Protein AF-A0A7S4GA94-F1 (afdb_monomer)

Organism: NCBI:txid73025

Secondary structure (DSSP, 8-state):
-HHHHHHHHHHHHHHHHHHHH--PPPHHHHHHHH-S-TT--SHHHHHHHHHHHHHHHHHH-S--EEEEE-SSHHHHHHHHHHTTTSEEEEE-HHHIIIIISSS---SSS-S-TTHHHHHHHHHHHHHHHHHHHHHHHHHHHHHHHTTS-HHHHHHHHHHHHHHHTTSPPSSSS--EEE-TTGGGSHHHHHHHHHHHHHTT--EEEEE-B-SS---TTSSS-EEPPHHHHHHHHHHHHHHHHHHHTHHHHHH--SEEEEEE-TTT--EEE--GGGGSTTSTTGGGB-TTT-B-TTSSEEEBP-SB-TTTSSBHHHHHHHHHHHHHHHTTS-SEEEE--SS--HHHHHHHHHHHHHHHHHTT-S--PEEEEE--TTS-HHHHHHHHHHHHHHHHHHHIIIIIHHHHHHTSS-HHHHHHHHHHHHHHHS-TTTTTT---HHHHHHHHHHHHHHHS-HHHHHHHHHHHHHHHHHSPSSHHHHHHHHHHHHHHHH---HHHHHHHHHHHHHHHHHHHHHHHHT--EEEESSHHHHHHHHHHHHHHHHHHHHTHHHHIIIIIHHHHTS-TT--TTSHHHHTTHHHHHHHHHHHHSS---TTTT-GGGG-

InterPro domains:
  IPR006254 Isocitrate lyase [PIRSF001362] (25-601)
  IPR006254 Isocitrate lyase [PTHR21631] (46-388)
  IPR015813 Pyruvate/Phosphoenolpyruvate kinase-like domain superfamily [SSF51621] (7-583)
  IPR018523 Isocitrate lyase/phosphorylmutase, conserved site [PS00161] (213-218)
  IPR040442 Pyruvate kinase-like domain superfamily [G3DSA:3.20.20.60] (13-400)
  IPR040442 Pyruvate kinase-like domain superfamily [G3DSA:3.20.20.60] (476-603)

Nearest PDB structures (foldseek):
  6lrp-assembly1_A  TM=8.736E-01  e=3.860E-21  Chloroflexus aurantiacus J-10-fl
  3p0x-assembly1_A  TM=8.720E-01  e=9.120E-21  Brucella abortus 2308
  3fa3-assembly1_D  TM=8.340E-01  e=4.958E-07  Aspergillus niger
  3m0j-assembly1_A  TM=6.420E-01  e=7.086E-08  Cryphonectria parasitica
  1zlp-assembly1_B  TM=6.356E-01  e=3.300E-07  Dianthus caryophyllus

pLDDT: mean 88.66, std 12.46, range [32.91, 98.81]

Mean predicted aligned error: 7.97 Å

Radius of gyration: 28.98 Å; Cα contacts (8 Å, |Δi|>4): 962; chains: 1; bounding box: 69×87×72 Å

Foldseek 3Di:
DVVCVVCCVLVVVQVVVCVPQVDHDDPLLSCLLSQVCPPQDFLLSLLQLQLLLLVVVVVVLPAFAEEEEDQALVVQVVQQLVCLQSYGYELFQQCCCQPVDPHRHGSFPPDALLSSLVSLLRNVVLLSLVSLLSNLVSVVQLVVLVVDDSVSSNVSSVVSSVVSVSARRSSSHAYEYESEQCQQDLVSLLVSLLSNSRSNHQEYEHEQWDPRGHPLQDAQTEGEALVSSCSSLVSNLVSVCVSNPPVCVVRVSHFYEYEYSLLRHFKYFDDPLLVPPPRLCVVQFPVVVPADPVNGITTGQQDQDPVPRHGSSLVSLLSSLLVCQLVVSGQEYEYRDNELDQVSVLCNQVSSQVVCVVVVHPHHHFYEYEPEPVYPLLVVQLVVLLVVLVVLLCCCLPPPVVCVVVVVDDPVVSLVVSLVCQVVVPDVLLCSNPADPVLSVLSSVLSVVSNDDLVPVVVVLVVQCVVLVPDDDDPVSVVSVVVSVCCVVVPDDSSSVSSSSSSVSSVVCSSVSSSVSRNSYYYHNCPCVVVVVVLVVQLVVQCVVPNVVSCCVSPLVVQVPDDPSSDCNVVCSSSNVSVVQVVCCVVPVDRDCSVVPDPVVVD

Solvent-accessible surface area (backbone atoms only — not comparable to full-atom values): 31566 Å² total; per-residue (Å²): 107,74,59,59,50,50,50,49,52,52,50,46,53,54,45,55,49,30,74,76,71,74,53,84,78,56,73,59,50,54,27,34,63,63,28,75,58,78,82,56,79,48,19,54,44,37,12,48,51,13,12,52,48,49,48,53,42,63,71,68,63,82,56,55,45,34,31,38,20,35,82,46,28,66,54,32,45,52,41,25,55,82,32,64,25,53,24,17,42,18,27,32,52,52,45,34,17,45,70,64,46,102,59,71,38,70,48,53,74,78,63,56,57,48,47,35,12,54,48,34,40,50,31,50,56,40,31,58,44,50,37,41,35,54,14,47,51,48,46,50,53,53,56,61,39,68,78,47,58,73,68,58,27,53,52,48,53,51,51,50,40,59,54,56,70,68,56,60,51,76,66,65,31,48,29,39,31,39,48,55,47,25,78,84,36,44,68,45,19,24,50,18,44,42,35,21,31,56,27,33,36,17,32,38,35,37,35,37,44,25,94,71,46,58,46,79,81,50,82,86,31,34,26,36,45,68,72,56,43,51,49,34,38,50,29,33,51,50,30,50,37,70,70,56,36,76,54,28,82,74,64,49,20,62,42,33,27,44,31,33,51,42,52,71,29,49,28,30,46,62,52,80,66,48,74,40,84,82,33,88,63,29,85,44,45,32,71,90,74,38,59,40,97,85,67,56,28,32,34,40,49,73,56,67,32,87,92,75,72,41,40,32,14,49,55,49,33,23,52,55,49,27,51,40,33,70,74,66,53,26,48,30,37,25,70,54,60,94,58,91,54,62,67,60,54,46,52,38,57,50,49,19,41,51,51,24,50,75,70,69,43,94,58,71,69,31,28,40,44,75,58,48,75,88,48,60,67,65,69,71,39,34,66,63,23,38,54,50,27,46,52,53,31,49,48,35,40,74,68,40,48,61,37,45,73,72,62,81,34,54,70,73,55,48,52,53,49,50,54,52,46,30,59,70,74,29,51,73,81,54,37,52,59,68,72,51,70,73,53,47,56,51,40,51,52,30,23,50,58,65,57,47,62,76,70,61,56,56,54,50,52,54,51,50,51,54,56,54,67,71,52,68,94,44,73,64,44,54,52,52,50,52,50,53,48,48,34,69,77,70,51,83,53,40,48,59,55,36,10,51,52,47,30,54,47,30,61,70,37,46,67,59,47,40,37,75,76,37,27,46,30,40,31,32,54,52,51,48,65,54,52,52,53,49,50,56,50,54,41,53,52,31,30,73,76,53,40,70,57,22,41,41,68,70,43,55,54,50,54,74,68,47,63,92,82,60,54,64,81,41,53,59,55,60,73,30,51,58,48,53,36,53,50,49,25,72,74,66,77,45,88,59,56,75,67,77,72,36,81,55,81,78,108

Sequence (603 aa):
QRIKRKQEVATHHASALNENQGIKFDADLVRSLLGSRPELRTGADLVRHRGRFLNRLLESGDTCYKYMGCASGLAAASVIHGGEGLVGPYCGGWQLNAMGLEESRPDTLWVKPEDPGNLAFVLNNFLGLQDKIQMVDTIHALQNLRSLPRNEFQEGVRALQNEVNKLSDFHDISMLADLEQGYGDVKYTRYGVTKAIDNGVSVLHIEDQGPKKRCGHLGDKELDTFDHAIQILTSANYAAQEMLGPDQAKEKLARFCFRTDALSALRIVYSKTLEDPNHIDHPFVDWARGPCPDGRYLWLKKDTNPATGNPYGLDQSIARATEMVRLGLADFVWMETPDAEIRIAKAFLEGVNEKLAACGSQRRALGLYNFSPSFIWDKNYYPDAKMFATQIANFMKDSVVPRLSTGDLTEQQAEGELHRFLAAEGDQVRGDHLFTETNLERMFAHSLDYAGPEASWIDGIHKARGVVGQLQQSNLRFRLNREIQRTEDGGFDPLHHMANIIVGQRIKHFSTALDQIGFKAQLITLPQFHTEAERGYSVARAYREQGIEGYVQHVQRVEEHLPEDYTFLGHQKAVGTGVEAQLYDNLFARQSTILAESTEKHF

Structure (mmCIF, N/CA/C/O backbone):
data_AF-A0A7S4GA94-F1
#
_entry.id   AF-A0A7S4GA94-F1
#
loop_
_atom_site.group_PDB
_atom_site.id
_atom_site.type_symbol
_atom_site.label_atom_id
_atom_site.label_alt_id
_atom_site.label_comp_id
_atom_site.label_asym_id
_atom_site.label_entity_id
_atom_site.label_seq_id
_atom_site.pdbx_PDB_ins_code
_atom_site.Cartn_x
_atom_site.Cartn_y
_atom_site.Cartn_z
_atom_site.occupancy
_atom_site.B_iso_or_equiv
_atom_site.auth_seq_id
_atom_site.auth_comp_id
_atom_site.auth_asym_id
_atom_site.auth_atom_id
_atom_site.pdbx_PDB_model_num
ATOM 1 N N . GLN A 1 1 ? -10.544 -39.867 11.286 1.00 37.19 1 GLN A N 1
ATOM 2 C CA . GLN A 1 1 ? -11.272 -40.426 12.452 1.00 37.19 1 GLN A CA 1
ATOM 3 C C . GLN A 1 1 ? -11.325 -39.473 13.650 1.00 37.19 1 GLN A C 1
ATOM 5 O O . GLN A 1 1 ? -12.427 -39.131 14.036 1.00 37.19 1 GLN A O 1
ATOM 10 N N . ARG A 1 2 ? -10.207 -38.968 14.206 1.00 32.91 2 ARG A N 1
ATOM 11 C CA . ARG A 1 2 ? -10.219 -38.000 15.338 1.00 32.91 2 ARG A CA 1
ATOM 12 C C . ARG A 1 2 ? -10.990 -36.689 15.065 1.00 32.91 2 ARG A C 1
ATOM 14 O O . ARG A 1 2 ? -11.610 -36.154 15.969 1.00 32.91 2 ARG A O 1
ATOM 21 N N . ILE A 1 3 ? -10.974 -36.213 13.817 1.00 40.31 3 ILE A N 1
ATOM 22 C CA . ILE A 1 3 ? -11.676 -34.996 13.349 1.00 40.31 3 ILE A CA 1
ATOM 23 C C . ILE A 1 3 ? -13.161 -35.258 13.172 1.00 40.31 3 ILE A C 1
ATOM 25 O O . ILE A 1 3 ? -13.960 -34.502 13.696 1.00 40.31 3 ILE A O 1
ATOM 29 N N . LYS A 1 4 ? -13.503 -36.378 12.520 1.00 37.91 4 LYS A N 1
ATOM 30 C CA . LYS A 1 4 ? -14.877 -36.877 12.458 1.00 37.91 4 LYS A CA 1
ATOM 31 C C . LYS A 1 4 ? -15.465 -36.951 13.859 1.00 37.91 4 LYS A C 1
ATOM 33 O O . LYS A 1 4 ? -16.525 -36.412 14.068 1.00 37.91 4 LYS A O 1
ATOM 38 N N . ARG A 1 5 ? -14.693 -37.439 14.836 1.00 37.25 5 ARG A N 1
ATOM 39 C CA . ARG A 1 5 ? -15.081 -37.467 16.250 1.00 37.25 5 ARG A CA 1
ATOM 40 C C . ARG A 1 5 ? -15.229 -36.082 16.895 1.00 37.25 5 ARG A C 1
ATOM 42 O O . ARG A 1 5 ? -16.134 -35.910 17.689 1.00 37.25 5 ARG A O 1
ATOM 49 N N . LYS A 1 6 ? -14.367 -35.099 16.594 1.00 42.97 6 LYS A N 1
ATOM 50 C CA . LYS A 1 6 ? -14.496 -33.721 17.122 1.00 42.97 6 LYS A CA 1
ATOM 51 C C . LYS A 1 6 ? -15.674 -32.966 16.497 1.00 42.97 6 LYS A C 1
ATOM 53 O O . LYS A 1 6 ? -16.420 -32.328 17.227 1.00 42.97 6 LYS A O 1
ATOM 58 N N . GLN A 1 7 ? -15.852 -33.082 15.180 1.00 39.78 7 GLN A N 1
ATOM 59 C CA . GLN A 1 7 ? -17.021 -32.573 14.466 1.00 39.78 7 GLN A CA 1
ATOM 60 C C . GLN A 1 7 ? -18.278 -33.277 14.970 1.00 39.78 7 GLN A C 1
ATOM 62 O O . GLN A 1 7 ? -19.177 -32.601 15.418 1.00 39.78 7 GLN A O 1
ATOM 67 N N . GLU A 1 8 ? -18.306 -34.608 15.046 1.00 39.16 8 GLU A N 1
ATOM 68 C CA . GLU A 1 8 ? -19.426 -35.373 15.607 1.00 39.16 8 GLU A CA 1
ATOM 69 C C . GLU A 1 8 ? -19.731 -34.952 17.046 1.00 39.16 8 GLU A C 1
ATOM 71 O O . GLU A 1 8 ? -20.888 -34.724 17.336 1.00 39.16 8 GLU A O 1
ATOM 76 N N . VAL A 1 9 ? -18.749 -34.762 17.935 1.00 43.53 9 VAL A N 1
ATOM 77 C CA . VAL A 1 9 ? -19.002 -34.310 19.321 1.00 43.53 9 VAL A CA 1
ATOM 78 C C . VAL A 1 9 ? -19.556 -32.884 19.370 1.00 43.53 9 VAL A C 1
ATOM 80 O O . VAL A 1 9 ? -20.497 -32.625 20.117 1.00 43.53 9 VAL A O 1
ATOM 83 N N . ALA A 1 10 ? -19.027 -31.959 18.570 1.00 41.03 10 ALA A N 1
ATOM 84 C CA . ALA A 1 10 ? -19.512 -30.583 18.542 1.00 41.03 10 ALA A CA 1
ATOM 85 C C . ALA A 1 10 ? -20.876 -30.457 17.844 1.00 41.03 10 ALA A C 1
ATOM 87 O O . ALA A 1 10 ? -21.766 -29.784 18.352 1.00 41.03 10 ALA A O 1
ATOM 88 N N . THR A 1 11 ? -21.093 -31.177 16.741 1.00 41.19 11 THR A N 1
ATOM 89 C CA . THR A 1 11 ? -22.388 -31.317 16.065 1.00 41.19 11 THR A CA 1
ATOM 90 C C . THR A 1 11 ? -23.392 -32.051 16.949 1.00 41.19 11 THR A C 1
ATOM 92 O O . THR A 1 11 ? -24.571 -31.732 16.893 1.00 41.19 11 THR A O 1
ATOM 95 N N . HIS A 1 12 ? -22.961 -32.978 17.806 1.00 44.59 12 HIS A N 1
ATOM 96 C CA . HIS A 1 12 ? -23.820 -33.658 18.775 1.00 44.59 12 HIS A CA 1
ATOM 97 C C . HIS A 1 12 ? -24.165 -32.744 19.956 1.00 44.59 12 HIS A C 1
ATOM 99 O O . HIS A 1 12 ? -25.307 -32.772 20.402 1.00 44.59 12 HIS A O 1
ATOM 105 N N . HIS A 1 13 ? -23.253 -31.875 20.408 1.00 47.75 13 HIS A N 1
ATOM 106 C CA . HIS A 1 13 ? -23.572 -30.811 21.364 1.00 47.75 13 HIS A CA 1
ATOM 107 C C . HIS A 1 13 ? -24.506 -29.751 20.759 1.00 47.75 13 HIS A C 1
ATOM 109 O O . HIS A 1 13 ? -25.475 -29.372 21.411 1.00 47.75 13 HIS A O 1
ATOM 115 N N . ALA A 1 14 ? -24.272 -29.323 19.515 1.00 44.50 14 ALA A N 1
ATOM 116 C CA . ALA A 1 14 ? -25.133 -28.398 18.775 1.00 44.50 14 ALA A CA 1
ATOM 117 C C . ALA A 1 14 ? -26.507 -29.009 18.438 1.00 44.50 14 ALA A C 1
ATOM 119 O O . ALA A 1 14 ? -27.525 -28.339 18.564 1.00 44.50 14 ALA A O 1
ATOM 120 N N . SER A 1 15 ? -26.569 -30.295 18.079 1.00 42.41 15 SER A N 1
ATOM 121 C CA . SER A 1 15 ? -27.829 -31.005 17.802 1.00 42.41 15 SER A CA 1
ATOM 122 C C . SER A 1 15 ? -28.602 -31.321 19.079 1.00 42.41 15 SER A C 1
ATOM 124 O O . SER A 1 15 ? -29.814 -31.156 19.092 1.00 42.41 15 SER A O 1
ATOM 126 N N . ALA A 1 16 ? -27.927 -31.663 20.182 1.00 44.88 16 ALA A N 1
ATOM 127 C CA . ALA A 1 16 ? -28.576 -31.807 21.488 1.00 44.88 16 ALA A CA 1
ATOM 128 C C . ALA A 1 16 ? -29.156 -30.473 22.009 1.00 44.88 16 ALA A C 1
ATOM 130 O O . ALA A 1 16 ? -30.152 -30.478 22.733 1.00 44.88 16 ALA A O 1
ATOM 131 N N . LEU A 1 17 ? -28.571 -29.329 21.622 1.00 46.16 17 LEU A N 1
ATOM 132 C CA . LEU A 1 17 ? -29.138 -27.988 21.849 1.00 46.16 17 LEU A CA 1
ATOM 133 C C . LEU A 1 17 ? -30.374 -27.731 20.966 1.00 46.16 17 LEU A C 1
ATOM 135 O O . LEU A 1 17 ? -31.355 -27.147 21.430 1.00 46.16 17 LEU A O 1
ATOM 139 N N . ASN A 1 18 ? -30.345 -28.214 19.722 1.00 46.09 18 ASN A N 1
ATOM 140 C CA . ASN A 1 18 ? -31.424 -28.072 18.744 1.00 46.09 18 ASN A CA 1
ATOM 141 C C . ASN A 1 18 ? -32.664 -28.915 19.123 1.00 46.09 18 ASN A C 1
ATOM 143 O O . ASN A 1 18 ? -33.792 -28.430 19.045 1.00 46.09 18 ASN A O 1
ATOM 147 N N . GLU A 1 19 ? -32.462 -30.147 19.608 1.00 42.41 19 GLU A N 1
ATOM 148 C CA . GLU A 1 19 ? -33.540 -31.103 19.917 1.00 42.41 19 GLU A CA 1
ATOM 149 C C . GLU A 1 19 ? -34.280 -30.819 21.237 1.00 42.41 19 GLU A C 1
ATOM 151 O O . GLU A 1 19 ? -35.470 -31.109 21.329 1.00 42.41 19 GLU A O 1
ATOM 156 N N . ASN A 1 20 ? -33.641 -30.196 22.238 1.00 44.72 20 ASN A N 1
ATOM 157 C CA . ASN A 1 20 ? -34.292 -29.927 23.532 1.00 44.72 20 ASN A CA 1
ATOM 158 C C . ASN A 1 20 ? -34.970 -28.549 23.642 1.00 44.72 20 ASN A C 1
ATOM 160 O O . ASN A 1 20 ? -35.819 -28.371 24.516 1.00 44.72 20 ASN A O 1
ATOM 164 N N . GLN A 1 21 ? -34.631 -27.566 22.793 1.00 51.41 21 GLN A N 1
ATOM 165 C CA . GLN A 1 21 ? -35.197 -26.208 22.903 1.00 51.41 21 GLN A CA 1
ATOM 166 C C . GLN A 1 21 ? -35.699 -25.568 21.596 1.00 51.41 21 GLN A C 1
ATOM 168 O O . GLN A 1 21 ? -36.359 -24.524 21.672 1.00 51.41 21 GLN A O 1
ATOM 173 N N . GLY A 1 22 ? -35.496 -26.199 20.431 1.00 51.28 22 GLY A N 1
ATOM 174 C CA . GLY A 1 22 ? -36.037 -25.741 19.142 1.00 51.28 22 GLY A CA 1
ATOM 175 C C . GLY A 1 22 ? -35.354 -24.497 18.558 1.00 51.28 22 GLY A C 1
ATOM 176 O O . GLY A 1 22 ? -35.985 -23.761 17.803 1.00 51.28 22 GLY A O 1
ATOM 177 N N . ILE A 1 23 ? -34.097 -24.229 18.927 1.00 55.88 23 ILE A N 1
ATOM 178 C CA . ILE A 1 23 ? -33.322 -23.077 18.442 1.00 55.88 23 ILE A CA 1
ATOM 179 C C . ILE A 1 23 ? -32.282 -23.558 17.434 1.00 55.88 23 ILE A C 1
ATOM 181 O O . ILE A 1 23 ? -31.368 -24.301 17.788 1.00 55.88 23 ILE A O 1
ATOM 185 N N . LYS A 1 24 ? -32.388 -23.072 16.198 1.00 63.62 24 LYS A N 1
ATOM 186 C CA . LYS A 1 24 ? -31.385 -23.286 15.156 1.00 63.62 24 LYS A CA 1
ATOM 187 C C . LYS A 1 24 ? -30.284 -22.232 15.29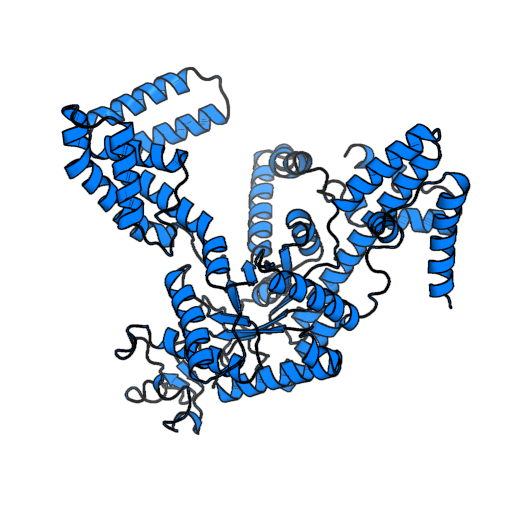8 1.00 63.62 24 LYS A C 1
ATOM 189 O O . LYS A 1 24 ? -30.583 -21.047 15.197 1.00 63.62 24 LYS A O 1
ATOM 194 N N . PHE A 1 25 ? -29.045 -22.661 15.525 1.00 70.00 25 PHE A N 1
ATOM 195 C CA . PHE A 1 25 ? -27.880 -21.777 15.428 1.00 70.00 25 PHE A CA 1
ATOM 196 C C . PHE A 1 25 ? -27.577 -21.475 13.961 1.00 70.00 25 PHE A C 1
ATOM 198 O O . PHE A 1 25 ? -27.694 -22.368 13.110 1.00 70.00 25 PHE A O 1
ATOM 205 N N . ASP A 1 26 ? -27.215 -20.229 13.665 1.00 71.81 26 ASP A N 1
ATOM 206 C CA . ASP A 1 26 ? -26.691 -19.862 12.354 1.00 71.81 26 ASP A CA 1
ATOM 207 C C . ASP A 1 26 ? -25.281 -20.443 12.117 1.00 71.81 26 ASP A C 1
ATOM 209 O O . ASP A 1 26 ? -24.669 -21.075 12.985 1.00 71.81 26 ASP A O 1
ATOM 213 N N . ALA A 1 27 ? -24.795 -20.310 10.882 1.00 70.50 27 ALA A N 1
ATOM 214 C CA . ALA A 1 27 ? -23.498 -20.856 10.492 1.00 70.50 27 ALA A CA 1
ATOM 215 C C . ALA A 1 27 ? -22.332 -20.155 11.204 1.00 70.50 27 ALA A C 1
ATOM 217 O O . ALA A 1 27 ? -21.307 -20.788 11.452 1.00 70.50 27 ALA A O 1
ATOM 218 N N . ASP A 1 28 ? -22.505 -18.886 11.561 1.00 68.75 28 ASP A N 1
ATOM 219 C CA . ASP A 1 28 ? -21.472 -18.031 12.129 1.00 68.75 28 ASP A CA 1
ATOM 220 C C . ASP A 1 28 ? -21.251 -18.311 13.614 1.00 68.75 28 ASP A C 1
ATOM 222 O O . ASP A 1 28 ? -20.112 -18.505 14.035 1.00 68.75 28 ASP A O 1
ATOM 226 N N . LEU A 1 29 ? -22.320 -18.501 14.391 1.00 68.62 29 LEU A N 1
ATOM 227 C CA . LEU A 1 29 ? -22.217 -18.988 15.763 1.00 68.62 29 LEU A CA 1
ATOM 228 C C . LEU A 1 29 ? -21.591 -20.387 15.807 1.00 68.62 29 LEU A C 1
ATOM 230 O O . LEU A 1 29 ? -20.731 -20.659 16.644 1.00 68.62 29 LEU A O 1
ATOM 234 N N . VAL A 1 30 ? -21.991 -21.288 14.903 1.00 69.44 30 VAL A N 1
ATOM 235 C CA . VAL A 1 30 ? -21.385 -22.629 14.823 1.00 69.44 30 VAL A CA 1
ATOM 236 C C . VAL A 1 30 ? -19.898 -22.537 14.480 1.00 69.44 30 VAL A C 1
ATOM 238 O O . VAL A 1 30 ? -19.098 -23.252 15.081 1.00 69.44 30 VAL A O 1
ATOM 241 N N . ARG A 1 31 ? -19.526 -21.655 13.549 1.00 70.44 31 ARG A N 1
ATOM 242 C CA . ARG A 1 31 ? -18.138 -21.374 13.178 1.00 70.44 31 ARG A CA 1
ATOM 243 C C . ARG A 1 31 ? -17.338 -20.879 14.384 1.00 70.44 31 ARG A C 1
ATOM 245 O O . ARG A 1 31 ? -16.343 -21.502 14.737 1.00 70.44 31 ARG A O 1
ATOM 252 N N . SER A 1 32 ? -17.808 -19.852 15.083 1.00 65.69 32 SER A N 1
ATOM 253 C CA . SER A 1 32 ? -17.098 -19.299 16.241 1.00 65.69 32 SER A CA 1
ATOM 254 C C . SER A 1 32 ? -16.951 -20.303 17.382 1.00 65.69 32 SER A C 1
ATOM 256 O O . SER A 1 32 ? -15.909 -20.344 18.021 1.00 65.69 32 SER A O 1
ATOM 258 N N . LEU A 1 33 ? -17.915 -21.206 17.592 1.00 61.50 33 LEU A N 1
ATOM 259 C CA . LEU A 1 33 ? -17.803 -22.282 18.591 1.00 61.50 33 LEU A CA 1
ATOM 260 C C . LEU A 1 33 ? -16.751 -23.357 18.255 1.00 61.50 33 LEU A C 1
ATOM 262 O O . LEU A 1 33 ? -16.361 -24.129 19.134 1.00 61.50 33 LEU A O 1
ATOM 266 N N . LEU A 1 34 ? -16.317 -23.454 16.997 1.00 61.97 34 LEU A N 1
ATOM 267 C CA . LEU A 1 34 ? -15.363 -24.458 16.512 1.00 61.97 34 LEU A CA 1
ATOM 268 C C . LEU A 1 34 ? -13.949 -23.892 16.278 1.00 61.97 34 LEU A C 1
ATOM 270 O O . LEU A 1 34 ? -13.038 -24.672 15.974 1.00 61.97 34 LEU A O 1
ATOM 274 N N . GLY A 1 35 ? -13.781 -22.572 16.424 1.00 62.62 35 GLY A N 1
ATOM 275 C CA . GLY A 1 35 ? -12.718 -21.790 15.788 1.00 62.62 35 GLY A CA 1
ATOM 276 C C . GLY A 1 35 ? -13.118 -21.468 14.349 1.00 62.62 35 GLY A C 1
ATOM 277 O O . GLY A 1 35 ? -13.761 -22.294 13.699 1.00 62.62 35 GLY A O 1
ATOM 278 N N . SER A 1 36 ? -12.779 -20.284 13.833 1.00 62.97 36 SER A N 1
ATOM 279 C CA . SER A 1 36 ? -13.385 -19.801 12.583 1.00 62.97 36 SER A CA 1
ATOM 280 C C . SER A 1 36 ? -13.146 -20.723 11.384 1.00 62.97 36 SER A C 1
ATOM 282 O O . SER A 1 36 ? -14.007 -20.813 10.510 1.00 62.97 36 SER A O 1
ATOM 284 N N . ARG A 1 37 ? -12.007 -21.433 11.328 1.00 72.94 37 ARG A N 1
ATOM 285 C CA . ARG A 1 37 ? -11.623 -22.267 10.170 1.00 72.94 37 ARG A CA 1
ATOM 286 C C . ARG A 1 37 ? -10.724 -23.483 10.518 1.00 72.94 37 ARG A C 1
ATOM 288 O O . ARG A 1 37 ? -9.577 -23.557 10.066 1.00 72.94 37 ARG A O 1
ATOM 295 N N . PRO A 1 38 ? -11.179 -24.487 11.297 1.00 69.69 38 PRO A N 1
ATOM 296 C CA . PRO A 1 38 ? -10.358 -25.634 11.735 1.00 69.69 38 PRO A CA 1
ATOM 297 C C . PRO A 1 38 ? -9.891 -26.571 10.599 1.00 69.69 38 PRO A C 1
ATOM 299 O O . PRO A 1 38 ? -9.082 -27.491 10.806 1.00 69.69 38 PRO A O 1
ATOM 302 N N . GLU A 1 39 ? -10.442 -26.403 9.401 1.00 76.31 39 GLU A N 1
ATOM 303 C CA . GLU A 1 39 ? -10.040 -27.074 8.170 1.00 76.31 39 GLU A CA 1
ATOM 304 C C . GLU A 1 39 ? -8.732 -26.536 7.574 1.00 76.31 39 GLU A C 1
ATOM 306 O O . GLU A 1 39 ? -8.057 -27.294 6.877 1.00 76.31 39 GLU A O 1
ATOM 311 N N . LEU A 1 40 ? -8.337 -25.293 7.877 1.00 84.44 40 LEU A N 1
ATOM 312 C CA . LEU A 1 40 ? -7.123 -24.667 7.346 1.00 84.44 40 LEU A CA 1
ATOM 313 C C . LEU A 1 40 ? -5.910 -25.109 8.171 1.00 84.44 40 LEU A C 1
ATOM 315 O O . LEU A 1 40 ? -5.688 -24.641 9.285 1.00 84.44 40 LEU A O 1
ATOM 319 N N . ARG A 1 41 ? -5.140 -26.076 7.658 1.00 78.19 41 ARG A N 1
ATOM 320 C CA . ARG A 1 41 ? -4.085 -26.758 8.440 1.00 78.19 41 ARG A CA 1
ATOM 321 C C . ARG A 1 41 ? -2.680 -26.526 7.942 1.00 78.19 41 ARG A C 1
ATOM 323 O O . ARG A 1 41 ? -1.728 -26.766 8.678 1.00 78.19 41 ARG A O 1
ATOM 330 N N . THR A 1 42 ? -2.561 -26.130 6.689 1.00 89.62 42 THR A N 1
ATOM 331 C CA . THR A 1 42 ? -1.293 -25.855 6.029 1.00 89.62 42 THR A CA 1
ATOM 332 C C . THR A 1 42 ? -1.313 -24.434 5.486 1.00 89.62 42 THR A C 1
ATOM 334 O O . THR A 1 42 ? -2.388 -23.878 5.244 1.00 89.62 42 THR A O 1
ATOM 337 N N . GLY A 1 43 ? -0.141 -23.845 5.240 1.00 91.62 43 GLY A N 1
ATOM 338 C CA . GLY A 1 43 ? -0.080 -22.564 4.537 1.00 91.62 43 GLY A CA 1
ATOM 339 C C . GLY A 1 43 ? -0.750 -22.619 3.172 1.00 91.62 43 GLY A C 1
ATOM 340 O O . GLY A 1 43 ? -1.471 -21.697 2.820 1.00 91.62 43 GLY A O 1
ATOM 341 N N . ALA A 1 44 ? -0.631 -23.735 2.450 1.00 93.31 44 ALA A N 1
ATOM 342 C CA . ALA A 1 44 ? -1.319 -23.921 1.176 1.00 93.31 44 ALA A CA 1
ATOM 343 C C . ALA A 1 44 ? -2.855 -23.863 1.311 1.00 93.31 44 ALA A C 1
ATOM 345 O O . ALA A 1 44 ? -3.525 -23.325 0.429 1.00 93.31 44 ALA A O 1
ATOM 346 N N . ASP A 1 45 ? -3.428 -24.375 2.406 1.00 94.19 45 ASP A N 1
ATOM 347 C CA . ASP A 1 45 ? -4.866 -24.237 2.680 1.00 94.19 45 ASP A CA 1
ATOM 348 C C . ASP A 1 45 ? -5.232 -22.781 2.979 1.00 94.19 45 ASP A C 1
ATOM 350 O O . ASP A 1 45 ? -6.219 -22.280 2.438 1.00 94.19 45 ASP A O 1
ATOM 354 N N . LEU A 1 46 ? -4.407 -22.081 3.770 1.00 95.56 46 LEU A N 1
ATOM 355 C CA . LEU A 1 46 ? -4.572 -20.646 4.019 1.00 95.56 46 LEU A CA 1
ATOM 356 C C . LEU A 1 46 ? -4.520 -19.854 2.710 1.00 95.56 46 LEU A C 1
ATOM 358 O O . LEU A 1 46 ? -5.413 -19.057 2.455 1.00 95.56 46 LEU A O 1
ATOM 362 N N . VAL A 1 47 ? -3.537 -20.095 1.841 1.00 97.56 47 VAL A N 1
ATOM 363 C CA . VAL A 1 47 ? -3.427 -19.403 0.548 1.00 97.56 47 VAL A CA 1
ATOM 364 C C . VAL A 1 47 ? -4.630 -19.695 -0.342 1.00 97.56 47 VAL A C 1
ATOM 366 O O . VAL A 1 47 ? -5.175 -18.769 -0.935 1.00 97.56 47 VAL A O 1
ATOM 369 N N . ARG A 1 48 ? -5.110 -20.946 -0.401 1.00 96.38 48 ARG A N 1
ATOM 370 C CA . ARG A 1 48 ? -6.339 -21.280 -1.143 1.00 96.38 48 ARG A CA 1
ATOM 371 C C . ARG A 1 48 ? -7.537 -20.479 -0.649 1.00 96.38 48 ARG A C 1
ATOM 373 O O . ARG A 1 48 ? -8.305 -19.945 -1.446 1.00 96.38 48 ARG A O 1
ATOM 380 N N . HIS A 1 49 ? -7.697 -20.413 0.666 1.00 95.69 49 HIS A N 1
ATOM 381 C CA . HIS A 1 49 ? -8.791 -19.702 1.310 1.00 95.69 49 HIS A CA 1
ATOM 382 C C . HIS A 1 49 ? -8.719 -18.190 1.067 1.00 95.69 49 HIS A C 1
ATOM 384 O O . HIS A 1 49 ? -9.659 -17.603 0.527 1.00 95.69 49 HIS A O 1
ATOM 390 N N . ARG A 1 50 ? -7.567 -17.587 1.367 1.00 95.88 50 ARG A N 1
ATOM 391 C CA . ARG A 1 50 ? -7.288 -16.152 1.213 1.00 95.88 50 ARG A CA 1
ATOM 392 C C . ARG A 1 50 ? -7.344 -15.698 -0.244 1.00 95.88 50 ARG A C 1
ATOM 394 O O . ARG A 1 50 ? -7.897 -14.644 -0.538 1.00 95.88 50 ARG A O 1
ATOM 401 N N . GLY A 1 51 ? -6.842 -16.514 -1.169 1.00 96.62 51 GLY A N 1
ATOM 402 C CA . GLY A 1 51 ? -6.936 -16.268 -2.608 1.00 96.62 51 GLY A CA 1
ATOM 403 C C . GLY A 1 51 ? -8.384 -16.205 -3.086 1.00 96.62 51 GLY A C 1
ATOM 404 O O . GLY A 1 51 ? -8.785 -15.243 -3.734 1.00 96.62 51 GLY A O 1
ATOM 405 N N . ARG A 1 52 ? -9.215 -17.178 -2.687 1.00 96.25 52 ARG A N 1
ATOM 406 C CA . ARG A 1 52 ? -10.65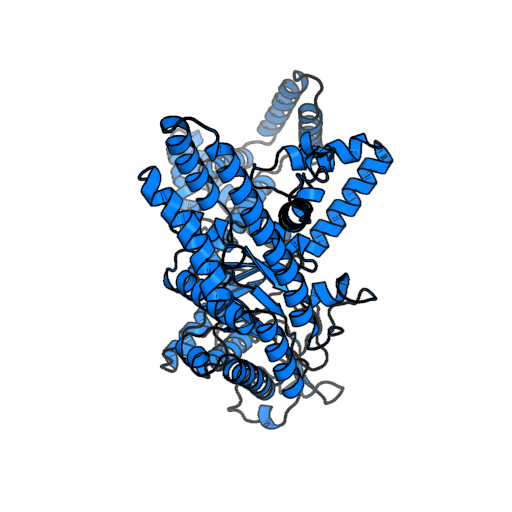5 -17.174 -2.999 1.00 96.25 52 ARG A CA 1
ATOM 407 C C . ARG A 1 52 ? -11.394 -16.013 -2.344 1.00 96.25 52 ARG A C 1
ATOM 409 O O . ARG A 1 52 ? -12.318 -15.476 -2.946 1.00 96.25 52 ARG A O 1
ATOM 416 N N . PHE A 1 53 ? -11.022 -15.647 -1.121 1.00 94.88 53 PHE A N 1
ATOM 417 C CA . PHE A 1 53 ? -11.545 -14.460 -0.450 1.00 94.88 53 PHE A CA 1
ATOM 418 C C . PHE A 1 53 ? -11.238 -13.190 -1.253 1.00 94.88 53 PHE A C 1
ATOM 420 O O . PHE A 1 53 ? -12.163 -12.466 -1.617 1.00 94.88 53 PHE A O 1
ATOM 427 N N . LEU A 1 54 ? -9.971 -12.981 -1.622 1.00 95.50 54 LEU A N 1
ATOM 428 C CA . LEU A 1 54 ? -9.560 -11.831 -2.421 1.00 95.50 54 LEU A CA 1
ATOM 429 C C . LEU A 1 54 ? -10.244 -11.821 -3.795 1.00 95.50 54 LEU A C 1
ATOM 431 O O . LEU A 1 54 ? -10.679 -10.769 -4.243 1.00 95.50 54 LEU A O 1
ATOM 435 N N . ASN A 1 55 ? -10.406 -12.976 -4.445 1.00 95.06 55 ASN A N 1
ATOM 436 C CA . ASN A 1 55 ? -11.126 -13.064 -5.717 1.00 95.06 55 ASN A CA 1
ATOM 437 C C . ASN A 1 55 ? -12.564 -12.562 -5.604 1.00 95.06 55 ASN A C 1
ATOM 439 O O . ASN A 1 55 ? -12.967 -11.747 -6.423 1.00 95.06 55 ASN A O 1
ATOM 443 N N . ARG A 1 56 ? -13.307 -12.986 -4.571 1.00 93.69 56 ARG A N 1
ATOM 444 C CA . ARG A 1 56 ? -14.686 -12.518 -4.357 1.00 93.69 56 ARG A CA 1
ATOM 445 C C . ARG A 1 56 ? -14.751 -11.002 -4.183 1.00 93.69 56 ARG A C 1
ATOM 447 O O . ARG A 1 56 ? -15.642 -10.379 -4.746 1.00 93.69 56 ARG A O 1
ATOM 454 N N . LEU A 1 57 ? -13.803 -10.417 -3.448 1.00 91.94 57 LEU A N 1
ATOM 455 C CA . LEU A 1 57 ? -13.726 -8.962 -3.274 1.00 91.94 57 LEU A CA 1
ATOM 456 C C . LEU A 1 57 ? -13.397 -8.234 -4.583 1.00 91.94 57 LEU A C 1
ATOM 458 O O . LEU A 1 57 ? -14.019 -7.229 -4.914 1.00 91.94 57 LEU A O 1
ATOM 462 N N . LEU A 1 58 ? -12.435 -8.747 -5.353 1.00 92.25 58 LEU A N 1
ATOM 463 C CA . LEU A 1 58 ? -12.059 -8.154 -6.637 1.00 92.25 58 LEU A CA 1
ATOM 464 C C . LEU A 1 58 ? -13.179 -8.275 -7.683 1.00 92.25 58 LEU A C 1
ATOM 466 O O . LEU A 1 58 ? -13.339 -7.373 -8.502 1.00 92.25 58 LEU A O 1
ATOM 470 N N . GLU A 1 59 ? -13.936 -9.375 -7.666 1.00 91.06 59 GLU A N 1
ATOM 471 C CA . GLU A 1 59 ? -15.062 -9.636 -8.571 1.00 91.06 59 GLU A CA 1
ATOM 472 C C . GLU A 1 59 ? -16.304 -8.816 -8.227 1.00 91.06 59 GLU A C 1
ATOM 474 O O . GLU A 1 59 ? -17.016 -8.404 -9.143 1.00 91.06 59 GLU A O 1
ATOM 479 N N . SER A 1 60 ? -16.568 -8.563 -6.940 1.00 88.38 60 SER A N 1
ATOM 480 C CA . SER A 1 60 ? -17.702 -7.723 -6.544 1.00 88.38 60 SER A CA 1
ATOM 481 C C . SER A 1 60 ? -17.506 -6.278 -7.001 1.00 88.38 60 SER A C 1
ATOM 483 O O . SER A 1 60 ? -18.462 -5.605 -7.375 1.00 88.38 60 SER A O 1
ATOM 485 N N . GLY A 1 61 ? -16.250 -5.820 -7.039 1.00 78.25 61 GLY A N 1
ATOM 486 C CA . GLY A 1 61 ? -15.890 -4.472 -7.468 1.00 78.25 61 GLY A CA 1
ATOM 487 C C . GLY A 1 61 ? -16.273 -3.384 -6.463 1.00 78.25 61 GLY A C 1
ATOM 488 O O . GLY A 1 61 ? -16.031 -2.212 -6.749 1.00 78.25 61 GLY A O 1
ATOM 489 N N . ASP A 1 62 ? -16.815 -3.766 -5.302 1.00 72.00 62 ASP A N 1
ATOM 490 C CA . ASP A 1 62 ? -17.379 -2.850 -4.306 1.00 72.00 62 ASP A CA 1
ATOM 491 C C . ASP A 1 62 ? -16.307 -2.041 -3.569 1.00 72.00 62 ASP A C 1
ATOM 493 O O . ASP A 1 62 ? -16.567 -0.923 -3.129 1.00 72.00 62 ASP A O 1
ATOM 497 N N . THR A 1 63 ? -15.105 -2.604 -3.402 1.00 80.75 63 THR A N 1
ATOM 498 C CA . THR A 1 63 ? -14.022 -1.959 -2.653 1.00 80.75 63 THR A CA 1
ATOM 499 C C . THR A 1 63 ? -12.646 -2.492 -3.050 1.00 80.75 63 THR A C 1
ATOM 501 O O . THR A 1 63 ? -12.481 -3.664 -3.395 1.00 80.75 63 THR A O 1
ATOM 504 N N . CYS A 1 64 ? -11.627 -1.639 -2.957 1.00 91.25 64 CYS A N 1
ATOM 505 C CA . CYS A 1 64 ? -10.231 -2.073 -2.960 1.00 91.25 64 CYS A CA 1
ATOM 506 C C . CYS A 1 64 ? -9.868 -2.791 -1.648 1.00 91.25 64 CYS A C 1
ATOM 508 O O . CYS A 1 64 ? -10.420 -2.488 -0.585 1.00 91.25 64 CYS A O 1
ATOM 510 N N . TYR A 1 65 ? -8.907 -3.718 -1.708 1.00 95.94 65 TYR A N 1
ATOM 511 C CA . TYR A 1 65 ? -8.339 -4.329 -0.507 1.00 95.94 65 TYR A CA 1
ATOM 512 C C . TYR A 1 65 ? -7.118 -3.541 -0.032 1.00 95.94 65 TYR A C 1
ATOM 514 O O . TYR A 1 65 ? -6.269 -3.136 -0.834 1.00 95.94 65 TYR A O 1
ATOM 522 N N . LYS A 1 66 ? -7.025 -3.308 1.277 1.00 97.19 66 LYS A N 1
ATOM 523 C CA . LYS A 1 66 ? -5.976 -2.471 1.866 1.00 97.19 66 LYS A CA 1
ATOM 524 C C . LYS A 1 66 ? -4.969 -3.323 2.621 1.00 97.19 66 LYS A C 1
ATOM 526 O O . LYS A 1 66 ? -5.309 -4.370 3.160 1.00 97.19 66 LYS A O 1
ATOM 531 N N . TYR A 1 67 ? -3.733 -2.850 2.687 1.00 98.19 67 TYR A N 1
ATOM 532 C CA . TYR A 1 67 ? -2.647 -3.498 3.403 1.00 98.19 67 TYR A CA 1
ATOM 533 C C . TYR A 1 67 ? -1.905 -2.504 4.292 1.00 98.19 67 TYR A C 1
ATOM 535 O O . TYR A 1 67 ? -1.693 -1.347 3.916 1.00 98.19 67 TYR A O 1
ATOM 543 N N . MET A 1 68 ? -1.461 -2.970 5.455 1.00 97.94 68 MET A N 1
ATOM 544 C CA . MET A 1 68 ? -0.619 -2.204 6.373 1.00 97.94 68 MET A CA 1
ATOM 545 C C . MET A 1 68 ? 0.586 -3.024 6.814 1.00 97.94 68 MET A C 1
ATOM 547 O O . MET A 1 68 ? 0.452 -4.181 7.209 1.00 97.94 68 MET A O 1
ATOM 551 N N . GLY A 1 69 ? 1.769 -2.417 6.744 1.00 97.88 69 GLY A N 1
ATOM 552 C CA . GLY A 1 69 ? 3.016 -3.044 7.161 1.00 97.88 69 GLY A CA 1
ATOM 553 C C . GLY A 1 69 ? 3.029 -3.452 8.635 1.00 97.88 69 GLY A C 1
ATOM 554 O O . GLY A 1 69 ? 2.725 -2.658 9.527 1.00 97.88 69 GLY A O 1
ATOM 555 N N . CYS A 1 70 ? 3.383 -4.710 8.888 1.00 97.31 70 CYS A N 1
ATOM 556 C CA . CYS A 1 70 ? 3.478 -5.308 10.215 1.00 97.31 70 CYS A CA 1
ATOM 557 C C . CYS A 1 70 ? 4.836 -5.997 10.366 1.00 97.31 70 CYS A C 1
ATOM 559 O O . CYS A 1 70 ? 5.265 -6.726 9.484 1.00 97.31 70 CYS A O 1
ATOM 561 N N . ALA A 1 71 ? 5.485 -5.800 11.506 1.00 94.94 71 ALA A N 1
ATOM 562 C CA . ALA A 1 71 ? 6.715 -6.455 11.943 1.00 94.94 71 ALA A CA 1
ATOM 563 C C . ALA A 1 71 ? 6.491 -7.341 13.185 1.00 94.94 71 ALA A C 1
ATOM 565 O O . ALA A 1 71 ? 7.412 -8.011 13.641 1.00 94.94 71 ALA A O 1
ATOM 566 N N . SER A 1 72 ? 5.276 -7.362 13.747 1.00 94.94 72 SER A N 1
ATOM 567 C CA . SER A 1 72 ? 4.913 -8.208 14.886 1.00 94.94 72 SER A CA 1
ATOM 568 C C . SER A 1 72 ? 3.492 -8.760 14.756 1.00 94.94 72 SER A C 1
ATOM 570 O O . SER A 1 72 ? 2.631 -8.175 14.095 1.00 94.94 72 SER A O 1
ATOM 572 N N . GLY A 1 73 ? 3.231 -9.893 15.415 1.00 94.56 73 GLY A N 1
ATOM 573 C CA . GLY A 1 73 ? 1.901 -10.504 15.432 1.00 94.56 73 GLY A CA 1
ATOM 574 C C . GLY A 1 73 ? 0.844 -9.653 16.141 1.00 94.56 73 GLY A C 1
ATOM 575 O O . GLY A 1 73 ? -0.308 -9.650 15.715 1.00 94.56 73 GLY A O 1
ATOM 576 N N . LEU A 1 74 ? 1.243 -8.875 17.156 1.00 92.94 74 LEU A N 1
ATOM 577 C CA . LEU A 1 74 ? 0.370 -7.900 17.817 1.00 92.94 74 LEU A CA 1
ATOM 578 C C . LEU A 1 74 ? -0.117 -6.839 16.822 1.00 92.94 74 LEU A C 1
ATOM 580 O O . LEU A 1 74 ? -1.317 -6.618 16.712 1.00 92.94 74 LEU A O 1
ATOM 584 N N . ALA A 1 75 ? 0.796 -6.257 16.037 1.00 94.81 75 ALA A N 1
ATOM 585 C CA . ALA A 1 75 ? 0.434 -5.271 15.023 1.00 94.81 75 ALA A CA 1
ATOM 586 C C . ALA A 1 75 ? -0.524 -5.853 13.971 1.00 94.81 75 ALA A C 1
ATOM 588 O O . ALA A 1 75 ? -1.509 -5.209 13.625 1.00 94.81 75 ALA A O 1
ATOM 589 N N . ALA A 1 76 ? -0.288 -7.088 13.512 1.00 95.56 76 ALA A N 1
ATOM 590 C CA . ALA A 1 76 ? -1.181 -7.748 12.558 1.00 95.56 76 ALA A CA 1
ATOM 591 C C . ALA A 1 76 ? -2.588 -7.988 13.126 1.00 95.56 76 ALA A C 1
ATOM 593 O O . ALA A 1 76 ? -3.573 -7.761 12.425 1.00 95.56 76 ALA A O 1
ATOM 594 N N . ALA A 1 77 ? -2.694 -8.408 14.390 1.00 92.56 77 ALA A N 1
ATOM 595 C CA . ALA A 1 77 ? -3.982 -8.578 15.054 1.00 92.56 77 ALA A CA 1
ATOM 596 C C . ALA A 1 77 ? -4.730 -7.240 15.184 1.00 92.56 77 ALA A C 1
ATOM 598 O O . ALA A 1 77 ? -5.908 -7.167 14.840 1.00 92.56 77 ALA A O 1
ATOM 599 N N . SER A 1 78 ? -4.044 -6.169 15.599 1.00 92.12 78 SER A N 1
ATOM 600 C CA . SER A 1 78 ? -4.636 -4.828 15.685 1.00 92.12 78 SER A CA 1
ATOM 601 C C . SER A 1 78 ? -5.087 -4.295 14.322 1.00 92.12 78 SER A C 1
ATOM 603 O O . SER A 1 78 ? -6.156 -3.696 14.234 1.00 92.12 78 SER A O 1
ATOM 605 N N . VAL A 1 79 ? -4.313 -4.541 13.256 1.00 94.25 79 VAL A N 1
ATOM 606 C CA . VAL A 1 79 ? -4.675 -4.160 11.879 1.00 94.25 79 VAL A CA 1
ATOM 607 C C . VAL A 1 79 ? -5.958 -4.855 11.424 1.00 94.25 79 VAL A C 1
ATOM 609 O O . VAL A 1 79 ? -6.813 -4.204 10.834 1.00 94.25 79 VAL A O 1
ATOM 612 N N . ILE A 1 80 ? -6.127 -6.146 11.717 1.00 92.38 80 ILE A N 1
ATOM 613 C CA . ILE A 1 80 ? -7.327 -6.890 11.301 1.00 92.38 80 ILE A CA 1
ATOM 614 C C . ILE A 1 80 ? -8.551 -6.497 12.126 1.00 92.38 80 ILE A C 1
ATOM 616 O O . ILE A 1 80 ? -9.638 -6.384 11.562 1.00 92.38 80 ILE A O 1
ATOM 620 N N . HIS A 1 81 ? -8.383 -6.263 13.430 1.00 89.12 81 HIS A N 1
ATOM 621 C CA . HIS A 1 81 ? -9.454 -5.748 14.282 1.00 89.12 81 HIS A CA 1
ATOM 622 C C . HIS A 1 81 ? -9.919 -4.370 13.807 1.00 89.12 81 HIS A C 1
ATOM 624 O O . HIS A 1 81 ? -11.050 -4.235 13.361 1.00 89.12 81 HIS A O 1
ATOM 630 N N . GLY A 1 82 ? -9.029 -3.371 13.802 1.00 90.62 82 GLY A N 1
ATOM 631 C CA . GLY A 1 82 ? -9.391 -2.004 13.412 1.00 90.62 82 GLY A CA 1
ATOM 632 C C . GLY A 1 82 ? -9.716 -1.836 11.924 1.00 90.62 82 GLY A C 1
ATOM 633 O O . GLY A 1 82 ? -10.286 -0.825 11.528 1.00 90.62 82 GLY A O 1
ATOM 634 N N . GLY A 1 83 ? -9.323 -2.801 11.092 1.00 91.25 83 GLY A N 1
ATOM 635 C CA . GLY A 1 83 ? -9.636 -2.853 9.670 1.00 91.25 83 GLY A CA 1
ATOM 636 C C . GLY A 1 83 ? -10.845 -3.714 9.315 1.00 91.25 83 GLY A C 1
ATOM 637 O O . GLY A 1 83 ? -11.106 -3.865 8.123 1.00 91.25 83 GLY A O 1
ATOM 638 N N . GLU A 1 84 ? -11.525 -4.316 10.298 1.00 87.88 84 GLU A N 1
ATOM 639 C CA . GLU A 1 84 ? -12.706 -5.178 10.114 1.00 87.88 84 GLU A CA 1
ATOM 640 C C . GLU A 1 84 ? -12.493 -6.282 9.048 1.00 87.88 84 GLU A C 1
ATOM 642 O O . GLU A 1 84 ? -13.357 -6.577 8.226 1.00 87.88 84 GLU A O 1
ATOM 647 N N . GLY A 1 85 ? -11.281 -6.853 8.983 1.00 86.62 85 GLY A N 1
ATOM 648 C CA . GLY A 1 85 ? -10.888 -7.850 7.968 1.00 86.62 85 GLY A CA 1
ATOM 649 C C . GLY A 1 85 ? -10.649 -7.309 6.543 1.00 86.62 85 GLY A C 1
ATOM 650 O O . GLY A 1 85 ? -10.086 -8.011 5.695 1.00 86.62 85 GLY A O 1
ATOM 651 N N . LEU A 1 86 ? -10.986 -6.044 6.273 1.00 90.50 86 LEU A N 1
ATOM 652 C CA . LEU A 1 86 ? -10.777 -5.355 4.988 1.00 90.50 86 LEU A CA 1
ATOM 653 C C . LEU A 1 86 ? -9.401 -4.677 4.869 1.00 90.50 86 LEU A C 1
ATOM 655 O O . LEU A 1 86 ? -9.046 -4.158 3.804 1.00 90.50 86 LEU A O 1
ATOM 659 N N . VAL A 1 87 ? -8.613 -4.710 5.946 1.00 95.44 87 VAL A N 1
ATOM 660 C CA . VAL A 1 87 ? -7.200 -4.326 5.957 1.00 95.44 87 VAL A CA 1
ATOM 661 C C . VAL A 1 87 ? -6.359 -5.530 6.365 1.00 95.44 87 VAL A C 1
ATOM 663 O O . VAL A 1 87 ? -6.465 -6.040 7.479 1.00 95.44 87 VAL A O 1
ATOM 666 N N . GLY A 1 88 ? -5.519 -5.993 5.445 1.00 96.50 88 GLY A N 1
ATOM 667 C CA . GLY A 1 88 ? -4.636 -7.130 5.652 1.00 96.50 88 GLY A CA 1
ATOM 668 C C . GLY A 1 88 ? -3.228 -6.739 6.111 1.00 96.50 88 GLY A C 1
ATOM 669 O O . GLY A 1 88 ? -2.757 -5.627 5.850 1.00 96.50 88 GLY A O 1
ATOM 670 N N . PRO A 1 89 ? -2.500 -7.662 6.753 1.00 97.75 89 PRO A N 1
ATOM 671 C CA . PRO A 1 89 ? -1.103 -7.449 7.097 1.00 97.75 89 PRO A CA 1
ATOM 672 C C . PRO A 1 89 ? -0.195 -7.483 5.857 1.00 97.75 89 PRO A C 1
ATOM 674 O O . PRO A 1 89 ? -0.398 -8.267 4.922 1.00 97.75 89 PRO A O 1
ATOM 677 N N . TYR A 1 90 ? 0.851 -6.660 5.893 1.00 98.44 90 TYR A N 1
ATOM 678 C CA . TYR A 1 90 ? 1.941 -6.641 4.923 1.00 98.44 90 TYR A CA 1
ATOM 679 C C . TYR A 1 90 ? 3.280 -6.986 5.584 1.00 98.44 90 TYR A C 1
ATOM 681 O O . TYR A 1 90 ? 3.736 -6.291 6.492 1.00 98.44 90 TYR A O 1
ATOM 689 N N . CYS A 1 91 ? 3.935 -8.036 5.092 1.00 97.88 91 CYS A N 1
ATOM 690 C CA . CYS A 1 91 ? 5.299 -8.407 5.462 1.00 97.88 91 CYS A CA 1
ATOM 691 C C . CYS A 1 91 ? 6.294 -7.610 4.603 1.00 97.88 91 CYS A C 1
ATOM 693 O O . CYS A 1 91 ? 6.732 -8.091 3.558 1.00 97.88 91 CYS A O 1
ATOM 695 N N . GLY A 1 92 ? 6.599 -6.376 5.012 1.00 93.56 92 GLY A N 1
ATOM 696 C CA . GLY A 1 92 ? 7.434 -5.453 4.236 1.00 93.56 92 GLY A CA 1
ATOM 697 C C . GLY A 1 92 ? 8.937 -5.625 4.435 1.00 93.56 92 GLY A C 1
ATOM 698 O O . GLY A 1 92 ? 9.401 -5.686 5.576 1.00 93.56 92 GLY A O 1
ATOM 699 N N . GLY A 1 93 ? 9.702 -5.603 3.338 1.00 89.94 93 GLY A N 1
ATOM 700 C CA . GLY A 1 93 ? 11.158 -5.761 3.339 1.00 89.94 93 GLY A CA 1
ATOM 701 C C . GLY A 1 93 ? 11.836 -4.677 4.167 1.00 89.94 93 GLY A C 1
ATOM 702 O O . GLY A 1 93 ? 12.615 -4.974 5.069 1.00 89.94 93 GLY A O 1
ATOM 703 N N . TRP A 1 94 ? 11.452 -3.411 3.980 1.00 95.00 94 TRP A N 1
ATOM 704 C CA . TRP A 1 94 ? 11.976 -2.294 4.777 1.00 95.00 94 TRP A CA 1
ATOM 705 C C . TRP A 1 94 ? 11.781 -2.499 6.287 1.00 95.00 94 TRP A C 1
ATOM 707 O O . TRP A 1 94 ? 12.731 -2.360 7.055 1.00 95.00 94 TRP A O 1
ATOM 717 N N . GLN A 1 95 ? 10.566 -2.857 6.729 1.00 94.44 95 GLN A N 1
ATOM 718 C CA . GLN A 1 95 ? 10.285 -3.059 8.156 1.00 94.44 95 GLN A CA 1
ATOM 719 C C . GLN A 1 95 ? 11.047 -4.249 8.721 1.00 94.44 95 GLN A C 1
ATOM 721 O O . GLN A 1 95 ? 11.536 -4.174 9.844 1.00 94.44 95 GLN A O 1
ATOM 726 N N . LEU A 1 96 ? 11.199 -5.317 7.942 1.00 93.69 96 LEU A N 1
ATOM 727 C CA . LEU A 1 96 ? 12.038 -6.442 8.322 1.00 93.69 96 LEU A CA 1
ATOM 728 C C . LEU A 1 96 ? 13.504 -6.034 8.478 1.00 93.69 96 LEU A C 1
ATOM 730 O O . LEU A 1 96 ? 14.082 -6.323 9.519 1.00 93.69 96 LEU A O 1
ATOM 734 N N . ASN A 1 97 ? 14.078 -5.300 7.519 1.00 93.56 97 ASN A N 1
ATOM 735 C CA . ASN A 1 97 ? 15.444 -4.774 7.630 1.00 93.56 97 ASN A CA 1
ATOM 736 C C . ASN A 1 97 ? 15.612 -3.916 8.902 1.00 93.56 97 ASN A C 1
ATOM 738 O O . ASN A 1 97 ? 16.602 -4.057 9.618 1.00 93.56 97 ASN A O 1
ATOM 742 N N . ALA A 1 98 ? 14.645 -3.045 9.201 1.00 94.44 98 ALA A N 1
ATOM 743 C CA . ALA A 1 98 ? 14.750 -2.086 10.297 1.00 94.44 98 ALA A CA 1
ATOM 744 C C . ALA A 1 98 ? 14.439 -2.673 11.685 1.00 94.44 98 ALA A C 1
ATOM 746 O O . ALA A 1 98 ? 15.049 -2.237 12.663 1.00 94.44 98 ALA A O 1
ATOM 747 N N . MET A 1 99 ? 13.486 -3.607 11.774 1.00 94.00 99 MET A N 1
ATOM 748 C CA . MET A 1 99 ? 12.869 -4.066 13.030 1.00 94.00 99 MET A CA 1
ATOM 749 C C . MET A 1 99 ? 12.928 -5.586 13.236 1.00 94.00 99 MET A C 1
ATOM 751 O O . MET A 1 99 ? 12.768 -6.047 14.361 1.00 94.00 99 MET A O 1
ATOM 755 N N . GLY A 1 100 ? 13.088 -6.369 12.166 1.00 87.75 100 GLY A N 1
ATOM 756 C CA . GLY A 1 100 ? 12.993 -7.834 12.199 1.00 87.75 100 GLY A CA 1
ATOM 757 C C . GLY A 1 100 ? 14.334 -8.568 12.283 1.00 87.75 100 GLY A C 1
ATOM 758 O O . GLY A 1 100 ? 14.346 -9.776 12.509 1.00 87.75 100 GLY A O 1
ATOM 759 N N . LEU A 1 101 ? 15.451 -7.864 12.091 1.00 88.19 101 LEU A N 1
ATOM 760 C CA . LEU A 1 101 ? 16.809 -8.409 12.169 1.00 88.19 101 LEU A CA 1
ATOM 761 C C . LEU A 1 101 ? 17.442 -8.159 13.549 1.00 88.19 101 LEU A C 1
ATOM 763 O O . LEU A 1 101 ? 16.981 -7.314 14.312 1.00 88.19 101 LEU A O 1
ATOM 767 N N . GLU A 1 102 ? 18.538 -8.864 13.854 1.00 89.31 102 GLU A N 1
ATOM 768 C CA . GLU A 1 102 ? 19.303 -8.679 15.105 1.00 89.31 102 GLU A CA 1
ATOM 769 C C . GLU A 1 102 ? 19.850 -7.251 15.266 1.00 89.31 102 GLU A C 1
ATOM 771 O O . GLU A 1 102 ? 19.928 -6.725 16.374 1.00 89.31 102 GLU A O 1
ATOM 776 N N . GLU A 1 103 ? 20.213 -6.617 14.152 1.00 90.00 103 GLU A N 1
ATOM 777 C CA . GLU A 1 103 ? 20.618 -5.217 14.090 1.00 90.00 103 GLU A CA 1
ATOM 778 C C . GLU A 1 103 ? 19.737 -4.489 13.081 1.00 90.00 103 GLU A C 1
ATOM 780 O O . GLU A 1 103 ? 19.472 -5.014 12.000 1.00 90.00 103 GLU A O 1
ATOM 785 N N . SER A 1 104 ? 19.344 -3.255 13.401 1.00 92.81 104 SER A N 1
ATOM 786 C CA . SER A 1 104 ? 18.598 -2.414 12.468 1.00 92.81 104 SER A CA 1
ATOM 787 C C . SER A 1 104 ? 19.438 -2.120 11.226 1.00 92.81 104 SER A C 1
ATOM 789 O O . SER A 1 104 ? 20.580 -1.653 11.317 1.00 92.81 104 SER A O 1
ATOM 791 N N . ARG A 1 105 ? 18.875 -2.397 10.051 1.00 94.50 105 ARG A N 1
ATOM 792 C CA . ARG A 1 105 ? 19.515 -2.185 8.753 1.00 94.50 105 ARG A CA 1
ATOM 793 C C . ARG A 1 105 ? 18.699 -1.229 7.886 1.00 94.50 105 ARG A C 1
ATOM 795 O O . ARG A 1 105 ? 17.470 -1.215 7.967 1.00 94.50 105 ARG A O 1
ATOM 802 N N . PRO A 1 106 ? 19.364 -0.446 7.019 1.00 91.81 106 PRO A N 1
ATOM 803 C CA . PRO A 1 106 ? 18.667 0.277 5.969 1.00 91.81 106 PRO A CA 1
ATOM 804 C C . PRO A 1 106 ? 18.080 -0.703 4.948 1.00 91.81 106 PRO A C 1
ATOM 806 O O . PRO A 1 106 ? 18.534 -1.839 4.809 1.00 91.81 106 PRO A O 1
ATOM 809 N N . ASP A 1 107 ? 17.110 -0.224 4.177 1.00 89.56 107 ASP A N 1
ATOM 810 C CA . ASP A 1 107 ? 16.485 -0.990 3.103 1.00 89.56 107 ASP A CA 1
ATOM 811 C C . ASP A 1 107 ? 17.385 -1.082 1.857 1.00 89.56 107 ASP A C 1
ATOM 813 O O . ASP A 1 107 ? 17.250 -0.340 0.876 1.00 89.56 107 ASP A O 1
ATOM 817 N N . THR A 1 108 ? 18.369 -1.974 1.963 1.00 88.38 108 THR A N 1
ATOM 818 C CA . THR A 1 108 ? 19.372 -2.295 0.940 1.00 88.38 108 THR A CA 1
ATOM 819 C C . THR A 1 108 ? 19.626 -3.808 0.870 1.00 88.38 108 THR A C 1
ATOM 821 O O . THR A 1 108 ? 20.779 -4.227 0.775 1.00 88.38 108 THR A O 1
ATOM 824 N N . LEU A 1 109 ? 18.561 -4.621 0.960 1.00 89.38 109 LEU A N 1
ATOM 825 C CA . LEU A 1 109 ? 18.586 -6.087 0.800 1.00 89.38 109 LEU A CA 1
ATOM 826 C C . LEU A 1 109 ? 19.421 -6.846 1.856 1.00 89.38 109 LEU A C 1
ATOM 828 O O . LEU A 1 109 ? 20.262 -7.673 1.510 1.00 89.38 109 LEU A O 1
ATOM 832 N N . TRP A 1 110 ? 19.204 -6.581 3.151 1.00 92.38 110 TRP A N 1
ATOM 833 C CA . TRP A 1 110 ? 19.796 -7.400 4.227 1.00 92.38 110 TRP A CA 1
ATOM 834 C C . TRP A 1 110 ? 18.933 -8.601 4.610 1.00 92.38 110 TRP A C 1
ATOM 836 O O . TRP A 1 110 ? 19.446 -9.580 5.155 1.00 92.38 110 TRP A O 1
ATOM 846 N N . VAL A 1 111 ? 17.635 -8.520 4.325 1.00 93.38 111 VAL A N 1
ATOM 847 C CA . VAL A 1 111 ? 16.689 -9.621 4.499 1.00 93.38 111 VAL A CA 1
ATOM 848 C C . VAL A 1 111 ? 17.021 -10.787 3.572 1.00 93.38 111 VAL A C 1
ATOM 850 O O . VAL A 1 111 ? 17.422 -10.612 2.419 1.00 93.38 111 VAL A O 1
ATOM 853 N N . LYS A 1 112 ? 16.841 -11.997 4.088 1.00 95.25 112 LYS A N 1
ATOM 854 C CA . LYS A 1 112 ? 17.019 -13.256 3.367 1.00 95.25 112 LYS A CA 1
ATOM 855 C C . LYS A 1 112 ? 15.729 -13.656 2.643 1.00 95.25 112 LYS A C 1
ATOM 857 O O . LYS A 1 112 ? 14.651 -13.201 3.032 1.00 95.25 112 LYS A O 1
ATOM 862 N N . PRO A 1 113 ? 15.810 -14.553 1.643 1.00 96.88 113 PRO A N 1
ATOM 863 C CA . PRO A 1 113 ? 14.642 -15.045 0.910 1.00 96.88 113 PRO A CA 1
ATOM 864 C C . PRO A 1 113 ? 13.486 -15.573 1.761 1.00 96.88 113 PRO A C 1
ATOM 866 O O . PRO A 1 113 ? 12.323 -15.418 1.400 1.00 96.88 113 PRO A O 1
ATOM 869 N N . GLU A 1 114 ? 13.789 -16.212 2.885 1.00 96.38 114 GLU A N 1
ATOM 870 C CA . GLU A 1 114 ? 12.801 -16.790 3.790 1.00 96.38 114 GLU A CA 1
ATOM 871 C C . GLU A 1 114 ? 12.189 -15.791 4.779 1.00 96.38 114 GLU A C 1
ATOM 873 O O . GLU A 1 114 ? 11.127 -16.085 5.324 1.00 96.38 114 GLU A O 1
ATOM 878 N N . ASP A 1 115 ? 12.814 -14.636 5.026 1.00 97.06 115 ASP A N 1
ATOM 879 C CA . ASP A 1 115 ? 12.430 -13.734 6.123 1.00 97.06 115 ASP A CA 1
ATOM 880 C C . ASP A 1 115 ? 10.991 -13.196 6.002 1.00 97.06 115 ASP A C 1
ATOM 882 O O . ASP A 1 115 ? 10.262 -13.252 6.998 1.00 97.06 115 ASP A O 1
ATOM 886 N N . PRO A 1 116 ? 10.504 -12.775 4.815 1.00 96.88 116 PRO A N 1
ATOM 887 C CA . PRO A 1 116 ? 9.103 -12.380 4.641 1.00 96.88 116 PRO A CA 1
ATOM 888 C C . PRO A 1 116 ? 8.124 -13.517 4.958 1.00 96.88 116 PRO A C 1
ATOM 890 O O . PRO A 1 116 ? 7.091 -13.306 5.601 1.00 96.88 116 PRO A O 1
ATOM 893 N N . GLY A 1 117 ? 8.470 -14.747 4.562 1.00 97.19 117 GLY A N 1
ATOM 894 C CA . GLY A 1 117 ? 7.697 -15.943 4.886 1.00 97.19 117 GLY A CA 1
ATOM 895 C C . GLY A 1 117 ? 7.753 -16.290 6.376 1.00 97.19 117 GLY A C 1
ATOM 896 O O . GLY A 1 117 ? 6.734 -16.656 6.957 1.00 97.19 117 GLY A O 1
ATOM 897 N N . ASN A 1 118 ? 8.913 -16.165 7.019 1.00 97.19 118 ASN A N 1
ATOM 898 C CA . ASN A 1 118 ? 9.081 -16.410 8.453 1.00 97.19 118 ASN A CA 1
ATOM 899 C C . ASN A 1 118 ? 8.269 -15.413 9.286 1.00 97.19 118 ASN A C 1
ATOM 901 O O . ASN A 1 118 ? 7.628 -15.798 10.264 1.00 97.19 118 ASN A O 1
ATOM 905 N N . LEU A 1 119 ? 8.228 -14.146 8.873 1.00 97.50 119 LEU A N 1
ATOM 906 C CA . LEU A 1 119 ? 7.355 -13.159 9.490 1.00 97.50 119 LEU A CA 1
ATOM 907 C C . LEU A 1 119 ? 5.886 -13.537 9.311 1.00 97.50 119 LEU A C 1
ATOM 909 O O . LEU A 1 119 ? 5.161 -13.565 10.300 1.00 97.50 119 LEU A O 1
ATOM 913 N N . ALA A 1 120 ? 5.455 -13.918 8.104 1.00 97.81 120 ALA A N 1
ATOM 914 C CA . ALA A 1 120 ? 4.082 -14.370 7.864 1.00 97.81 120 ALA A CA 1
ATOM 915 C C . ALA A 1 120 ? 3.672 -15.536 8.787 1.00 97.81 120 ALA A C 1
ATOM 917 O O . ALA A 1 120 ? 2.548 -15.562 9.293 1.00 97.81 120 ALA A O 1
ATOM 918 N N . PHE A 1 121 ? 4.593 -16.462 9.078 1.00 96.75 121 PHE A N 1
ATOM 919 C CA . PHE A 1 121 ? 4.381 -17.522 10.067 1.00 96.75 121 PHE A CA 1
ATOM 920 C C . PHE A 1 121 ? 4.125 -16.960 11.471 1.00 96.75 121 PHE A C 1
ATOM 922 O O . PHE A 1 121 ? 3.155 -17.351 12.124 1.00 96.75 121 PHE A O 1
ATOM 929 N N . VAL A 1 122 ? 4.957 -16.016 11.926 1.00 95.81 122 VAL A N 1
ATOM 930 C CA . VAL A 1 122 ? 4.767 -15.332 13.215 1.00 95.81 122 VAL A CA 1
ATOM 931 C C . VAL A 1 122 ? 3.416 -14.622 13.254 1.00 95.81 122 VAL A C 1
ATOM 933 O O . VAL A 1 122 ? 2.677 -14.800 14.221 1.00 95.81 122 VAL A O 1
ATOM 936 N N . LEU A 1 123 ? 3.057 -13.880 12.201 1.00 96.56 123 LEU A N 1
ATOM 937 C CA . LEU A 1 123 ? 1.771 -13.189 12.123 1.00 96.56 123 LEU A CA 1
ATOM 938 C C . LEU A 1 123 ? 0.616 -14.190 12.254 1.00 96.56 123 LEU A C 1
ATOM 940 O O . LEU A 1 123 ? -0.209 -14.055 13.152 1.00 96.56 123 LEU A O 1
ATOM 944 N N . ASN A 1 124 ? 0.597 -15.251 11.442 1.00 95.38 124 ASN A N 1
ATOM 945 C CA . ASN A 1 124 ? -0.479 -16.247 11.467 1.00 95.38 124 ASN A CA 1
ATOM 946 C C . ASN A 1 124 ? -0.616 -16.975 12.811 1.00 95.38 124 ASN A C 1
ATOM 948 O O . ASN A 1 124 ? -1.733 -17.317 13.192 1.00 95.38 124 ASN A O 1
ATOM 952 N N . ASN A 1 125 ? 0.476 -17.198 13.549 1.00 92.31 125 ASN A N 1
ATOM 953 C CA . ASN A 1 125 ? 0.391 -17.790 14.887 1.00 92.31 125 ASN A CA 1
ATOM 954 C C . ASN A 1 125 ? -0.384 -16.894 15.860 1.00 92.31 125 ASN A C 1
ATOM 956 O O . ASN A 1 125 ? -1.190 -17.398 16.642 1.00 92.31 125 ASN A O 1
ATOM 960 N N . PHE A 1 126 ? -0.172 -15.577 15.788 1.00 93.00 126 PHE A N 1
ATOM 961 C CA . PHE A 1 126 ? -0.928 -14.610 16.583 1.00 93.00 126 PHE A CA 1
ATOM 962 C C . PHE A 1 126 ? -2.383 -14.514 16.122 1.00 93.00 126 PHE A C 1
ATOM 964 O O . PHE A 1 126 ? -3.282 -14.533 16.956 1.00 93.00 126 PHE A O 1
ATOM 971 N N . LEU A 1 127 ? -2.634 -14.494 14.813 1.00 92.94 127 LEU A N 1
ATOM 972 C CA . LEU A 1 127 ? -3.996 -14.465 14.268 1.00 92.94 127 LEU A CA 1
ATOM 973 C C . LEU A 1 127 ? -4.805 -15.705 14.670 1.00 92.94 127 LEU A C 1
ATOM 975 O O . LEU A 1 127 ? -5.933 -15.595 15.142 1.00 92.94 127 LEU A O 1
ATOM 979 N N . GLY A 1 128 ? -4.196 -16.888 14.587 1.00 90.88 128 GLY A N 1
ATOM 980 C CA . GLY A 1 128 ? -4.812 -18.130 15.050 1.00 90.88 128 GLY A CA 1
ATOM 981 C C . GLY A 1 128 ? -4.977 -18.209 16.572 1.00 90.88 128 GLY A C 1
ATOM 982 O O . GLY A 1 128 ? -5.748 -19.035 17.058 1.00 90.88 128 GLY A O 1
ATOM 983 N N . LEU A 1 129 ? -4.255 -17.395 17.349 1.00 90.12 129 LEU A N 1
ATOM 984 C CA . LEU A 1 129 ? -4.505 -17.238 18.782 1.00 90.12 129 LEU A CA 1
ATOM 985 C C . LEU A 1 129 ? -5.722 -16.343 19.032 1.00 90.12 129 LEU A C 1
ATOM 987 O O . LEU A 1 129 ? -6.568 -16.724 19.835 1.00 90.12 129 LEU A O 1
ATOM 991 N N . GLN A 1 130 ? -5.841 -15.217 18.322 1.00 90.44 130 GLN A N 1
ATOM 992 C CA . GLN A 1 130 ? -7.008 -14.336 18.434 1.00 90.44 130 GLN A CA 1
ATOM 993 C C . GLN A 1 130 ? -8.310 -15.059 18.067 1.00 90.44 130 GLN A C 1
ATOM 995 O O . GLN A 1 130 ? -9.296 -14.958 18.792 1.00 90.44 130 GLN A O 1
ATOM 1000 N N . ASP A 1 131 ? -8.284 -15.893 17.025 1.00 89.25 131 ASP A N 1
ATOM 1001 C CA . ASP A 1 131 ? -9.408 -16.769 16.675 1.00 89.25 131 ASP A CA 1
ATOM 1002 C C . ASP A 1 131 ? -9.817 -17.706 17.829 1.00 89.25 131 ASP A C 1
ATOM 1004 O O . ASP A 1 131 ? -10.994 -17.864 18.151 1.00 89.25 131 ASP A O 1
ATOM 1008 N N . LYS A 1 132 ? -8.838 -18.303 18.522 1.00 87.38 132 LYS A N 1
ATOM 1009 C CA . LYS A 1 132 ? -9.112 -19.170 19.681 1.00 87.38 132 LYS A CA 1
ATOM 1010 C C . LYS A 1 132 ? -9.666 -18.393 20.868 1.00 87.38 132 LYS A C 1
ATOM 1012 O O . LYS A 1 132 ? -10.465 -18.957 21.612 1.00 87.38 132 LYS A O 1
ATOM 1017 N N . ILE A 1 133 ? -9.236 -17.147 21.064 1.00 88.38 133 ILE A N 1
ATOM 1018 C CA . ILE A 1 133 ? -9.775 -16.269 22.109 1.00 88.38 133 ILE A CA 1
ATOM 1019 C C . ILE A 1 133 ? -11.257 -16.009 21.827 1.00 88.38 133 ILE A C 1
ATOM 1021 O O . ILE A 1 133 ? -12.081 -16.315 22.686 1.00 88.38 133 ILE A O 1
ATOM 1025 N N . GLN A 1 134 ? -11.610 -15.586 20.604 1.00 87.75 134 GLN A N 1
ATOM 1026 C CA . GLN A 1 134 ? -13.011 -15.402 20.196 1.00 87.75 134 GLN A CA 1
ATOM 1027 C C . GLN A 1 134 ? -13.839 -16.687 20.373 1.00 87.75 134 GLN A C 1
ATOM 1029 O O . GLN A 1 134 ? -14.972 -16.642 20.862 1.00 87.75 134 GLN A O 1
ATOM 1034 N N . MET A 1 135 ? -13.269 -17.850 20.037 1.00 86.12 135 MET A N 1
ATOM 1035 C CA . MET A 1 135 ? -13.923 -19.145 20.242 1.00 86.12 135 MET A CA 1
ATOM 1036 C C . MET A 1 135 ? -14.220 -19.415 21.721 1.00 86.12 135 MET A C 1
ATOM 1038 O O . MET A 1 135 ? -15.339 -19.795 22.066 1.00 86.12 135 MET A O 1
ATOM 1042 N N . VAL A 1 136 ? -13.233 -19.244 22.604 1.00 84.56 136 VAL A N 1
ATOM 1043 C CA . VAL A 1 136 ? -13.400 -19.503 24.043 1.00 84.56 136 VAL A CA 1
ATOM 1044 C C . VAL A 1 136 ? -14.393 -18.526 24.668 1.00 84.56 136 VAL A C 1
ATOM 1046 O O . VAL A 1 136 ? -15.278 -18.969 25.399 1.00 84.56 136 VAL A O 1
ATOM 1049 N N . ASP A 1 137 ? -14.328 -17.245 24.307 1.00 86.19 137 ASP A N 1
ATOM 1050 C CA . ASP A 1 137 ? -15.291 -16.234 24.751 1.00 86.19 137 ASP A CA 1
ATOM 1051 C C . ASP A 1 137 ? -16.724 -16.605 24.346 1.00 86.19 137 ASP A C 1
ATOM 1053 O O . ASP A 1 137 ? -17.643 -16.574 25.168 1.00 86.19 137 ASP A O 1
ATOM 1057 N N . THR A 1 138 ? -16.913 -17.041 23.097 1.00 85.25 138 THR A N 1
ATOM 1058 C CA . THR A 1 138 ? -18.219 -17.480 22.584 1.00 85.25 138 THR A CA 1
ATOM 1059 C C . THR A 1 138 ? -18.734 -18.704 23.347 1.00 85.25 138 THR A C 1
ATOM 1061 O O . THR A 1 138 ? -19.919 -18.785 23.685 1.00 85.25 138 THR A O 1
ATOM 1064 N N . ILE A 1 139 ? -17.851 -19.661 23.660 1.00 82.19 139 ILE A N 1
ATOM 1065 C CA . ILE A 1 139 ? -18.191 -20.844 24.462 1.00 82.19 139 ILE A CA 1
ATOM 1066 C C . ILE A 1 139 ? -18.638 -20.430 25.867 1.00 82.19 139 ILE A C 1
ATOM 1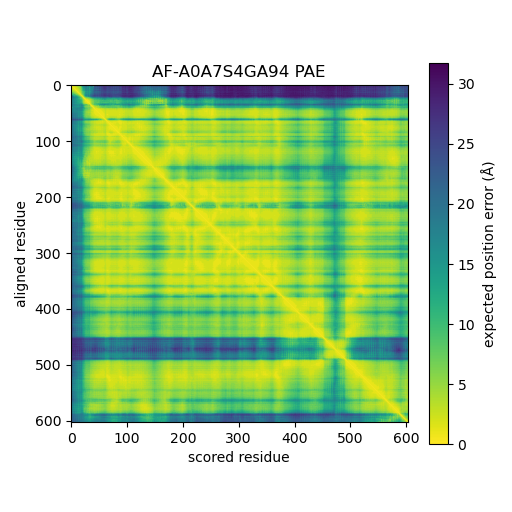068 O O . ILE A 1 139 ? -19.669 -20.919 26.333 1.00 82.19 139 ILE A O 1
ATOM 1072 N N . HIS A 1 140 ? -17.901 -19.538 26.535 1.00 83.94 140 HIS A N 1
ATOM 1073 C CA . HIS A 1 140 ? -18.235 -19.059 27.881 1.00 83.94 140 HIS A CA 1
ATOM 1074 C C . HIS A 1 140 ? -19.552 -18.287 27.897 1.00 83.94 140 HIS A C 1
ATOM 1076 O O . HIS A 1 140 ? -20.412 -18.568 28.734 1.00 83.94 140 HIS A O 1
ATOM 1082 N N . ALA A 1 141 ? -19.767 -17.388 26.934 1.00 85.94 141 ALA A N 1
ATOM 1083 C CA . ALA A 1 141 ? -21.026 -16.665 26.789 1.00 85.94 141 ALA A CA 1
ATOM 1084 C C . ALA A 1 141 ? -22.208 -17.634 26.624 1.00 85.94 141 ALA A C 1
ATOM 1086 O O . ALA A 1 141 ? -23.198 -17.547 27.353 1.00 85.94 141 ALA A O 1
ATOM 1087 N N . LEU A 1 142 ? -22.080 -18.631 25.741 1.00 83.81 142 LEU A N 1
ATOM 1088 C CA . LEU A 1 142 ? -23.117 -19.642 25.545 1.00 83.81 142 LEU A CA 1
ATOM 1089 C C . LEU A 1 142 ? -23.353 -20.490 26.805 1.00 83.81 142 LEU A C 1
ATOM 1091 O O . LEU A 1 142 ? -24.497 -20.826 27.110 1.00 83.81 142 LEU A O 1
ATOM 1095 N N . GLN A 1 143 ? -22.298 -20.856 27.538 1.00 82.56 143 GLN A N 1
ATOM 1096 C CA . GLN A 1 143 ? -22.412 -21.603 28.794 1.00 82.56 143 GLN A CA 1
ATOM 1097 C C . GLN A 1 143 ? -23.156 -20.808 29.870 1.00 82.56 143 GLN A C 1
ATOM 1099 O O . GLN A 1 143 ? -24.028 -21.374 30.527 1.00 82.56 143 GLN A O 1
ATOM 1104 N N . ASN A 1 144 ? -22.876 -19.511 30.004 1.00 85.00 144 ASN A N 1
ATOM 1105 C CA . ASN A 1 144 ? -23.567 -18.636 30.952 1.00 85.00 144 ASN A CA 1
ATOM 1106 C C . ASN A 1 144 ? -25.066 -18.558 30.641 1.00 85.00 144 ASN A C 1
ATOM 1108 O O . ASN A 1 144 ? -25.898 -18.741 31.533 1.00 85.00 144 ASN A O 1
ATOM 1112 N N . LEU A 1 145 ? -25.419 -18.403 29.361 1.00 86.50 145 LEU A N 1
ATOM 1113 C CA . LEU A 1 145 ? -26.812 -18.368 28.915 1.00 86.50 145 LEU A CA 1
ATOM 1114 C C . LEU A 1 145 ? -27.574 -19.659 29.249 1.00 86.50 145 LEU A C 1
ATOM 1116 O O . LEU A 1 145 ? -28.760 -19.597 29.560 1.00 86.50 145 LEU A O 1
ATOM 1120 N N . ARG A 1 146 ? -26.924 -20.834 29.242 1.00 79.06 146 ARG A N 1
ATOM 1121 C CA . ARG A 1 146 ? -27.589 -22.125 29.538 1.00 79.06 146 ARG A CA 1
ATOM 1122 C C . ARG A 1 146 ? -28.217 -22.199 30.927 1.00 79.06 146 ARG A C 1
ATOM 1124 O O . ARG A 1 146 ? -29.069 -23.057 31.144 1.00 79.06 146 ARG A O 1
ATOM 1131 N N . SER A 1 147 ? -27.771 -21.362 31.859 1.00 80.56 147 SER A N 1
ATOM 1132 C CA . SER A 1 147 ? -28.329 -21.308 33.211 1.00 80.56 147 SER A CA 1
ATOM 1133 C C . SER A 1 147 ? -29.660 -20.544 33.292 1.00 80.56 147 SER A C 1
ATOM 1135 O O . SER A 1 147 ? -30.336 -20.612 34.318 1.00 80.56 147 SER A O 1
ATOM 1137 N N . LEU A 1 148 ? -30.057 -19.851 32.216 1.00 86.62 148 LEU A N 1
ATOM 1138 C CA . LEU A 1 148 ? -31.219 -18.965 32.185 1.00 86.62 148 LEU A CA 1
ATOM 1139 C C . LEU A 1 148 ? -32.532 -19.689 31.823 1.00 86.62 148 LEU A C 1
ATOM 1141 O O . LEU A 1 148 ? -32.520 -20.737 31.164 1.00 86.62 148 LEU A O 1
ATOM 1145 N N . PRO A 1 149 ? -33.695 -19.117 32.197 1.00 88.94 149 PRO A N 1
ATOM 1146 C CA . PRO A 1 149 ? -35.000 -19.570 31.721 1.00 88.94 149 PRO A CA 1
ATOM 1147 C C . PRO A 1 149 ? -35.098 -19.562 30.189 1.00 88.94 149 PRO A C 1
ATOM 1149 O O . PRO A 1 149 ? -34.468 -18.757 29.511 1.00 88.94 149 PRO A O 1
ATOM 1152 N N . ARG A 1 150 ? -35.953 -20.424 29.621 1.00 82.12 150 ARG A N 1
ATOM 1153 C CA . ARG A 1 150 ? -36.027 -20.668 28.164 1.00 82.12 150 ARG A CA 1
ATOM 1154 C C . ARG A 1 150 ? -36.184 -19.404 27.305 1.00 82.12 150 ARG A C 1
ATOM 1156 O O . ARG A 1 150 ? -35.552 -19.321 26.258 1.00 82.12 150 ARG A O 1
ATOM 1163 N N . ASN A 1 151 ? -37.022 -18.454 27.719 1.00 84.19 151 ASN A N 1
ATOM 1164 C CA . ASN A 1 151 ? -37.255 -17.228 26.946 1.00 84.19 151 ASN A CA 1
ATOM 1165 C C . ASN A 1 151 ? -36.013 -16.321 26.952 1.00 84.19 151 ASN A C 1
ATOM 1167 O O . ASN A 1 151 ? -35.578 -15.876 25.896 1.00 84.19 151 ASN A O 1
ATOM 1171 N N . GLU A 1 152 ? -35.392 -16.137 28.119 1.00 88.44 152 GLU A N 1
ATOM 1172 C CA . GLU A 1 152 ? -34.156 -15.359 28.275 1.00 88.44 152 GLU A CA 1
ATOM 1173 C C . GLU A 1 152 ? -32.972 -16.027 27.567 1.00 88.44 152 GLU A C 1
ATOM 1175 O O . GLU A 1 152 ? -32.169 -15.356 26.929 1.00 88.44 152 GLU A O 1
ATOM 1180 N N . PHE A 1 153 ? -32.892 -17.361 27.593 1.00 85.38 153 PHE A N 1
ATOM 1181 C CA . PHE A 1 153 ? -31.912 -18.112 26.812 1.00 85.38 153 PHE A CA 1
ATOM 1182 C C . PHE A 1 153 ? -32.091 -17.880 25.306 1.00 85.38 153 PHE A C 1
ATOM 1184 O O . PHE A 1 153 ? -31.112 -17.657 24.600 1.00 85.38 153 PHE A O 1
ATOM 1191 N N . GLN A 1 154 ? -33.329 -17.906 24.800 1.00 82.31 154 GLN A N 1
ATOM 1192 C CA . GLN A 1 154 ? -33.618 -17.653 23.385 1.00 82.31 154 GLN A CA 1
ATOM 1193 C C . GLN A 1 154 ? -33.212 -16.244 22.952 1.00 82.31 154 GLN A C 1
ATOM 1195 O O . GLN A 1 154 ? -32.593 -16.082 21.900 1.00 82.31 154 GLN A O 1
ATOM 1200 N N . GLU A 1 155 ? -33.552 -15.237 23.751 1.00 88.06 155 GLU A N 1
ATOM 1201 C CA . GLU A 1 155 ? -33.168 -13.849 23.496 1.00 88.06 155 GLU A CA 1
ATOM 1202 C C . GLU A 1 155 ? -31.651 -13.663 23.596 1.00 88.06 155 GLU A C 1
ATOM 1204 O O . GLU A 1 155 ? -31.044 -13.107 22.681 1.00 88.06 155 GLU A O 1
ATOM 1209 N N . GLY A 1 156 ? -31.020 -14.223 24.628 1.00 88.31 156 GLY A N 1
ATOM 1210 C CA . GLY A 1 156 ? -29.574 -14.172 24.819 1.00 88.31 156 GLY A CA 1
ATOM 1211 C C . GLY A 1 156 ? -28.792 -14.869 23.706 1.00 88.31 156 GLY A C 1
ATOM 1212 O O . GLY A 1 156 ? -27.778 -14.353 23.254 1.00 88.31 156 GLY A O 1
ATOM 1213 N N . VAL A 1 157 ? -29.279 -16.001 23.188 1.00 85.56 157 VAL A N 1
ATOM 1214 C CA . VAL A 1 157 ? -28.661 -16.693 22.044 1.00 85.56 157 VAL A CA 1
ATOM 1215 C C . VAL A 1 157 ? -28.794 -15.879 20.754 1.00 85.56 157 VAL A C 1
ATOM 1217 O O . VAL A 1 157 ? -27.884 -15.903 19.926 1.00 85.56 157 VAL A O 1
ATOM 1220 N N . ARG A 1 158 ? -29.900 -15.148 20.556 1.00 86.94 158 ARG A N 1
ATOM 1221 C CA . ARG A 1 158 ? -30.033 -14.213 19.422 1.00 86.94 158 ARG A CA 1
ATOM 1222 C C . ARG A 1 158 ? -29.086 -13.025 19.564 1.00 86.94 158 ARG A C 1
ATOM 1224 O O . ARG A 1 158 ? -28.454 -12.651 18.584 1.00 86.94 158 ARG A O 1
ATOM 1231 N N . ALA A 1 159 ? -28.966 -12.466 20.767 1.00 89.44 159 ALA A N 1
ATOM 1232 C CA . ALA A 1 159 ? -28.016 -11.396 21.048 1.00 89.44 159 ALA A CA 1
ATOM 1233 C C . ALA A 1 159 ? -26.571 -11.861 20.803 1.00 89.44 159 ALA A C 1
ATOM 1235 O O . ALA A 1 159 ? -25.843 -11.205 20.071 1.00 89.44 159 ALA A O 1
ATOM 1236 N N . LEU A 1 160 ? -26.195 -13.042 21.306 1.00 87.06 160 LEU A N 1
ATOM 1237 C CA . LEU A 1 160 ? -24.872 -13.626 21.084 1.00 87.06 160 LEU A CA 1
ATOM 1238 C C . LEU A 1 160 ? -24.577 -13.860 19.596 1.00 87.06 160 LEU A C 1
ATOM 1240 O O . LEU A 1 160 ? -23.473 -13.568 19.159 1.00 87.06 160 LEU A O 1
ATOM 1244 N N . GLN A 1 161 ? -25.547 -14.347 18.812 1.00 86.88 161 GLN A N 1
ATOM 1245 C CA . GLN A 1 161 ? -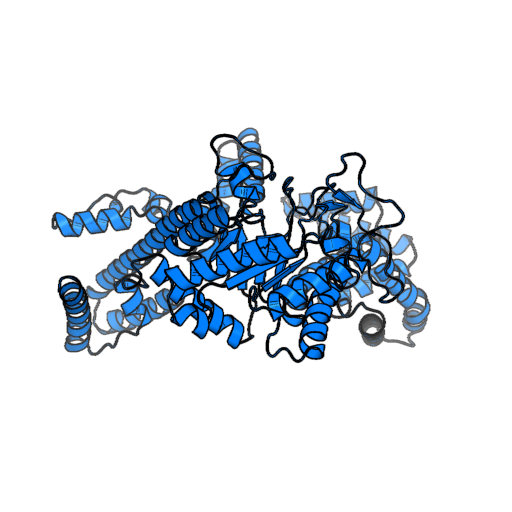25.394 -14.459 17.351 1.00 86.88 161 GLN A CA 1
ATOM 1246 C C . GLN A 1 161 ? -25.100 -13.099 16.713 1.00 86.88 161 GLN A C 1
ATOM 1248 O O . GLN A 1 161 ? -24.153 -12.977 15.945 1.00 86.88 161 GLN A O 1
ATOM 1253 N N . ASN A 1 162 ? -25.859 -12.061 17.071 1.00 87.12 162 ASN A N 1
ATOM 1254 C CA . ASN A 1 162 ? -25.623 -10.721 16.538 1.00 87.12 162 ASN A CA 1
ATOM 1255 C C . ASN A 1 162 ? -24.237 -10.176 16.904 1.00 87.12 162 ASN A C 1
ATOM 1257 O O . ASN A 1 162 ? -23.639 -9.500 16.075 1.00 87.12 162 ASN A O 1
ATOM 1261 N N . GLU A 1 163 ? -23.728 -10.458 18.106 1.00 86.56 163 GLU A N 1
ATOM 1262 C CA . GLU A 1 163 ? -22.374 -10.048 18.498 1.00 86.56 163 GLU A CA 1
ATOM 1263 C C . GLU A 1 163 ? -21.296 -10.835 17.754 1.00 86.56 163 GLU A C 1
ATOM 1265 O O . GLU A 1 163 ? -20.377 -10.243 17.197 1.00 86.56 163 GLU A O 1
ATOM 1270 N N . VAL A 1 164 ? -21.440 -12.158 17.656 1.00 84.56 164 VAL A N 1
ATOM 1271 C CA . VAL A 1 164 ? -20.499 -13.010 16.917 1.00 84.56 164 VAL A CA 1
ATOM 1272 C C . VAL A 1 164 ? -20.406 -12.606 15.444 1.00 84.56 164 VAL A C 1
ATOM 1274 O O . VAL A 1 164 ? -19.312 -12.581 14.889 1.00 84.56 164 VAL A O 1
ATOM 1277 N N . ASN A 1 165 ? -21.526 -12.236 14.821 1.00 83.75 165 ASN A N 1
ATOM 1278 C CA . ASN A 1 165 ? -21.571 -11.867 13.403 1.00 83.75 165 ASN A CA 1
ATOM 1279 C C . ASN A 1 165 ? -20.872 -10.532 13.098 1.00 83.75 165 ASN A C 1
ATOM 1281 O O . ASN A 1 165 ? -20.631 -10.233 11.930 1.00 83.75 165 ASN A O 1
ATOM 1285 N N . LYS A 1 166 ? -20.544 -9.737 14.125 1.00 83.38 166 LYS A N 1
ATOM 1286 C CA . LYS A 1 166 ? -19.746 -8.509 13.996 1.00 83.38 166 LYS A CA 1
ATOM 1287 C C . LYS A 1 166 ? -18.246 -8.755 14.160 1.00 83.38 166 LYS A C 1
ATOM 1289 O O . LYS A 1 166 ? -17.461 -7.869 13.846 1.00 83.38 166 LYS A O 1
ATOM 1294 N N . LEU A 1 167 ? -17.836 -9.915 14.678 1.00 82.44 167 LEU A N 1
ATOM 1295 C CA . LEU A 1 167 ? -16.425 -10.199 14.926 1.00 82.44 167 LEU A CA 1
ATOM 1296 C C . LEU A 1 167 ? -15.665 -10.389 13.609 1.00 82.44 167 LEU A C 1
ATOM 1298 O O . LEU A 1 167 ? -16.099 -11.124 12.721 1.00 82.44 167 LEU A O 1
ATOM 1302 N N . SER A 1 168 ? -14.484 -9.777 13.517 1.00 83.12 168 SER A N 1
ATOM 1303 C CA . SER A 1 168 ? -13.561 -9.991 12.401 1.00 83.12 168 SER A CA 1
ATOM 1304 C C . SER A 1 168 ? -13.103 -11.451 12.336 1.00 83.12 168 SER A C 1
ATOM 1306 O O . SER A 1 168 ? -12.597 -11.992 13.322 1.00 83.12 168 SER A O 1
ATOM 1308 N N . ASP A 1 169 ? -13.205 -12.067 11.155 1.00 86.75 169 ASP A N 1
ATOM 1309 C CA . ASP A 1 169 ? -12.621 -13.382 10.868 1.00 86.75 169 ASP A CA 1
ATOM 1310 C C . ASP A 1 169 ? -11.136 -13.210 10.492 1.00 86.75 169 ASP A C 1
ATOM 1312 O O . ASP A 1 169 ? -10.787 -12.596 9.483 1.00 86.75 169 ASP A O 1
ATOM 1316 N N . PHE A 1 170 ? -10.237 -13.768 11.307 1.00 89.62 170 PHE A N 1
ATOM 1317 C CA . PHE A 1 170 ? -8.783 -13.648 11.122 1.00 89.62 170 PHE A CA 1
ATOM 1318 C C . PHE A 1 170 ? -8.207 -14.473 9.959 1.00 89.62 170 PHE A C 1
ATOM 1320 O O . PHE A 1 170 ? -7.007 -14.396 9.665 1.00 89.62 170 PHE A O 1
ATOM 1327 N N . HIS A 1 171 ? -9.033 -15.282 9.301 1.00 90.25 171 HIS A N 1
ATOM 1328 C CA . HIS A 1 171 ? -8.664 -16.098 8.152 1.00 90.25 171 HIS A CA 1
ATOM 1329 C C . HIS A 1 171 ? -9.253 -15.552 6.845 1.00 90.25 171 HIS A C 1
ATOM 1331 O O . HIS A 1 171 ? -8.600 -15.698 5.808 1.00 90.25 171 HIS A O 1
ATOM 1337 N N . ASP A 1 172 ? -10.419 -14.894 6.883 1.00 91.44 172 ASP A N 1
ATOM 1338 C CA . ASP A 1 172 ? -11.031 -14.158 5.758 1.00 91.44 172 ASP A CA 1
ATOM 1339 C C . ASP A 1 172 ? -10.305 -12.824 5.498 1.00 91.44 172 ASP A C 1
ATOM 1341 O O . ASP A 1 172 ? -10.871 -11.740 5.579 1.00 91.44 172 ASP A O 1
ATOM 1345 N N . ILE A 1 173 ? -9.012 -12.916 5.187 1.00 94.31 173 ILE A N 1
ATOM 1346 C CA . ILE A 1 173 ? -8.131 -11.780 4.902 1.00 94.31 173 ILE A CA 1
ATOM 1347 C C . ILE A 1 173 ? -7.258 -12.075 3.680 1.00 94.31 173 ILE A C 1
ATOM 1349 O O . ILE A 1 173 ? -7.150 -13.214 3.231 1.00 94.31 173 ILE A O 1
ATOM 1353 N N . SER A 1 174 ? -6.546 -11.073 3.171 1.00 95.94 174 SER A N 1
ATOM 1354 C CA . SER A 1 174 ? -5.396 -11.286 2.287 1.00 95.94 174 SER A CA 1
ATOM 1355 C C . SER A 1 174 ? -4.121 -10.823 2.980 1.00 95.94 174 SER A C 1
ATOM 1357 O O . SER A 1 174 ? -4.115 -9.812 3.671 1.00 95.94 174 SER A O 1
ATOM 1359 N N . MET A 1 175 ? -3.012 -11.520 2.733 1.00 97.94 175 MET A N 1
ATOM 1360 C CA . MET A 1 175 ? -1.691 -11.136 3.238 1.00 97.94 175 MET A CA 1
ATOM 1361 C C . MET A 1 175 ? -0.755 -10.846 2.067 1.00 97.94 175 MET A C 1
ATOM 1363 O O . MET A 1 175 ? -0.696 -11.641 1.125 1.00 97.94 175 MET A O 1
ATOM 1367 N N . LEU A 1 176 ? -0.055 -9.712 2.134 1.00 98.69 176 LEU A N 1
ATOM 1368 C CA . LEU A 1 176 ? 0.926 -9.278 1.138 1.00 98.69 176 LEU A CA 1
ATOM 1369 C C . LEU A 1 176 ? 2.344 -9.480 1.685 1.00 98.69 176 LEU A C 1
ATOM 1371 O O . LEU A 1 176 ? 2.594 -9.171 2.848 1.00 98.69 176 LEU A O 1
ATOM 1375 N N . ALA A 1 177 ? 3.281 -9.941 0.861 1.00 98.44 177 ALA A N 1
ATOM 1376 C CA . ALA A 1 177 ? 4.698 -9.981 1.220 1.00 98.44 177 ALA A CA 1
ATOM 1377 C C . ALA A 1 177 ? 5.589 -9.330 0.163 1.00 98.44 177 ALA A C 1
ATOM 1379 O O . ALA A 1 177 ? 5.300 -9.364 -1.034 1.00 98.44 177 ALA A O 1
ATOM 1380 N N . ASP A 1 178 ? 6.678 -8.758 0.656 1.00 98.38 178 ASP A N 1
ATOM 1381 C CA . ASP A 1 178 ? 7.772 -8.181 -0.109 1.00 98.38 178 ASP A CA 1
ATOM 1382 C C . ASP A 1 178 ? 8.857 -9.224 -0.350 1.00 98.38 178 ASP A C 1
ATOM 1384 O O . ASP A 1 178 ? 9.410 -9.755 0.610 1.00 98.38 178 ASP A O 1
ATOM 1388 N N . LEU A 1 179 ? 9.150 -9.534 -1.611 1.00 97.81 179 LEU A N 1
ATOM 1389 C CA . LEU A 1 179 ? 10.276 -10.394 -1.981 1.00 97.81 179 LEU A CA 1
ATOM 1390 C C . LEU A 1 179 ? 11.422 -9.602 -2.624 1.00 97.81 179 LEU A C 1
ATOM 1392 O O . LEU A 1 179 ? 12.279 -10.189 -3.294 1.00 97.81 179 LEU A O 1
ATOM 1396 N N . GLU A 1 180 ? 11.457 -8.286 -2.405 1.00 96.19 180 GLU A N 1
ATOM 1397 C CA . GLU A 1 180 ? 12.462 -7.363 -2.923 1.00 96.19 180 GLU A CA 1
ATOM 1398 C C . GLU A 1 180 ? 12.587 -7.539 -4.451 1.00 96.19 180 GLU A C 1
ATOM 1400 O O . GLU A 1 180 ? 11.587 -7.706 -5.147 1.00 96.19 180 GLU A O 1
ATOM 1405 N N . GLN A 1 181 ? 13.801 -7.578 -5.006 1.00 95.44 181 GLN A N 1
ATOM 1406 C CA . GLN A 1 181 ? 14.030 -7.878 -6.430 1.00 95.44 181 GLN A CA 1
ATOM 1407 C C . GLN A 1 181 ? 14.065 -9.387 -6.761 1.00 95.44 181 GLN A C 1
ATOM 1409 O O . GLN A 1 181 ? 14.640 -9.824 -7.751 1.00 95.44 181 GLN A O 1
ATOM 1414 N N . GLY A 1 182 ? 13.497 -10.242 -5.902 1.00 96.56 182 GLY A N 1
ATOM 1415 C CA . GLY A 1 182 ? 13.590 -11.700 -6.042 1.00 96.56 182 GLY A CA 1
ATOM 1416 C C . GLY A 1 182 ? 14.975 -12.252 -5.691 1.00 96.56 182 GLY A C 1
ATOM 1417 O O . GLY A 1 182 ? 15.298 -13.388 -6.047 1.00 96.56 182 GLY A O 1
ATOM 1418 N N . TYR A 1 183 ? 15.777 -11.463 -4.967 1.00 95.31 183 TYR A N 1
ATOM 1419 C CA . TYR A 1 183 ? 17.133 -11.788 -4.505 1.00 95.31 183 TYR A CA 1
ATOM 1420 C C . TYR A 1 183 ? 18.130 -12.095 -5.636 1.00 95.31 183 TYR A C 1
ATOM 1422 O O . TYR A 1 183 ? 19.168 -12.712 -5.397 1.00 95.31 183 TYR A O 1
ATOM 1430 N N . GLY A 1 184 ? 17.838 -11.639 -6.860 1.00 91.44 184 GLY A N 1
ATOM 1431 C CA . GLY A 1 184 ? 18.745 -11.639 -8.010 1.00 91.44 184 GLY A CA 1
ATOM 1432 C C . GLY A 1 184 ? 19.040 -13.014 -8.599 1.00 91.44 184 GLY A C 1
ATOM 1433 O O . GLY A 1 184 ? 19.921 -13.132 -9.445 1.00 91.44 184 GLY A O 1
ATOM 1434 N N . ASP A 1 185 ? 18.353 -14.059 -8.136 1.00 95.75 185 ASP A N 1
ATOM 1435 C CA . ASP A 1 185 ? 18.534 -15.427 -8.611 1.00 95.75 185 ASP A CA 1
ATOM 1436 C C . ASP A 1 185 ? 17.212 -16.194 -8.508 1.00 95.75 185 ASP A C 1
ATOM 1438 O O . ASP A 1 185 ? 16.582 -16.272 -7.448 1.00 95.75 185 ASP A O 1
ATOM 1442 N N . VAL A 1 186 ? 16.833 -16.840 -9.611 1.00 97.75 186 VAL A N 1
ATOM 1443 C CA . VAL A 1 186 ? 15.603 -17.629 -9.744 1.00 97.75 186 VAL A CA 1
ATOM 1444 C C . VAL A 1 186 ? 15.429 -18.700 -8.661 1.00 97.75 186 VAL A C 1
ATOM 1446 O O . VAL A 1 186 ? 14.296 -18.986 -8.273 1.00 97.75 186 VAL A O 1
ATOM 1449 N N . LYS A 1 187 ? 16.512 -19.298 -8.142 1.00 97.75 187 LYS A N 1
ATOM 1450 C CA . LYS A 1 187 ? 16.458 -20.309 -7.070 1.00 97.75 187 LYS A CA 1
ATOM 1451 C C . LYS A 1 187 ? 16.054 -19.675 -5.745 1.00 97.75 187 LYS A C 1
ATOM 1453 O O . LYS A 1 187 ? 15.251 -20.259 -5.019 1.00 97.75 187 LYS A O 1
ATOM 1458 N N . TYR A 1 188 ? 16.593 -18.497 -5.437 1.00 97.94 188 TYR A N 1
ATOM 1459 C CA . TYR A 1 188 ? 16.246 -17.767 -4.221 1.00 97.94 188 TYR A CA 1
ATOM 1460 C C . TYR A 1 188 ? 14.830 -17.217 -4.305 1.00 97.94 188 TYR A C 1
ATOM 1462 O O . TYR A 1 188 ? 14.082 -17.364 -3.341 1.00 97.94 188 TYR A O 1
ATOM 1470 N N . THR A 1 189 ? 14.412 -16.721 -5.473 1.00 98.38 189 THR A N 1
ATOM 1471 C CA . THR A 1 189 ? 13.011 -16.355 -5.712 1.00 98.38 189 THR A CA 1
ATOM 1472 C C . THR A 1 189 ? 12.080 -17.542 -5.462 1.00 98.38 189 THR A C 1
ATOM 1474 O O . THR A 1 189 ? 11.133 -17.433 -4.687 1.00 98.38 189 THR A O 1
ATOM 1477 N N . ARG A 1 190 ? 12.369 -18.710 -6.059 1.00 98.38 190 ARG A N 1
ATOM 1478 C CA . ARG A 1 190 ? 11.559 -19.926 -5.878 1.00 98.38 190 ARG A CA 1
ATOM 1479 C C . ARG A 1 190 ? 11.470 -20.335 -4.411 1.00 98.38 190 ARG A C 1
ATOM 1481 O O . ARG A 1 190 ? 10.385 -20.675 -3.940 1.00 98.38 190 ARG A O 1
ATOM 1488 N N . TYR A 1 191 ? 12.589 -20.293 -3.689 1.00 98.50 191 TYR A N 1
ATOM 1489 C CA . TYR A 1 191 ? 12.628 -20.621 -2.266 1.00 98.50 191 TYR A CA 1
ATOM 1490 C C . TYR A 1 191 ? 11.824 -19.623 -1.417 1.00 98.50 191 TYR A C 1
ATOM 1492 O O . TYR A 1 191 ? 11.004 -20.055 -0.607 1.00 98.50 191 TYR A O 1
ATOM 1500 N N . GLY A 1 192 ? 11.983 -18.316 -1.647 1.00 98.44 192 GLY A N 1
ATOM 1501 C CA . GLY A 1 192 ? 11.233 -17.276 -0.937 1.00 98.44 192 GLY A CA 1
ATOM 1502 C C . GLY A 1 192 ? 9.724 -17.367 -1.172 1.00 98.44 192 GLY A C 1
ATOM 1503 O O . GLY A 1 192 ? 8.949 -17.355 -0.217 1.00 98.44 192 GLY A O 1
ATOM 1504 N N . VAL A 1 193 ? 9.293 -17.586 -2.420 1.00 98.69 193 VAL A N 1
ATOM 1505 C CA . VAL A 1 193 ? 7.873 -17.804 -2.753 1.00 98.69 193 VAL A CA 1
ATOM 1506 C C . VAL A 1 193 ? 7.330 -19.068 -2.093 1.00 98.69 193 VAL A C 1
ATOM 1508 O O . VAL A 1 193 ? 6.243 -19.040 -1.518 1.00 98.69 193 VAL A O 1
ATOM 1511 N N . THR A 1 194 ? 8.089 -20.167 -2.128 1.00 98.50 194 THR A N 1
ATOM 1512 C CA . THR A 1 194 ? 7.709 -21.420 -1.456 1.00 98.50 194 THR A CA 1
ATOM 1513 C C . THR A 1 194 ? 7.478 -21.177 0.033 1.00 98.50 194 THR A C 1
ATOM 1515 O O . THR A 1 194 ? 6.433 -21.552 0.558 1.00 98.50 194 THR A O 1
ATOM 1518 N N . LYS A 1 195 ? 8.405 -20.476 0.701 1.00 98.38 195 LYS A N 1
ATOM 1519 C CA . LYS A 1 195 ? 8.298 -20.143 2.127 1.00 98.38 195 LYS A CA 1
ATOM 1520 C C . LYS A 1 195 ? 7.132 -19.218 2.444 1.00 98.38 195 LYS A C 1
ATOM 1522 O O . LYS A 1 195 ? 6.445 -19.428 3.438 1.00 98.38 195 LYS A O 1
ATOM 1527 N N . ALA A 1 196 ? 6.887 -18.218 1.609 1.00 98.50 196 ALA A N 1
ATOM 1528 C CA . ALA A 1 196 ? 5.751 -17.323 1.765 1.00 98.50 196 ALA A CA 1
ATOM 1529 C C . ALA A 1 196 ? 4.411 -18.078 1.637 1.00 98.50 196 ALA A C 1
ATOM 1531 O O . ALA A 1 196 ? 3.531 -17.910 2.480 1.00 98.50 196 ALA A O 1
ATOM 1532 N N . ILE A 1 197 ? 4.272 -18.973 0.653 1.00 98.38 197 ILE A N 1
ATOM 1533 C CA . ILE A 1 197 ? 3.056 -19.785 0.465 1.00 98.38 197 ILE A CA 1
ATOM 1534 C C . ILE A 1 197 ? 2.884 -20.820 1.587 1.00 98.38 197 ILE A C 1
ATOM 1536 O O . ILE A 1 197 ? 1.782 -20.960 2.122 1.00 98.38 197 ILE A O 1
ATOM 1540 N N . ASP A 1 198 ? 3.962 -21.492 2.005 1.00 97.56 198 ASP A N 1
ATOM 1541 C CA . ASP A 1 198 ? 3.981 -22.395 3.172 1.00 97.56 198 ASP A CA 1
ATOM 1542 C C . ASP A 1 198 ? 3.491 -21.713 4.454 1.00 97.56 198 ASP A C 1
ATOM 1544 O O . ASP A 1 198 ? 2.976 -22.375 5.358 1.00 97.56 198 ASP A O 1
ATOM 1548 N N . ASN A 1 199 ? 3.610 -20.387 4.502 1.00 97.62 199 ASN A N 1
ATOM 1549 C CA . ASN A 1 199 ? 3.213 -19.547 5.616 1.00 97.62 199 ASN A CA 1
ATOM 1550 C C . ASN A 1 199 ? 2.033 -18.622 5.270 1.00 97.62 199 ASN A C 1
ATOM 1552 O O . ASN A 1 199 ? 1.850 -17.589 5.906 1.00 97.62 199 ASN A O 1
ATOM 1556 N N . GLY A 1 200 ? 1.187 -18.996 4.304 1.00 97.06 200 GLY A N 1
ATOM 1557 C CA . GLY A 1 200 ? -0.137 -18.395 4.121 1.00 97.06 200 GLY A CA 1
ATOM 1558 C C . GLY A 1 200 ? -0.179 -17.045 3.396 1.00 97.06 200 GLY A C 1
ATOM 1559 O O . GLY A 1 200 ? -1.201 -16.361 3.474 1.00 97.06 200 GLY A O 1
ATOM 1560 N N . VAL A 1 201 ? 0.884 -16.629 2.708 1.00 98.38 201 VAL A N 1
ATOM 1561 C CA . VAL A 1 201 ? 0.896 -15.383 1.922 1.00 98.38 201 VAL A CA 1
ATOM 1562 C C . VAL A 1 201 ? 0.169 -15.581 0.588 1.00 98.38 201 VAL A C 1
ATOM 1564 O O . VAL A 1 201 ? 0.530 -16.459 -0.194 1.00 98.38 201 VAL A O 1
ATOM 1567 N N . SER A 1 202 ? -0.841 -14.752 0.310 1.00 96.81 202 SER A N 1
ATOM 1568 C CA . SER A 1 202 ? -1.673 -14.841 -0.902 1.00 96.81 202 SER A CA 1
ATOM 1569 C C . SER A 1 202 ? -1.299 -13.833 -1.989 1.00 96.81 202 SER A C 1
ATOM 1571 O O . SER A 1 202 ? -1.628 -14.049 -3.154 1.00 96.81 202 SER A O 1
ATOM 1573 N N . VAL A 1 203 ? -0.607 -12.745 -1.647 1.00 98.56 203 VAL A N 1
ATOM 1574 C CA . VAL A 1 203 ? -0.108 -11.764 -2.618 1.00 98.56 203 VAL A CA 1
ATOM 1575 C C . VAL A 1 203 ? 1.374 -11.524 -2.372 1.00 98.56 203 VAL A C 1
ATOM 1577 O O . VAL A 1 203 ? 1.796 -11.340 -1.234 1.00 98.56 203 VAL A O 1
ATOM 1580 N N . LEU A 1 204 ? 2.176 -11.527 -3.430 1.00 98.69 204 LEU A N 1
ATOM 1581 C CA . LEU A 1 204 ? 3.612 -11.275 -3.352 1.00 98.69 204 LEU A CA 1
ATOM 1582 C C . LEU A 1 204 ? 3.983 -10.197 -4.356 1.00 98.69 204 LEU A C 1
ATOM 1584 O O . LEU A 1 204 ? 3.530 -10.257 -5.498 1.00 98.69 204 LEU A O 1
ATOM 1588 N N . HIS A 1 205 ? 4.807 -9.233 -3.962 1.00 98.56 205 HIS A N 1
ATOM 1589 C CA . HIS A 1 205 ? 5.385 -8.287 -4.910 1.00 98.56 205 HIS A CA 1
ATOM 1590 C C . HIS A 1 205 ? 6.884 -8.527 -5.071 1.00 98.56 205 HIS A C 1
ATOM 1592 O O . HIS A 1 205 ? 7.562 -8.948 -4.132 1.00 98.56 205 HIS A O 1
ATOM 1598 N N . ILE A 1 206 ? 7.353 -8.333 -6.300 1.00 98.56 206 ILE A N 1
ATOM 1599 C CA . ILE A 1 206 ? 8.757 -8.430 -6.690 1.00 98.56 206 ILE A CA 1
ATOM 1600 C C . ILE A 1 206 ? 9.051 -7.255 -7.624 1.00 98.56 206 ILE A C 1
ATOM 1602 O O . ILE A 1 206 ? 8.266 -6.981 -8.541 1.00 98.56 206 ILE A O 1
ATOM 1606 N N . GLU A 1 207 ? 10.172 -6.580 -7.392 1.00 97.50 207 GLU A N 1
ATOM 1607 C CA . GLU A 1 207 ? 10.604 -5.405 -8.149 1.00 97.50 207 GLU A CA 1
ATOM 1608 C C . GLU A 1 207 ? 11.684 -5.710 -9.196 1.00 97.50 207 GLU A C 1
ATOM 1610 O O . GLU A 1 207 ? 12.416 -6.691 -9.097 1.00 97.50 207 GLU A O 1
ATOM 1615 N N . ASP A 1 208 ? 11.804 -4.850 -10.205 1.00 97.25 208 ASP A N 1
ATOM 1616 C CA . ASP A 1 208 ? 12.760 -4.984 -11.313 1.00 97.25 208 ASP A CA 1
ATOM 1617 C C . ASP A 1 208 ? 14.088 -4.235 -11.100 1.00 97.25 208 ASP A C 1
ATOM 1619 O O . ASP A 1 208 ? 14.775 -3.871 -12.065 1.00 97.25 208 ASP A O 1
ATOM 1623 N N . GLN A 1 209 ? 14.458 -3.991 -9.840 1.00 95.31 209 GLN A N 1
ATOM 1624 C CA . GLN A 1 209 ? 15.735 -3.371 -9.496 1.00 95.31 209 GLN A CA 1
ATOM 1625 C C . GLN A 1 209 ? 16.917 -4.310 -9.745 1.00 95.31 209 GLN A C 1
ATOM 1627 O O . GLN A 1 209 ? 16.824 -5.526 -9.605 1.00 95.31 209 GLN A O 1
ATOM 1632 N N . GLY A 1 210 ? 18.059 -3.713 -10.084 1.00 90.25 210 GLY A N 1
ATOM 1633 C CA . GLY A 1 210 ? 19.316 -4.423 -10.274 1.00 90.25 210 GLY A CA 1
ATOM 1634 C C . GLY A 1 210 ? 19.987 -4.849 -8.959 1.00 90.25 210 GLY A C 1
ATOM 1635 O O . GLY A 1 210 ? 19.446 -4.660 -7.866 1.00 90.25 210 GLY A O 1
ATOM 1636 N N . PRO A 1 211 ? 21.224 -5.376 -9.035 1.00 85.69 211 PRO A N 1
ATOM 1637 C CA . PRO A 1 211 ? 21.928 -5.949 -7.886 1.00 85.69 211 PRO A CA 1
ATOM 1638 C C . PRO A 1 211 ? 22.103 -5.003 -6.691 1.00 85.69 211 PRO A C 1
ATOM 1640 O O . PRO A 1 211 ? 22.141 -5.463 -5.549 1.00 85.69 211 PRO A O 1
ATOM 1643 N N . LYS A 1 212 ? 22.215 -3.684 -6.913 1.00 85.19 212 LYS A N 1
ATOM 1644 C CA . LYS A 1 212 ? 22.251 -2.692 -5.826 1.00 85.19 212 LYS A CA 1
ATOM 1645 C C . LYS A 1 212 ? 20.843 -2.206 -5.491 1.00 85.19 212 LYS A C 1
ATOM 1647 O O . LYS A 1 212 ? 20.517 -1.037 -5.696 1.00 85.19 212 LYS A O 1
ATOM 1652 N N . LYS A 1 213 ? 20.042 -3.111 -4.936 1.00 85.50 213 LYS A N 1
ATOM 1653 C CA . LYS A 1 213 ? 18.697 -2.840 -4.425 1.00 85.50 213 LYS A CA 1
ATOM 1654 C C . LYS A 1 213 ? 18.699 -1.653 -3.457 1.00 85.50 213 LYS A C 1
ATOM 1656 O O . LYS A 1 213 ? 19.501 -1.608 -2.517 1.00 85.50 213 LYS A O 1
ATOM 1661 N N . ARG A 1 214 ? 17.777 -0.711 -3.654 1.00 84.25 214 ARG A N 1
ATOM 1662 C CA . ARG A 1 214 ? 17.483 0.380 -2.712 1.00 84.25 214 ARG A CA 1
ATOM 1663 C C . ARG A 1 214 ? 15.982 0.486 -2.438 1.00 84.25 214 ARG A C 1
ATOM 1665 O O . ARG A 1 214 ? 15.163 0.066 -3.248 1.00 84.25 214 ARG A O 1
ATOM 1672 N N . CYS A 1 215 ? 15.610 1.123 -1.330 1.00 84.81 215 CYS A N 1
ATOM 1673 C CA . CYS A 1 215 ? 14.240 1.612 -1.162 1.00 84.81 215 CYS A CA 1
ATOM 1674 C C . CYS A 1 215 ? 13.815 2.459 -2.373 1.00 84.81 215 CYS A C 1
ATOM 1676 O O . CYS A 1 215 ? 14.580 3.300 -2.854 1.00 84.81 215 CYS A O 1
ATOM 1678 N N . GLY A 1 216 ? 12.570 2.285 -2.815 1.00 66.75 216 GLY A N 1
ATOM 1679 C CA . GLY A 1 216 ? 11.983 2.996 -3.950 1.00 66.75 216 GLY A CA 1
ATOM 1680 C C . GLY A 1 216 ? 12.036 4.527 -3.878 1.00 66.75 216 GLY A C 1
ATOM 1681 O O . GLY A 1 216 ? 12.020 5.194 -4.913 1.00 66.75 216 GLY A O 1
ATOM 1682 N N . HIS A 1 217 ? 12.164 5.082 -2.672 1.00 78.88 217 HIS A N 1
ATOM 1683 C CA . HIS A 1 217 ? 12.233 6.524 -2.410 1.00 78.88 217 HIS A CA 1
ATOM 1684 C C . HIS A 1 217 ? 13.670 7.044 -2.240 1.00 78.88 217 HIS A C 1
ATOM 1686 O O . HIS A 1 217 ? 13.873 8.216 -1.926 1.00 78.88 217 HIS A O 1
ATOM 1692 N N . LEU A 1 218 ? 14.684 6.193 -2.428 1.00 74.19 218 LEU A N 1
ATOM 1693 C CA . LEU A 1 218 ? 16.086 6.606 -2.453 1.00 74.19 218 LEU A CA 1
ATOM 1694 C C . LEU A 1 218 ? 16.529 6.938 -3.884 1.00 74.19 218 LEU A C 1
ATOM 1696 O O . LEU A 1 218 ? 16.032 6.381 -4.861 1.00 74.19 218 LEU A O 1
ATOM 1700 N N . GLY A 1 219 ? 17.488 7.857 -4.010 1.00 79.25 219 GLY A N 1
ATOM 1701 C CA . GLY A 1 219 ? 18.133 8.171 -5.287 1.00 79.25 219 GLY A CA 1
ATOM 1702 C C . GLY A 1 219 ? 19.124 7.090 -5.741 1.00 79.25 219 GLY A C 1
ATOM 1703 O O . GLY A 1 219 ? 19.464 6.184 -4.982 1.00 79.25 219 GLY A O 1
ATOM 1704 N N . ASP A 1 220 ? 19.625 7.217 -6.977 1.00 82.19 220 ASP A N 1
ATOM 1705 C CA . ASP A 1 220 ? 20.604 6.288 -7.583 1.00 82.19 220 ASP A CA 1
ATOM 1706 C C . ASP A 1 220 ? 20.107 4.829 -7.646 1.00 82.19 220 ASP A C 1
ATOM 1708 O O . ASP A 1 220 ? 20.882 3.885 -7.468 1.00 82.19 220 ASP A O 1
ATOM 1712 N N . LYS A 1 221 ? 18.800 4.645 -7.892 1.00 90.06 221 LYS A N 1
ATOM 1713 C CA . LYS A 1 221 ? 18.228 3.341 -8.246 1.00 90.06 221 LYS A CA 1
ATOM 1714 C C . LYS A 1 221 ? 18.699 2.911 -9.627 1.00 90.06 221 LYS A C 1
ATOM 1716 O O . LYS A 1 221 ? 18.879 3.734 -10.534 1.00 90.06 221 LYS A O 1
ATOM 1721 N N . GLU A 1 222 ? 18.842 1.607 -9.779 1.00 92.50 222 GLU A N 1
ATOM 1722 C CA . GLU A 1 222 ? 19.223 0.950 -11.018 1.00 92.50 222 GLU A CA 1
ATOM 1723 C C . GLU A 1 222 ? 18.234 -0.163 -11.334 1.00 92.50 222 GLU A C 1
ATOM 1725 O O . GLU A 1 222 ? 17.811 -0.889 -10.438 1.00 92.50 222 GLU A O 1
ATOM 1730 N N . LEU A 1 223 ? 17.866 -0.279 -12.604 1.00 97.06 223 LEU A N 1
ATOM 1731 C CA . LEU A 1 223 ? 17.040 -1.374 -13.093 1.00 97.06 223 LEU A CA 1
ATOM 1732 C C . LEU A 1 223 ? 17.917 -2.561 -13.454 1.00 97.06 223 LEU A C 1
ATOM 1734 O O . LEU A 1 223 ? 19.017 -2.386 -13.986 1.00 97.06 223 LEU A O 1
ATOM 1738 N N . ASP A 1 224 ? 17.391 -3.760 -13.259 1.00 96.62 224 ASP A N 1
ATOM 1739 C CA . ASP A 1 224 ? 17.855 -4.905 -14.021 1.00 96.62 224 ASP A CA 1
ATOM 1740 C C . ASP A 1 224 ? 17.256 -4.874 -15.439 1.00 96.62 224 ASP A C 1
ATOM 1742 O O . ASP A 1 224 ? 16.372 -4.073 -15.780 1.00 96.62 224 ASP A O 1
ATOM 1746 N N . THR A 1 225 ? 17.765 -5.748 -16.293 1.00 95.88 225 THR A N 1
ATOM 1747 C CA . THR A 1 225 ? 17.193 -6.032 -17.604 1.00 95.88 225 THR A CA 1
ATOM 1748 C C . THR A 1 225 ? 15.791 -6.614 -17.463 1.00 95.88 225 THR A C 1
ATOM 1750 O O . THR A 1 225 ? 15.510 -7.407 -16.559 1.00 95.88 225 THR A O 1
ATOM 1753 N N . PHE A 1 226 ? 14.902 -6.261 -18.391 1.00 97.62 226 PHE A N 1
ATOM 1754 C CA . PHE A 1 226 ? 13.568 -6.850 -18.408 1.00 97.62 226 PHE A CA 1
ATOM 1755 C C . PHE A 1 226 ? 13.593 -8.377 -18.601 1.00 97.62 226 PHE A C 1
ATOM 1757 O O . PHE A 1 226 ? 12.801 -9.085 -17.982 1.00 97.62 226 PHE A O 1
ATOM 1764 N N . ASP A 1 227 ? 14.551 -8.893 -19.378 1.00 97.19 227 ASP A N 1
ATOM 1765 C CA . ASP A 1 227 ? 14.782 -10.333 -19.553 1.00 97.19 227 ASP A CA 1
ATOM 1766 C C . ASP A 1 227 ? 14.991 -11.052 -18.208 1.00 97.19 227 ASP A C 1
ATOM 1768 O O . ASP A 1 227 ? 14.421 -12.121 -17.970 1.00 97.19 227 ASP A O 1
ATOM 1772 N N . HIS A 1 228 ? 15.781 -10.466 -17.302 1.00 97.19 228 HIS A N 1
ATOM 1773 C CA . HIS A 1 228 ? 16.006 -11.044 -15.979 1.00 97.19 228 HIS A CA 1
ATOM 1774 C C . HIS A 1 228 ? 14.751 -10.955 -15.104 1.00 97.19 228 HIS A C 1
ATOM 1776 O O . HIS A 1 228 ? 14.373 -11.946 -14.477 1.00 97.19 228 HIS A O 1
ATOM 1782 N N . ALA A 1 229 ? 14.034 -9.829 -15.136 1.00 97.94 229 ALA A N 1
ATOM 1783 C CA . ALA A 1 229 ? 12.764 -9.694 -14.424 1.00 97.94 229 ALA A CA 1
ATOM 1784 C C . ALA A 1 229 ? 11.740 -10.767 -14.861 1.00 97.94 229 ALA A C 1
ATOM 1786 O O . ALA A 1 229 ? 11.051 -11.345 -14.014 1.00 97.94 229 ALA A O 1
ATOM 1787 N N . ILE A 1 230 ? 11.674 -11.099 -16.162 1.00 98.38 230 ILE A N 1
ATOM 1788 C CA . ILE A 1 230 ? 10.848 -12.208 -16.672 1.00 98.38 230 ILE A CA 1
ATOM 1789 C C . ILE A 1 230 ? 11.267 -13.526 -16.019 1.00 98.38 230 ILE A C 1
ATOM 1791 O O . ILE A 1 230 ? 10.404 -14.282 -15.574 1.00 98.38 230 ILE A O 1
ATOM 1795 N N . GLN A 1 231 ? 12.567 -13.829 -15.962 1.00 98.44 231 GLN A N 1
ATOM 1796 C CA . GLN A 1 231 ? 13.066 -15.077 -15.372 1.00 98.44 231 GLN A CA 1
ATOM 1797 C C . GLN A 1 231 ? 12.697 -15.190 -13.889 1.00 98.44 231 GLN A C 1
ATOM 1799 O O . GLN A 1 231 ? 12.226 -16.244 -13.452 1.00 98.44 231 GLN A O 1
ATOM 1804 N N . ILE A 1 232 ? 12.853 -14.099 -13.138 1.00 98.62 232 ILE A N 1
ATOM 1805 C CA . ILE A 1 232 ? 12.509 -14.015 -11.718 1.00 98.62 232 ILE A CA 1
ATOM 1806 C C . ILE A 1 232 ? 11.009 -14.271 -11.509 1.00 98.62 232 ILE A C 1
ATOM 1808 O O . ILE A 1 232 ? 10.647 -15.206 -10.788 1.00 98.62 232 ILE A O 1
ATOM 1812 N N . LEU A 1 233 ? 10.119 -13.535 -12.189 1.00 98.62 233 LEU A N 1
ATOM 1813 C CA . LEU A 1 233 ? 8.673 -13.754 -12.032 1.00 98.62 233 LEU A CA 1
ATOM 1814 C C . LEU A 1 233 ? 8.202 -15.097 -12.589 1.00 98.62 233 LEU A C 1
ATOM 1816 O O . LEU A 1 233 ? 7.261 -15.688 -12.058 1.00 98.62 233 LEU A O 1
ATOM 1820 N N . THR A 1 234 ? 8.848 -15.614 -13.630 1.00 98.69 234 THR A N 1
ATOM 1821 C CA . THR A 1 234 ? 8.567 -16.960 -14.141 1.00 98.69 234 THR A CA 1
ATOM 1822 C C . THR A 1 234 ? 8.881 -18.007 -13.074 1.00 98.69 234 THR A C 1
ATOM 1824 O O . THR A 1 234 ? 8.054 -18.878 -12.806 1.00 98.69 234 THR A O 1
ATOM 1827 N N . SER A 1 235 ? 10.033 -17.893 -12.405 1.00 98.69 235 SER A N 1
ATOM 1828 C CA . SER A 1 235 ? 10.400 -18.767 -11.286 1.00 98.69 235 SER A CA 1
ATOM 1829 C C . SER A 1 235 ? 9.396 -18.675 -10.133 1.00 98.69 235 SER A C 1
ATOM 1831 O O . SER A 1 235 ? 8.966 -19.697 -9.595 1.00 98.69 235 SER A O 1
ATOM 1833 N N . ALA A 1 236 ? 8.961 -17.456 -9.801 1.00 98.62 236 ALA A N 1
ATOM 1834 C CA . ALA A 1 236 ? 7.957 -17.213 -8.773 1.00 98.62 236 ALA A CA 1
ATOM 1835 C C . ALA A 1 236 ? 6.616 -17.901 -9.091 1.00 98.62 236 ALA A C 1
ATOM 1837 O O . ALA A 1 236 ? 6.060 -18.617 -8.255 1.00 98.62 236 ALA A O 1
ATOM 1838 N N . ASN A 1 237 ? 6.128 -17.758 -10.326 1.00 98.56 237 ASN A N 1
ATOM 1839 C CA . ASN A 1 237 ? 4.888 -18.392 -10.772 1.00 98.56 237 ASN A CA 1
ATOM 1840 C C . ASN A 1 237 ? 4.993 -19.922 -10.803 1.00 98.56 237 ASN A C 1
ATOM 1842 O O . ASN A 1 237 ? 4.053 -20.599 -10.384 1.00 98.56 237 ASN A O 1
ATOM 1846 N N . TYR A 1 238 ? 6.134 -20.479 -11.226 1.00 98.19 238 TYR A N 1
ATOM 1847 C CA . TYR A 1 238 ? 6.365 -21.923 -11.141 1.00 98.19 238 TYR A CA 1
ATOM 1848 C C . TYR A 1 238 ? 6.335 -22.421 -9.697 1.00 98.19 238 TYR A C 1
ATOM 1850 O O . TYR A 1 238 ? 5.679 -23.424 -9.428 1.00 98.19 238 TYR A O 1
ATOM 1858 N N . ALA A 1 239 ? 6.963 -21.705 -8.761 1.00 98.19 239 ALA A N 1
ATOM 1859 C CA . ALA A 1 239 ? 6.921 -22.055 -7.343 1.00 98.19 239 ALA A CA 1
ATOM 1860 C C . ALA A 1 239 ? 5.475 -22.103 -6.817 1.00 98.19 239 ALA A C 1
ATOM 1862 O O . ALA A 1 239 ? 5.067 -23.082 -6.197 1.00 98.19 239 ALA A O 1
ATOM 1863 N N . ALA A 1 240 ? 4.661 -21.089 -7.128 1.00 98.31 240 ALA A N 1
ATOM 1864 C CA . ALA A 1 240 ? 3.251 -21.080 -6.740 1.00 98.31 240 ALA A CA 1
ATOM 1865 C C . ALA A 1 240 ? 2.464 -22.244 -7.362 1.00 98.31 240 ALA A C 1
ATOM 1867 O O . ALA A 1 240 ? 1.674 -22.900 -6.681 1.00 98.31 240 ALA A O 1
ATOM 1868 N N . GLN A 1 241 ? 2.705 -22.534 -8.641 1.00 97.81 241 GLN A N 1
ATOM 1869 C CA . GLN A 1 241 ? 2.061 -23.628 -9.365 1.00 97.81 241 GLN A CA 1
ATOM 1870 C C . GLN A 1 241 ? 2.429 -25.010 -8.798 1.00 97.81 241 GLN A C 1
ATOM 1872 O O . GLN A 1 241 ? 1.568 -25.888 -8.726 1.00 97.81 241 GLN A O 1
ATOM 1877 N N . GLU A 1 242 ? 3.680 -25.206 -8.377 1.00 96.75 242 GLU A N 1
ATOM 1878 C CA . GLU A 1 242 ? 4.150 -26.426 -7.710 1.00 96.75 242 GLU A CA 1
ATOM 1879 C C . GLU A 1 242 ? 3.485 -26.616 -6.340 1.00 96.75 242 GLU A C 1
ATOM 1881 O O . GLU A 1 242 ? 3.042 -27.717 -6.016 1.00 96.75 242 GLU A O 1
ATOM 1886 N N . MET A 1 243 ? 3.373 -25.539 -5.558 1.00 97.00 243 MET A N 1
ATOM 1887 C CA . MET A 1 243 ? 2.841 -25.571 -4.191 1.00 97.00 243 MET A CA 1
ATOM 1888 C C . MET A 1 243 ? 1.324 -25.766 -4.131 1.00 97.00 243 MET A C 1
ATOM 1890 O O . MET A 1 243 ? 0.795 -26.461 -3.260 1.00 97.00 243 MET A O 1
ATOM 1894 N N . LEU A 1 244 ? 0.601 -25.126 -5.046 1.00 97.00 244 LEU A N 1
ATOM 1895 C CA . LEU A 1 244 ? -0.858 -25.038 -4.995 1.00 97.00 244 LEU A CA 1
ATOM 1896 C C . LEU A 1 244 ? -1.541 -25.982 -5.990 1.00 97.00 244 LEU A C 1
ATOM 1898 O O . LEU A 1 244 ? -2.734 -26.264 -5.840 1.00 97.00 244 LEU A O 1
ATOM 1902 N N . GLY A 1 245 ? -0.784 -26.538 -6.939 1.00 95.81 245 GLY A N 1
ATOM 1903 C CA . GLY A 1 245 ? -1.276 -27.485 -7.931 1.00 95.81 245 GLY A CA 1
ATOM 1904 C C . GLY A 1 245 ? -2.154 -26.828 -9.004 1.00 95.81 245 GLY A C 1
ATOM 1905 O O . GLY A 1 245 ? -2.154 -25.605 -9.155 1.00 95.81 245 GLY A O 1
ATOM 1906 N N . PRO A 1 246 ? -2.908 -27.617 -9.792 1.00 94.00 246 PRO A N 1
ATOM 1907 C CA . PRO A 1 246 ? -3.673 -27.125 -10.946 1.00 94.00 246 PRO A CA 1
ATOM 1908 C C . PRO A 1 246 ? -4.690 -26.020 -10.636 1.00 94.00 246 PRO A C 1
ATOM 1910 O O . PRO A 1 246 ? -5.067 -25.269 -11.534 1.00 94.00 246 PRO A O 1
ATOM 1913 N N . ASP A 1 247 ? -5.134 -25.918 -9.384 1.00 94.12 247 ASP A N 1
ATOM 1914 C CA . ASP A 1 247 ? -6.082 -24.895 -8.942 1.00 94.12 247 ASP A CA 1
ATOM 1915 C C . ASP A 1 247 ? -5.471 -23.490 -9.012 1.00 94.12 247 ASP A C 1
ATOM 1917 O O . ASP A 1 247 ? -6.188 -22.532 -9.282 1.00 94.12 247 ASP A O 1
ATOM 1921 N N . GLN A 1 248 ? -4.146 -23.354 -8.877 1.00 96.56 248 GLN A N 1
ATOM 1922 C CA . GLN A 1 248 ? -3.465 -22.063 -9.006 1.00 96.56 248 GLN A CA 1
ATOM 1923 C C . GLN A 1 248 ? -3.693 -21.422 -10.375 1.00 96.56 248 GLN A C 1
ATOM 1925 O O . GLN A 1 248 ? -4.087 -20.261 -10.450 1.00 96.56 248 GLN A O 1
ATOM 1930 N N . ALA A 1 249 ? -3.506 -22.182 -11.454 1.00 89.88 249 ALA A N 1
ATOM 1931 C CA . ALA A 1 249 ? -3.727 -21.693 -12.812 1.00 89.88 249 ALA A CA 1
ATOM 1932 C C . ALA A 1 249 ? -5.202 -21.361 -13.104 1.00 89.88 249 ALA A C 1
ATOM 1934 O O . ALA A 1 249 ? -5.482 -20.518 -13.955 1.00 89.88 249 ALA A O 1
ATOM 1935 N N . LYS A 1 250 ? -6.145 -22.032 -12.428 1.00 90.88 250 LYS A N 1
ATOM 1936 C CA . LYS A 1 250 ? -7.590 -21.866 -12.654 1.00 90.88 250 LYS A CA 1
ATOM 1937 C C . LYS A 1 250 ? -8.183 -20.720 -11.847 1.00 90.88 250 LYS A C 1
ATOM 1939 O O . LYS A 1 250 ? -8.995 -19.964 -12.366 1.00 90.88 250 LYS A O 1
ATOM 1944 N N . GLU A 1 251 ? -7.801 -20.630 -10.580 1.00 93.50 251 GLU A N 1
ATOM 1945 C CA . GLU A 1 251 ? -8.441 -19.764 -9.594 1.00 93.50 251 GLU A CA 1
ATOM 1946 C C . GLU A 1 251 ? -7.563 -18.575 -9.189 1.00 93.50 251 GLU A C 1
ATOM 1948 O O . GLU A 1 251 ? -8.066 -17.679 -8.528 1.00 93.50 251 GLU A O 1
ATOM 1953 N N . LYS A 1 252 ? -6.277 -18.521 -9.568 1.00 93.62 252 LYS A N 1
ATOM 1954 C CA . LYS A 1 252 ? -5.344 -17.448 -9.166 1.00 93.62 252 LYS A CA 1
ATOM 1955 C C . LYS A 1 252 ? -5.291 -17.260 -7.643 1.00 93.62 252 LYS A C 1
ATOM 1957 O O . LYS A 1 252 ? -5.606 -16.196 -7.113 1.00 93.62 252 LYS A O 1
ATOM 1962 N N . LEU A 1 253 ? -4.930 -18.331 -6.939 1.00 97.12 253 LEU A N 1
ATOM 1963 C CA . LEU A 1 253 ? -4.963 -18.397 -5.475 1.00 97.12 253 LEU A CA 1
ATOM 1964 C C . LEU A 1 253 ? -3.842 -17.561 -4.838 1.00 97.12 253 LEU A C 1
ATOM 1966 O O . LEU A 1 253 ? -4.089 -16.804 -3.904 1.00 97.12 253 LEU A O 1
ATOM 1970 N N . ALA A 1 254 ? -2.623 -17.678 -5.365 1.00 97.81 254 ALA A N 1
ATOM 1971 C CA . ALA A 1 254 ? -1.530 -16.745 -5.114 1.00 97.81 254 ALA A CA 1
ATOM 1972 C C . ALA A 1 254 ? -1.429 -15.751 -6.277 1.00 97.81 254 ALA A C 1
ATOM 1974 O O . ALA A 1 254 ? -1.486 -16.155 -7.440 1.00 97.81 254 ALA A O 1
ATOM 1975 N N . ARG A 1 255 ? -1.262 -14.463 -5.982 1.00 97.75 255 ARG A N 1
ATOM 1976 C CA . ARG A 1 255 ? -1.148 -13.403 -6.993 1.00 97.75 255 ARG A CA 1
ATOM 1977 C C . ARG A 1 255 ? 0.194 -12.701 -6.888 1.00 97.75 255 ARG A C 1
ATOM 1979 O O . ARG A 1 255 ? 0.686 -12.452 -5.789 1.00 97.75 255 ARG A O 1
ATOM 1986 N N . PHE A 1 256 ? 0.748 -12.340 -8.038 1.00 98.62 256 PHE A N 1
ATOM 1987 C CA . PHE A 1 256 ? 1.988 -11.577 -8.111 1.00 98.62 256 PHE A CA 1
ATOM 1988 C C . PHE A 1 256 ? 1.712 -10.129 -8.504 1.00 98.62 256 PHE A C 1
ATOM 1990 O O . PHE A 1 256 ? 0.905 -9.850 -9.400 1.00 98.62 256 PHE A O 1
ATOM 1997 N N . CYS A 1 257 ? 2.400 -9.221 -7.823 1.00 98.75 257 CYS A N 1
ATOM 1998 C CA . CYS A 1 257 ? 2.522 -7.825 -8.184 1.00 98.75 257 CYS A CA 1
ATOM 1999 C C . CYS A 1 257 ? 3.899 -7.594 -8.809 1.00 98.75 257 CYS A C 1
ATOM 2001 O O . CYS A 1 257 ? 4.922 -7.806 -8.159 1.00 98.75 257 CYS A O 1
ATOM 2003 N N . PHE A 1 258 ? 3.915 -7.166 -10.069 1.00 98.81 258 PHE A N 1
ATOM 2004 C CA . PHE A 1 258 ? 5.131 -6.671 -10.694 1.00 98.81 258 PHE A CA 1
ATOM 2005 C C . PHE A 1 258 ? 5.329 -5.213 -10.294 1.00 98.81 258 PHE A C 1
ATOM 2007 O O . PHE A 1 258 ? 4.543 -4.343 -10.690 1.00 98.81 258 PHE A O 1
ATOM 2014 N N . ARG A 1 259 ? 6.373 -4.960 -9.508 1.00 98.69 259 ARG A N 1
ATOM 2015 C CA . ARG A 1 259 ? 6.799 -3.613 -9.158 1.00 98.69 259 ARG A CA 1
ATOM 2016 C C . ARG A 1 259 ? 7.865 -3.133 -10.146 1.00 98.69 259 ARG A C 1
ATOM 2018 O O . ARG A 1 259 ? 8.840 -3.830 -10.398 1.00 98.69 259 ARG A O 1
ATOM 2025 N N . THR A 1 260 ? 7.691 -1.931 -10.681 1.00 98.19 260 THR A N 1
ATOM 2026 C CA . THR A 1 260 ? 8.686 -1.259 -11.524 1.00 98.19 260 THR A CA 1
ATOM 2027 C C . THR A 1 260 ? 9.202 0.001 -10.849 1.00 98.19 260 THR A C 1
ATOM 2029 O O . THR A 1 260 ? 8.427 0.868 -10.433 1.00 98.19 260 THR A O 1
ATOM 2032 N N . ASP A 1 261 ? 10.525 0.133 -10.793 1.00 97.31 261 ASP A N 1
ATOM 2033 C CA . ASP A 1 261 ? 11.216 1.324 -10.288 1.00 97.31 261 ASP A CA 1
ATOM 2034 C C . ASP A 1 261 ? 11.683 2.263 -11.424 1.00 97.31 261 ASP A C 1
ATOM 2036 O O . ASP A 1 261 ? 12.372 3.265 -11.187 1.00 97.31 261 ASP A O 1
ATOM 2040 N N . ALA A 1 262 ? 11.278 1.973 -12.669 1.00 97.00 262 ALA A N 1
ATOM 2041 C CA . ALA A 1 262 ? 11.763 2.638 -13.882 1.00 97.00 262 ALA A CA 1
ATOM 2042 C C . ALA A 1 262 ? 11.439 4.136 -13.976 1.00 97.00 262 ALA A C 1
ATOM 2044 O O . ALA A 1 262 ? 12.171 4.875 -14.639 1.00 97.00 262 ALA A O 1
ATOM 2045 N N . LEU A 1 263 ? 10.401 4.611 -13.275 1.00 96.00 263 LEU A N 1
ATOM 2046 C CA . LEU A 1 263 ? 10.030 6.026 -13.276 1.00 96.00 263 LEU A CA 1
ATOM 2047 C C . LEU A 1 263 ? 11.199 6.929 -12.855 1.00 96.00 263 LEU A C 1
ATOM 2049 O O . LEU A 1 263 ? 11.444 7.952 -13.494 1.00 96.00 263 LEU A O 1
ATOM 2053 N N . SER A 1 264 ? 11.946 6.538 -11.817 1.00 93.50 264 SER A N 1
ATOM 2054 C CA . SER A 1 264 ? 13.043 7.341 -11.255 1.00 93.50 264 SER A CA 1
ATOM 2055 C C . SER A 1 264 ? 14.428 6.687 -11.316 1.00 93.50 264 SER A C 1
ATOM 2057 O O . SER A 1 264 ? 15.423 7.357 -11.031 1.00 93.50 264 SER A O 1
ATOM 2059 N N . ALA A 1 265 ? 14.543 5.418 -11.723 1.00 94.50 265 ALA A N 1
ATOM 2060 C CA . ALA A 1 265 ? 15.833 4.736 -11.856 1.00 94.50 265 ALA A CA 1
ATOM 2061 C C . ALA A 1 265 ? 16.742 5.397 -12.901 1.00 94.50 265 ALA A C 1
ATOM 2063 O O . ALA A 1 265 ? 16.310 5.665 -14.016 1.00 94.50 265 ALA A O 1
ATOM 2064 N N . LEU A 1 266 ? 18.015 5.644 -12.575 1.00 93.81 266 LEU A N 1
ATOM 2065 C CA . LEU A 1 266 ? 18.941 6.428 -13.413 1.00 93.81 266 LEU A CA 1
ATOM 2066 C C . LEU A 1 266 ? 19.646 5.615 -14.500 1.00 93.81 266 LEU A C 1
ATOM 2068 O O . LEU A 1 266 ? 20.077 6.168 -15.514 1.00 93.81 266 LEU A O 1
ATOM 2072 N N . ARG A 1 267 ? 19.799 4.316 -14.265 1.00 95.25 267 ARG A N 1
ATOM 2073 C CA . ARG A 1 267 ? 20.596 3.414 -15.091 1.00 95.25 267 ARG A CA 1
ATOM 2074 C C . ARG A 1 267 ? 19.980 2.022 -15.117 1.00 95.25 267 ARG A C 1
ATOM 2076 O O . ARG A 1 267 ? 19.196 1.680 -14.235 1.00 95.25 267 ARG A O 1
ATOM 2083 N N . ILE A 1 268 ? 20.357 1.234 -16.110 1.00 97.38 268 ILE A N 1
ATOM 2084 C CA . ILE A 1 268 ? 19.947 -0.161 -16.288 1.00 97.38 268 ILE A CA 1
ATOM 2085 C C . ILE A 1 268 ? 21.188 -1.040 -16.421 1.00 97.38 268 ILE A C 1
ATOM 2087 O O . ILE A 1 268 ? 22.182 -0.599 -17.001 1.00 97.38 268 ILE A O 1
ATOM 2091 N N . VAL A 1 269 ? 21.163 -2.256 -15.872 1.00 96.94 269 VAL A N 1
ATOM 2092 C CA . VAL A 1 269 ? 22.238 -3.244 -16.049 1.00 96.94 269 VAL A CA 1
ATOM 2093 C C . VAL A 1 269 ? 22.488 -3.456 -17.540 1.00 96.94 269 VAL A C 1
ATOM 2095 O O . VAL A 1 269 ? 21.562 -3.689 -18.315 1.00 96.94 269 VAL A O 1
ATOM 2098 N N . TYR A 1 270 ? 23.749 -3.359 -17.953 1.00 95.94 270 TYR A N 1
ATOM 2099 C CA . TYR A 1 270 ? 24.111 -3.556 -19.345 1.00 95.94 270 TYR A CA 1
ATOM 2100 C C . TYR A 1 270 ? 24.034 -5.044 -19.702 1.00 95.94 270 TYR A C 1
ATOM 2102 O O . TYR A 1 270 ? 24.767 -5.873 -19.166 1.00 95.94 270 TYR A O 1
ATOM 2110 N N . SER A 1 271 ? 23.168 -5.360 -20.661 1.00 94.75 271 SER A N 1
ATOM 2111 C CA . SER A 1 271 ? 23.161 -6.621 -21.395 1.00 94.75 271 SER A CA 1
ATOM 2112 C C . SER A 1 271 ? 23.266 -6.335 -22.884 1.00 94.75 271 SER A C 1
ATOM 2114 O O . SER A 1 271 ? 22.690 -5.369 -23.384 1.00 94.75 271 SER A O 1
ATOM 2116 N N . LYS A 1 272 ? 23.943 -7.225 -23.613 1.00 94.50 272 LYS A N 1
ATOM 2117 C CA . LYS A 1 272 ? 24.023 -7.161 -25.075 1.00 94.50 272 LYS A CA 1
ATOM 2118 C C . LYS A 1 272 ? 22.641 -7.237 -25.738 1.00 94.50 272 LYS A C 1
ATOM 2120 O O . LYS A 1 272 ? 22.465 -6.694 -26.820 1.00 94.50 272 LYS A O 1
ATOM 2125 N N . THR A 1 273 ? 21.654 -7.866 -25.091 1.00 95.88 273 THR A N 1
ATOM 2126 C CA . THR A 1 273 ? 20.270 -7.927 -25.600 1.00 95.88 273 THR A CA 1
ATOM 2127 C C . THR A 1 273 ? 19.629 -6.547 -25.731 1.00 95.88 273 THR A C 1
ATOM 2129 O O . THR A 1 273 ? 18.824 -6.344 -26.633 1.00 95.88 273 THR A O 1
ATOM 2132 N N . LEU A 1 274 ? 20.049 -5.570 -24.917 1.00 96.38 274 LEU A N 1
ATOM 2133 C CA . LEU A 1 274 ? 19.561 -4.192 -24.997 1.00 96.38 274 LEU A CA 1
ATOM 2134 C C . LEU A 1 274 ? 19.948 -3.500 -26.309 1.00 96.38 274 LEU A C 1
ATOM 2136 O O . LEU A 1 274 ? 19.287 -2.543 -26.690 1.00 96.38 274 LEU A O 1
ATOM 2140 N N . GLU A 1 275 ? 21.000 -3.948 -27.000 1.00 95.94 275 GLU A N 1
ATOM 2141 C CA . GLU A 1 275 ? 21.426 -3.360 -28.278 1.00 95.94 275 GLU A CA 1
ATOM 2142 C C . GLU A 1 275 ? 20.476 -3.696 -29.435 1.00 95.94 275 GLU A C 1
ATOM 2144 O O . GLU A 1 275 ? 20.503 -3.001 -30.449 1.00 95.94 275 GLU A O 1
ATOM 2149 N N . ASP A 1 276 ? 19.628 -4.722 -29.297 1.00 97.00 276 ASP A N 1
ATOM 2150 C CA . ASP A 1 276 ? 18.599 -5.035 -30.290 1.00 97.00 276 ASP A CA 1
ATOM 2151 C C . ASP A 1 276 ? 17.547 -3.911 -30.312 1.00 97.00 276 ASP A C 1
ATOM 2153 O O . ASP A 1 276 ? 16.888 -3.685 -29.293 1.00 97.00 276 ASP A O 1
ATOM 2157 N N . PRO A 1 277 ? 17.326 -3.232 -31.455 1.00 96.69 277 PRO A N 1
ATOM 2158 C CA . PRO A 1 277 ? 16.297 -2.201 -31.578 1.00 96.69 277 PRO A CA 1
ATOM 2159 C C . PRO A 1 277 ? 14.875 -2.674 -31.240 1.00 96.69 277 PRO A C 1
ATOM 2161 O O . PRO A 1 277 ? 14.005 -1.844 -30.983 1.00 96.69 277 PRO A O 1
ATOM 2164 N N . ASN A 1 278 ? 14.629 -3.989 -31.250 1.00 95.94 278 ASN A N 1
ATOM 2165 C CA . ASN A 1 278 ? 13.344 -4.591 -30.897 1.00 95.94 278 ASN A CA 1
ATOM 2166 C C . ASN A 1 278 ? 13.219 -4.946 -29.407 1.00 95.94 278 ASN A C 1
ATOM 2168 O O . ASN A 1 278 ? 12.131 -5.320 -28.968 1.00 95.94 278 ASN A O 1
ATOM 2172 N N . HIS A 1 279 ? 14.297 -4.854 -28.621 1.00 97.50 279 HIS A N 1
ATOM 2173 C CA . HIS A 1 279 ? 14.222 -5.084 -27.182 1.00 97.50 279 HIS A CA 1
ATOM 2174 C C . HIS A 1 279 ? 13.389 -3.980 -26.521 1.00 97.50 279 HIS A C 1
ATOM 2176 O O . HIS A 1 279 ? 13.575 -2.795 -26.804 1.00 97.50 279 HIS A O 1
ATOM 2182 N N . ILE A 1 280 ? 12.498 -4.340 -25.591 1.00 96.44 280 ILE A N 1
ATOM 2183 C CA . ILE A 1 280 ? 11.523 -3.382 -25.046 1.00 96.44 280 ILE A CA 1
ATOM 2184 C C . ILE A 1 280 ? 12.177 -2.195 -24.328 1.00 96.44 280 ILE A C 1
ATOM 2186 O O . ILE A 1 280 ? 11.641 -1.094 -24.360 1.00 96.44 280 ILE A O 1
ATOM 2190 N N . ASP A 1 281 ? 13.342 -2.410 -23.706 1.00 97.69 281 ASP A N 1
ATOM 2191 C CA . ASP A 1 281 ? 14.083 -1.357 -23.005 1.00 97.69 281 ASP A CA 1
ATOM 2192 C C . ASP A 1 281 ? 14.947 -0.481 -23.931 1.00 97.69 281 ASP A C 1
ATOM 2194 O O . ASP A 1 281 ? 15.358 0.608 -23.529 1.00 97.69 281 ASP A O 1
ATOM 2198 N N . HIS A 1 282 ? 15.219 -0.920 -25.168 1.00 97.69 282 HIS A N 1
ATOM 2199 C CA . HIS A 1 282 ? 16.124 -0.227 -26.093 1.00 97.69 282 HIS A CA 1
ATOM 2200 C C . HIS A 1 282 ? 15.767 1.256 -26.317 1.00 97.69 282 HIS A C 1
ATOM 2202 O O . HIS A 1 282 ? 16.677 2.093 -26.291 1.00 97.69 282 HIS A O 1
ATOM 2208 N N . PRO A 1 283 ? 14.483 1.643 -26.489 1.00 96.94 283 PRO A N 1
ATOM 2209 C CA . PRO A 1 283 ? 14.111 3.040 -26.722 1.00 96.94 283 PRO A CA 1
ATOM 2210 C C . PRO A 1 283 ? 14.407 3.974 -25.539 1.00 96.94 283 PRO A C 1
ATOM 2212 O O . PRO A 1 283 ? 14.536 5.188 -25.738 1.00 96.94 283 PRO A O 1
ATOM 2215 N N . PHE A 1 284 ? 14.510 3.426 -24.324 1.00 97.75 284 PHE A N 1
ATOM 2216 C CA . PHE A 1 284 ? 14.669 4.182 -23.078 1.00 97.75 284 PHE A CA 1
ATOM 2217 C C . PHE A 1 284 ? 16.135 4.377 -22.673 1.00 97.75 284 PHE A C 1
ATOM 2219 O O . PHE A 1 284 ? 16.424 5.185 -21.791 1.00 97.75 284 PHE A O 1
ATOM 2226 N N . VAL A 1 285 ? 17.066 3.681 -23.327 1.00 97.88 285 VAL A N 1
ATOM 2227 C CA . VAL A 1 285 ? 18.507 3.835 -23.108 1.00 97.88 285 VAL A CA 1
ATOM 2228 C C . VAL A 1 285 ? 19.029 5.102 -23.795 1.00 97.88 285 VAL A C 1
ATOM 2230 O O . VAL A 1 285 ? 18.694 5.409 -24.942 1.00 97.88 285 VAL A O 1
ATOM 2233 N N . ASP A 1 286 ? 19.885 5.843 -23.095 1.00 97.00 286 ASP A N 1
ATOM 2234 C CA . ASP A 1 286 ? 20.636 6.975 -23.633 1.00 97.00 286 ASP A CA 1
ATOM 2235 C C . ASP A 1 286 ? 21.922 6.485 -24.320 1.00 97.00 286 ASP A C 1
ATOM 2237 O O . ASP A 1 286 ? 23.031 6.542 -23.781 1.00 97.00 286 ASP A O 1
ATOM 2241 N N . TRP A 1 287 ? 21.756 5.981 -25.543 1.00 96.31 287 TRP A N 1
ATOM 2242 C CA . TRP A 1 287 ? 22.857 5.476 -26.366 1.00 96.31 287 TRP A CA 1
ATOM 2243 C C . TRP A 1 287 ? 23.898 6.546 -26.716 1.00 96.31 287 TRP A C 1
ATOM 2245 O O . TRP A 1 287 ? 25.058 6.210 -26.944 1.00 96.31 287 TRP A O 1
ATOM 2255 N N . ALA A 1 288 ? 23.512 7.828 -26.736 1.00 95.44 288 ALA A N 1
ATOM 2256 C CA . ALA A 1 288 ? 24.426 8.930 -27.032 1.00 95.44 288 ALA A CA 1
ATOM 2257 C C . ALA A 1 288 ? 25.414 9.171 -25.882 1.00 95.44 288 ALA A C 1
ATOM 2259 O O . ALA A 1 288 ? 26.577 9.498 -26.122 1.00 95.44 288 ALA A O 1
ATOM 2260 N N . ARG A 1 289 ? 24.967 8.974 -24.636 1.00 95.75 289 ARG A N 1
ATOM 2261 C CA . ARG A 1 289 ? 25.820 9.069 -23.446 1.00 95.75 289 ARG A CA 1
ATOM 2262 C C . ARG A 1 289 ? 26.729 7.852 -23.256 1.00 95.75 289 ARG A C 1
ATOM 2264 O O . ARG A 1 289 ? 27.743 7.961 -22.567 1.00 95.75 289 ARG A O 1
ATOM 2271 N N . GLY A 1 290 ? 26.395 6.723 -23.881 1.00 93.44 290 GLY A N 1
ATOM 2272 C CA . GLY A 1 290 ? 27.157 5.479 -23.789 1.00 93.44 290 GLY A CA 1
ATOM 2273 C C . GLY A 1 290 ? 27.053 4.801 -22.412 1.00 93.44 290 GLY A C 1
ATOM 2274 O O . GLY A 1 290 ? 26.185 5.150 -21.605 1.00 93.44 290 GLY A O 1
ATOM 2275 N N . PRO A 1 291 ? 27.912 3.806 -22.123 1.00 95.38 291 PRO A N 1
ATOM 2276 C CA . PRO A 1 291 ? 27.897 3.105 -20.843 1.00 95.38 291 PRO A CA 1
ATOM 2277 C C . PRO A 1 291 ? 28.313 4.006 -19.673 1.00 95.38 291 PRO A C 1
ATOM 2279 O O . PRO A 1 291 ? 29.047 4.986 -19.823 1.00 95.38 291 PRO A O 1
ATOM 2282 N N . CYS A 1 292 ? 27.864 3.653 -18.469 1.00 94.19 292 CYS A N 1
ATOM 2283 C CA . CYS A 1 292 ? 28.340 4.263 -17.233 1.00 94.19 292 CYS A CA 1
ATOM 2284 C C . CYS A 1 292 ? 29.858 4.039 -17.053 1.00 94.19 292 CYS A C 1
ATOM 2286 O O . CYS A 1 292 ? 30.401 3.074 -17.593 1.00 94.19 292 CYS A O 1
ATOM 2288 N N . PRO A 1 293 ? 30.559 4.877 -16.258 1.00 92.94 293 PRO A N 1
ATOM 2289 C CA . PRO A 1 293 ? 32.015 4.777 -16.086 1.00 92.94 293 PRO A CA 1
ATOM 2290 C C . PRO A 1 293 ? 32.538 3.416 -15.600 1.00 92.94 293 PRO A C 1
ATOM 2292 O O . PRO A 1 293 ? 33.700 3.096 -15.827 1.00 92.94 293 PRO A O 1
ATOM 2295 N N . ASP A 1 294 ? 31.705 2.618 -14.928 1.00 87.25 294 ASP A N 1
ATOM 2296 C CA . ASP A 1 294 ? 32.058 1.275 -14.458 1.00 87.25 294 ASP A CA 1
ATOM 2297 C C . ASP A 1 294 ? 31.882 0.173 -15.522 1.00 87.25 294 ASP A C 1
ATOM 2299 O O . ASP A 1 294 ? 32.248 -0.976 -15.273 1.00 87.25 294 ASP A O 1
ATOM 2303 N N . GLY A 1 295 ? 31.315 0.508 -16.687 1.00 91.75 295 GLY A N 1
ATOM 2304 C CA . GLY A 1 295 ? 31.020 -0.410 -17.786 1.00 91.75 295 GLY A CA 1
ATOM 2305 C C . GLY A 1 295 ? 29.910 -1.427 -17.502 1.00 91.75 295 GLY A C 1
ATOM 2306 O O . GLY A 1 295 ? 29.645 -2.274 -18.351 1.00 91.75 295 GLY A O 1
ATOM 2307 N N . ARG A 1 296 ? 29.265 -1.376 -16.328 1.00 92.75 296 ARG A N 1
ATOM 2308 C CA . ARG A 1 296 ? 28.258 -2.365 -15.899 1.00 92.75 296 ARG A CA 1
ATOM 2309 C C . ARG A 1 296 ? 26.831 -1.956 -16.225 1.00 92.75 296 ARG A C 1
ATOM 2311 O O . ARG A 1 296 ? 25.947 -2.807 -16.230 1.00 92.75 296 ARG A O 1
ATOM 2318 N N . TYR A 1 297 ? 26.607 -0.671 -16.470 1.00 96.38 297 TYR A N 1
ATOM 2319 C CA . TYR A 1 297 ? 25.281 -0.108 -16.681 1.00 96.38 297 TYR A CA 1
ATOM 2320 C C . TYR A 1 297 ? 25.247 0.794 -17.910 1.00 96.38 297 TYR A C 1
ATOM 2322 O O . TYR A 1 297 ? 26.272 1.328 -18.339 1.00 96.38 297 TYR A O 1
ATOM 2330 N N . LEU A 1 298 ? 24.046 1.004 -18.435 1.00 96.88 298 LEU A N 1
ATOM 2331 C CA . LEU A 1 298 ? 23.733 2.027 -19.424 1.00 96.88 298 LEU A CA 1
ATOM 2332 C C . LEU A 1 298 ? 22.893 3.126 -18.771 1.00 96.88 298 LEU A C 1
ATOM 2334 O O . LEU A 1 298 ? 22.067 2.854 -17.895 1.00 96.88 298 LEU A O 1
ATOM 2338 N N . TRP A 1 299 ? 23.089 4.371 -19.201 1.00 96.75 299 TRP A N 1
ATOM 2339 C CA . TRP A 1 299 ? 22.254 5.482 -18.754 1.00 96.75 299 TRP A CA 1
ATOM 2340 C C . TRP A 1 299 ? 20.848 5.374 -19.346 1.00 96.75 299 TRP A C 1
ATOM 2342 O O . TRP A 1 299 ? 20.685 5.025 -20.513 1.00 96.75 299 TRP A O 1
ATOM 2352 N N . LEU A 1 300 ? 19.832 5.694 -18.546 1.00 97.12 300 LEU A N 1
ATOM 2353 C CA . LEU A 1 300 ? 18.453 5.812 -19.017 1.00 97.12 300 LEU A CA 1
ATOM 2354 C C . LEU A 1 300 ? 18.133 7.270 -19.345 1.00 97.12 300 LEU A C 1
ATOM 2356 O O . LEU A 1 300 ? 18.577 8.181 -18.640 1.00 97.12 300 LEU A O 1
ATOM 2360 N N . LYS A 1 301 ? 17.296 7.482 -20.360 1.00 96.88 301 LYS A N 1
ATOM 2361 C CA . LYS A 1 301 ? 16.676 8.781 -20.635 1.00 96.88 301 LYS A CA 1
ATOM 2362 C C . LYS A 1 301 ? 15.784 9.194 -19.459 1.00 96.88 301 LYS A C 1
ATOM 2364 O O . LYS A 1 301 ? 15.232 8.349 -18.739 1.00 96.88 301 LYS A O 1
ATOM 2369 N N . LYS A 1 302 ? 15.689 10.501 -19.217 1.00 90.88 302 LYS A N 1
ATOM 2370 C CA . LYS A 1 302 ? 15.025 11.082 -18.027 1.00 90.88 302 LYS A CA 1
ATOM 2371 C C . LYS A 1 302 ? 14.111 12.252 -18.337 1.00 90.88 302 LYS A C 1
ATOM 2373 O O . LYS A 1 302 ? 13.286 12.620 -17.510 1.00 90.88 302 LYS A O 1
ATOM 2378 N N . ASP A 1 303 ? 14.291 12.832 -19.505 1.00 92.94 303 ASP A N 1
ATOM 2379 C CA . ASP A 1 303 ? 13.491 13.902 -20.052 1.00 92.94 303 ASP A CA 1
ATOM 2380 C C . ASP A 1 303 ? 12.114 13.405 -20.517 1.00 92.94 303 ASP A C 1
ATOM 2382 O O . ASP A 1 303 ? 11.730 12.239 -20.354 1.00 92.94 303 ASP A O 1
ATOM 2386 N N . THR A 1 304 ? 11.344 14.331 -21.072 1.00 95.81 304 THR A N 1
ATOM 2387 C CA . THR A 1 304 ? 10.051 14.044 -21.678 1.00 95.81 304 THR A CA 1
ATOM 2388 C C . THR A 1 304 ? 10.249 13.304 -22.995 1.00 95.81 304 THR A C 1
ATOM 2390 O O . THR A 1 304 ? 10.971 13.762 -23.878 1.00 95.81 304 THR A O 1
ATOM 2393 N N . ASN A 1 305 ? 9.558 12.183 -23.158 1.00 95.44 305 ASN A N 1
ATOM 2394 C CA . ASN A 1 305 ? 9.443 11.497 -24.425 1.00 95.44 305 ASN A CA 1
ATOM 2395 C C . ASN A 1 305 ? 8.585 12.341 -25.387 1.00 95.44 305 ASN A C 1
ATOM 2397 O O . ASN A 1 305 ? 7.383 12.503 -25.157 1.00 95.44 305 ASN A O 1
ATOM 2401 N N . PRO A 1 306 ? 9.153 12.861 -26.490 1.00 95.12 306 PRO A N 1
ATOM 2402 C CA . PRO A 1 306 ? 8.415 13.709 -27.422 1.00 95.12 306 PRO A CA 1
ATOM 2403 C C . PRO A 1 306 ? 7.276 12.971 -28.141 1.00 95.12 306 PRO A C 1
ATOM 2405 O O . PRO A 1 306 ? 6.378 13.621 -28.665 1.00 95.12 306 PRO A O 1
ATOM 2408 N N . ALA A 1 307 ? 7.293 11.633 -28.176 1.00 93.56 307 ALA A N 1
ATOM 2409 C CA . ALA A 1 307 ? 6.249 10.844 -28.826 1.00 93.56 307 ALA A CA 1
ATOM 2410 C C . ALA A 1 307 ? 4.948 10.768 -28.010 1.00 93.56 307 ALA A C 1
ATOM 2412 O O . ALA A 1 307 ? 3.882 10.566 -28.586 1.00 93.56 307 ALA A O 1
ATOM 2413 N N . THR A 1 308 ? 5.031 10.898 -26.685 1.00 94.25 308 THR A N 1
ATOM 2414 C CA . THR A 1 308 ? 3.903 10.674 -25.763 1.00 94.25 308 THR A CA 1
ATOM 2415 C C . THR A 1 308 ? 3.600 11.887 -24.887 1.00 94.25 308 THR A C 1
ATOM 2417 O O . THR A 1 308 ? 2.488 12.006 -24.386 1.00 94.25 308 THR A O 1
ATOM 2420 N N . GLY A 1 309 ? 4.572 12.782 -24.681 1.00 94.56 309 GLY A N 1
ATOM 2421 C CA . GLY A 1 309 ? 4.491 13.860 -23.692 1.00 94.56 309 GLY A CA 1
ATOM 2422 C C . GLY A 1 309 ? 4.748 13.401 -22.250 1.00 94.56 309 GLY A C 1
ATOM 2423 O O . GLY A 1 309 ? 4.826 14.238 -21.353 1.00 94.56 309 GLY A O 1
ATOM 2424 N N . ASN A 1 310 ? 4.934 12.099 -22.021 1.00 95.12 310 ASN A N 1
ATOM 2425 C CA . ASN A 1 310 ? 5.266 11.532 -20.716 1.00 95.12 310 ASN A CA 1
ATOM 2426 C C . ASN A 1 310 ? 6.776 11.597 -20.451 1.00 95.12 310 ASN A C 1
ATOM 2428 O O . ASN A 1 310 ? 7.561 11.599 -21.396 1.00 95.12 310 ASN A O 1
ATOM 2432 N N . PRO A 1 311 ? 7.237 11.555 -19.190 1.00 95.69 311 PRO A N 1
ATOM 2433 C CA . PRO A 1 311 ? 8.629 11.223 -18.896 1.00 95.69 311 PRO A CA 1
ATOM 2434 C C . PRO A 1 311 ? 8.994 9.844 -19.467 1.00 95.69 311 PRO A C 1
ATOM 2436 O O . PRO A 1 311 ? 8.208 8.903 -19.337 1.00 95.69 311 PRO A O 1
ATOM 2439 N N . TYR A 1 312 ? 10.204 9.676 -20.014 1.00 97.38 312 TYR A N 1
ATOM 2440 C CA . TYR A 1 312 ? 10.654 8.366 -20.521 1.00 97.38 312 TYR A CA 1
ATOM 2441 C C . TYR A 1 312 ? 10.525 7.241 -19.478 1.00 97.38 312 TYR A C 1
ATOM 2443 O O . TYR A 1 312 ? 10.188 6.115 -19.833 1.00 97.38 312 TYR A O 1
ATOM 2451 N N . GLY A 1 313 ? 10.737 7.539 -18.190 1.00 97.00 313 GLY A N 1
ATOM 2452 C CA . GLY A 1 313 ? 10.576 6.563 -17.106 1.00 97.00 313 GLY A CA 1
ATOM 2453 C C . GLY A 1 313 ? 9.132 6.082 -16.902 1.00 97.00 313 GLY A C 1
ATOM 2454 O O . GLY A 1 313 ? 8.920 4.925 -16.533 1.00 97.00 313 GLY A O 1
ATOM 2455 N N . LEU A 1 314 ? 8.131 6.928 -17.178 1.00 97.94 314 LEU A N 1
ATOM 2456 C CA . LEU A 1 314 ? 6.718 6.533 -17.141 1.00 97.94 314 LEU A CA 1
ATOM 2457 C C . LEU A 1 314 ? 6.401 5.597 -18.311 1.00 97.94 314 LEU A C 1
ATOM 2459 O O . LEU A 1 314 ? 5.832 4.528 -18.102 1.00 97.94 314 LEU A O 1
ATOM 2463 N N . ASP A 1 315 ? 6.839 5.941 -19.523 1.00 98.31 315 ASP A N 1
ATOM 2464 C CA . ASP A 1 315 ? 6.633 5.082 -20.694 1.00 98.31 315 ASP A CA 1
ATOM 2465 C C . ASP A 1 315 ? 7.349 3.730 -20.560 1.00 98.31 315 ASP A C 1
ATOM 2467 O O . ASP A 1 315 ? 6.794 2.700 -20.950 1.00 98.31 315 ASP A O 1
ATOM 2471 N N . GLN A 1 316 ? 8.546 3.710 -19.962 1.00 98.44 316 GLN A N 1
ATOM 2472 C CA . GLN A 1 316 ? 9.263 2.473 -19.648 1.00 98.44 316 GLN A CA 1
ATOM 2473 C C . GLN A 1 316 ? 8.499 1.627 -18.625 1.00 98.44 316 GLN A C 1
ATOM 2475 O O . GLN A 1 316 ? 8.327 0.425 -18.829 1.00 98.44 316 GLN A O 1
ATOM 2480 N N . SER A 1 317 ? 7.989 2.255 -17.560 1.00 98.62 317 SER A N 1
ATOM 2481 C CA . SER A 1 317 ? 7.167 1.580 -16.548 1.00 98.62 317 SER A CA 1
ATOM 2482 C C . SER A 1 317 ? 5.922 0.954 -17.180 1.00 98.62 317 SER A C 1
ATOM 2484 O O . SER A 1 317 ? 5.634 -0.219 -16.944 1.00 98.62 317 SER A O 1
ATOM 2486 N N . ILE A 1 318 ? 5.224 1.703 -18.043 1.00 98.75 318 ILE A N 1
ATOM 2487 C CA . ILE A 1 318 ? 4.060 1.223 -18.797 1.00 98.75 318 ILE A CA 1
ATOM 2488 C C . ILE A 1 318 ? 4.443 0.027 -19.679 1.00 98.75 318 ILE A C 1
ATOM 2490 O O . ILE A 1 318 ? 3.747 -0.988 -19.663 1.00 98.75 318 ILE A O 1
ATOM 2494 N N . ALA A 1 319 ? 5.540 0.113 -20.439 1.00 98.38 319 ALA A N 1
ATOM 2495 C CA . ALA A 1 319 ? 5.979 -0.955 -21.337 1.00 98.38 319 ALA A CA 1
ATOM 2496 C C . ALA A 1 319 ? 6.299 -2.256 -20.581 1.00 98.38 319 ALA A C 1
ATOM 2498 O O . ALA A 1 319 ? 5.769 -3.313 -20.931 1.00 98.38 319 ALA A O 1
ATOM 2499 N N . ARG A 1 320 ? 7.097 -2.171 -19.508 1.00 98.62 320 ARG A N 1
ATOM 2500 C CA . ARG A 1 320 ? 7.473 -3.326 -18.676 1.00 98.62 320 ARG A CA 1
ATOM 2501 C C . ARG A 1 320 ? 6.256 -3.970 -18.008 1.00 98.62 320 ARG A C 1
ATOM 2503 O O . ARG A 1 320 ? 6.065 -5.181 -18.106 1.00 98.62 320 ARG A O 1
ATOM 2510 N N . ALA A 1 321 ? 5.395 -3.165 -17.384 1.00 98.75 321 ALA A N 1
ATOM 2511 C CA . ALA A 1 321 ? 4.196 -3.654 -16.704 1.00 98.75 321 ALA A CA 1
ATOM 2512 C C . ALA A 1 321 ? 3.185 -4.293 -17.674 1.00 98.75 321 ALA A C 1
ATOM 2514 O O . ALA A 1 321 ? 2.639 -5.357 -17.379 1.00 98.75 321 ALA A O 1
ATOM 2515 N N . THR A 1 322 ? 2.987 -3.693 -18.855 1.00 98.62 322 THR A N 1
ATOM 2516 C CA . THR A 1 322 ? 2.158 -4.267 -19.932 1.00 98.62 322 THR A CA 1
ATOM 2517 C C . THR A 1 322 ? 2.633 -5.669 -20.279 1.00 98.62 322 THR A C 1
ATOM 2519 O O . THR A 1 322 ? 1.836 -6.604 -20.319 1.00 98.62 322 THR A O 1
ATOM 2522 N N . GLU A 1 323 ? 3.931 -5.827 -20.513 1.00 98.19 323 GLU A N 1
ATOM 2523 C CA . GLU A 1 323 ? 4.490 -7.083 -20.988 1.00 98.19 323 GLU A CA 1
ATOM 2524 C C . GLU A 1 323 ? 4.445 -8.181 -19.912 1.00 98.19 323 GLU A C 1
ATOM 2526 O O . GLU A 1 323 ? 4.045 -9.309 -20.203 1.00 98.19 323 GLU A O 1
ATOM 2531 N N . MET A 1 324 ? 4.712 -7.844 -18.645 1.00 98.31 324 MET A N 1
ATOM 2532 C CA . MET A 1 324 ? 4.574 -8.777 -17.514 1.00 98.31 324 MET A CA 1
ATOM 2533 C C . MET A 1 324 ? 3.153 -9.328 -17.373 1.00 98.31 324 MET A C 1
ATOM 2535 O O . MET A 1 324 ? 2.952 -10.536 -17.202 1.00 98.31 324 MET A O 1
ATOM 2539 N N . VAL A 1 325 ? 2.150 -8.456 -17.493 1.00 98.50 325 VAL A N 1
ATOM 2540 C CA . VAL A 1 325 ? 0.741 -8.863 -17.438 1.00 98.50 325 VAL A CA 1
ATOM 2541 C C . VAL A 1 325 ? 0.355 -9.641 -18.693 1.00 98.50 325 VAL A C 1
ATOM 2543 O O . VAL A 1 325 ? -0.327 -10.661 -18.591 1.00 98.50 325 VAL A O 1
ATOM 2546 N N . ARG A 1 326 ? 0.819 -9.234 -19.883 1.00 97.69 326 ARG A N 1
ATOM 2547 C CA . ARG A 1 326 ? 0.550 -9.932 -21.152 1.00 97.69 326 ARG A CA 1
ATOM 2548 C C . ARG A 1 326 ? 1.032 -11.381 -21.108 1.00 97.69 326 ARG A C 1
ATOM 2550 O O . ARG A 1 326 ? 0.280 -12.276 -21.505 1.00 97.69 326 ARG A O 1
ATOM 2557 N N . LEU A 1 327 ? 2.233 -11.609 -20.572 1.00 96.75 327 LEU A N 1
ATOM 2558 C CA . LEU A 1 327 ? 2.826 -12.934 -20.361 1.00 96.75 327 LEU A CA 1
ATOM 2559 C C . LEU A 1 327 ? 2.115 -13.750 -19.265 1.00 96.75 327 LEU A C 1
ATOM 2561 O O . LEU A 1 327 ? 2.313 -14.958 -19.179 1.00 96.75 327 LEU A O 1
ATOM 2565 N N . GLY A 1 328 ? 1.243 -13.124 -18.469 1.00 96.44 328 GLY A N 1
ATOM 2566 C CA . GLY A 1 328 ? 0.523 -13.773 -17.375 1.00 96.44 328 GLY A CA 1
ATOM 2567 C C . GLY A 1 328 ? 1.383 -14.010 -16.135 1.00 96.44 328 GLY A C 1
ATOM 2568 O O . GLY A 1 328 ? 1.066 -14.905 -15.359 1.00 96.44 328 GLY A O 1
ATOM 2569 N N . LEU A 1 329 ? 2.461 -13.238 -15.968 1.00 97.88 329 LEU A N 1
ATOM 2570 C CA . LEU A 1 329 ? 3.391 -13.357 -14.843 1.00 97.88 329 LEU A CA 1
ATOM 2571 C C . LEU A 1 329 ? 2.984 -12.503 -13.635 1.00 97.88 329 LEU A C 1
ATOM 2573 O O . LEU A 1 329 ? 3.432 -12.771 -12.522 1.00 97.88 329 LEU A O 1
ATOM 2577 N N . ALA A 1 330 ? 2.132 -11.500 -13.840 1.00 98.25 330 ALA A N 1
ATOM 2578 C CA . ALA A 1 330 ? 1.596 -10.648 -12.787 1.00 98.25 330 ALA A CA 1
ATOM 2579 C C . ALA A 1 330 ? 0.112 -10.342 -13.024 1.00 98.25 330 ALA A C 1
ATOM 2581 O O . ALA A 1 330 ? -0.335 -10.213 -14.166 1.00 98.25 330 ALA A O 1
ATOM 2582 N N . ASP A 1 331 ? -0.638 -10.210 -11.931 1.00 97.12 331 ASP A N 1
ATOM 2583 C CA . ASP A 1 331 ? -2.017 -9.705 -11.942 1.00 97.12 331 ASP A CA 1
ATOM 2584 C C . ASP A 1 331 ? -2.069 -8.241 -11.497 1.00 97.12 331 ASP A C 1
ATOM 2586 O O . ASP A 1 331 ? -2.850 -7.449 -12.031 1.00 97.12 331 ASP A O 1
ATOM 2590 N N . PHE A 1 332 ? -1.229 -7.894 -10.518 1.00 98.69 332 PHE A N 1
ATOM 2591 C CA . PHE A 1 332 ? -1.071 -6.533 -10.033 1.00 98.69 332 PHE A CA 1
ATOM 2592 C C . PHE A 1 332 ? 0.158 -5.872 -10.655 1.00 98.69 332 PHE A C 1
ATOM 2594 O O . PHE A 1 332 ? 1.180 -6.519 -10.889 1.00 98.69 332 PHE A O 1
ATOM 2601 N N . VAL A 1 333 ? 0.085 -4.563 -10.860 1.00 98.81 333 VAL A N 1
ATOM 2602 C CA . VAL A 1 333 ? 1.214 -3.729 -11.276 1.00 98.81 333 VAL A CA 1
ATOM 2603 C C . VAL A 1 333 ? 1.361 -2.555 -10.320 1.00 98.81 333 VAL A C 1
ATOM 2605 O O . VAL A 1 333 ? 0.377 -1.921 -9.936 1.00 98.81 333 VAL A O 1
ATOM 2608 N N . TRP A 1 334 ? 2.599 -2.273 -9.936 1.00 98.56 334 TRP A N 1
ATOM 2609 C CA . TRP A 1 334 ? 2.961 -1.174 -9.051 1.00 98.56 334 TRP A CA 1
ATOM 2610 C C . TRP A 1 334 ? 4.111 -0.404 -9.687 1.00 98.56 334 TRP A C 1
ATOM 2612 O O . TRP A 1 334 ? 5.166 -0.961 -9.959 1.00 98.56 334 TRP A O 1
ATOM 2622 N N . MET A 1 335 ? 3.920 0.885 -9.935 1.00 98.00 335 MET A N 1
ATOM 2623 C CA . MET A 1 335 ? 5.014 1.789 -10.274 1.00 98.00 335 MET A CA 1
ATOM 2624 C C . MET A 1 335 ? 5.353 2.615 -9.040 1.00 98.00 335 MET A C 1
ATOM 2626 O O . MET A 1 335 ? 4.482 3.312 -8.521 1.00 98.00 335 MET A O 1
ATOM 2630 N N . GLU A 1 336 ? 6.592 2.538 -8.561 1.00 95.50 336 GLU A N 1
ATOM 2631 C CA . GLU A 1 336 ? 7.011 3.389 -7.449 1.00 95.50 336 GLU A CA 1
ATOM 2632 C C . GLU A 1 336 ? 7.101 4.852 -7.904 1.00 95.50 336 GLU A C 1
ATOM 2634 O O . GLU A 1 336 ? 7.678 5.156 -8.955 1.00 95.50 336 GLU A O 1
ATOM 2639 N N . THR A 1 337 ? 6.553 5.765 -7.100 1.00 92.25 337 THR A N 1
ATOM 2640 C CA . THR A 1 337 ? 6.503 7.198 -7.403 1.00 92.25 337 THR A CA 1
ATOM 2641 C C . THR A 1 337 ? 7.351 8.019 -6.428 1.00 92.25 337 THR A C 1
ATOM 2643 O O . THR A 1 337 ? 7.491 7.656 -5.262 1.00 92.25 337 THR A O 1
ATOM 2646 N N . PRO A 1 338 ? 7.949 9.140 -6.877 1.00 87.69 338 PRO A N 1
ATOM 2647 C CA . PRO A 1 338 ? 8.679 10.042 -5.983 1.00 87.69 338 PRO A CA 1
ATOM 2648 C C . PRO A 1 338 ? 7.746 10.842 -5.057 1.00 87.69 338 PRO A C 1
ATOM 2650 O O . PRO A 1 338 ? 8.177 11.314 -4.006 1.00 87.69 338 PRO A O 1
ATOM 2653 N N . ASP A 1 339 ? 6.480 10.995 -5.444 1.00 87.25 339 ASP A N 1
ATOM 2654 C CA . ASP A 1 339 ? 5.452 11.748 -4.736 1.00 87.25 339 ASP A CA 1
ATOM 2655 C C . ASP A 1 339 ? 4.054 11.127 -4.930 1.00 87.25 339 ASP A C 1
ATOM 2657 O O . ASP A 1 339 ? 3.867 10.132 -5.635 1.00 87.25 339 ASP A O 1
ATOM 2661 N N . ALA A 1 340 ? 3.054 11.709 -4.265 1.00 88.19 340 ALA A N 1
ATOM 2662 C CA . ALA A 1 340 ? 1.657 11.294 -4.340 1.00 88.19 340 ALA A CA 1
ATOM 2663 C C . ALA A 1 340 ? 0.913 11.977 -5.508 1.00 88.19 340 ALA A C 1
ATOM 2665 O O . ALA A 1 340 ? -0.114 12.628 -5.315 1.00 88.19 340 ALA A O 1
ATOM 2666 N N . GLU A 1 341 ? 1.421 11.879 -6.736 1.00 90.56 341 GLU A N 1
ATOM 2667 C CA . GLU A 1 341 ? 0.748 12.442 -7.912 1.00 90.56 341 GLU A CA 1
ATOM 2668 C C . GLU A 1 341 ? -0.217 11.435 -8.561 1.00 90.56 341 GLU A C 1
ATOM 2670 O O . GLU A 1 341 ? 0.173 10.529 -9.304 1.00 90.56 341 GLU A O 1
ATOM 2675 N N . ILE A 1 342 ? -1.517 11.633 -8.330 1.00 92.50 342 ILE A N 1
ATOM 2676 C CA . ILE A 1 342 ? -2.559 10.737 -8.837 1.00 92.50 342 ILE A CA 1
ATOM 2677 C C . ILE A 1 342 ? -2.656 10.715 -10.366 1.00 92.50 342 ILE A C 1
ATOM 2679 O O . ILE A 1 342 ? -2.999 9.685 -10.943 1.00 92.50 342 ILE A O 1
ATOM 2683 N N . ARG A 1 343 ? -2.323 11.812 -11.057 1.00 92.69 343 ARG A N 1
ATOM 2684 C CA . ARG A 1 343 ? -2.376 11.848 -12.528 1.00 92.69 343 ARG A CA 1
ATOM 2685 C C . ARG A 1 343 ? -1.323 10.942 -13.152 1.00 92.69 343 ARG A C 1
ATOM 2687 O O . ARG A 1 343 ? -1.606 10.288 -14.150 1.00 92.69 343 ARG A O 1
ATOM 2694 N N . ILE A 1 344 ? -0.145 10.856 -12.536 1.00 94.62 344 ILE A N 1
ATOM 2695 C CA . ILE A 1 344 ? 0.912 9.927 -12.949 1.00 94.62 344 ILE A CA 1
ATOM 2696 C C . ILE A 1 344 ? 0.455 8.482 -12.711 1.00 94.62 344 ILE A C 1
ATOM 2698 O O . ILE A 1 344 ? 0.619 7.637 -13.590 1.00 94.62 344 ILE A O 1
ATOM 2702 N N . ALA A 1 345 ? -0.187 8.207 -11.571 1.00 96.50 345 ALA A N 1
ATOM 2703 C CA . ALA A 1 345 ? -0.765 6.894 -11.280 1.00 96.50 345 ALA A CA 1
ATOM 2704 C C . ALA A 1 345 ? -1.839 6.490 -12.309 1.00 96.50 345 ALA A C 1
ATOM 2706 O O . ALA A 1 345 ? -1.832 5.365 -12.813 1.00 96.50 345 ALA A O 1
ATOM 2707 N N . LYS A 1 346 ? -2.726 7.432 -12.659 1.00 97.38 346 LYS A N 1
ATOM 2708 C CA . LYS A 1 346 ? -3.757 7.270 -13.690 1.00 97.38 346 LYS A CA 1
ATOM 2709 C C . LYS A 1 346 ? -3.143 6.963 -15.051 1.00 97.38 346 LYS A C 1
ATOM 2711 O O . LYS A 1 346 ? -3.457 5.925 -15.627 1.00 97.38 346 LYS A O 1
ATOM 2716 N N . ALA A 1 347 ? -2.222 7.809 -15.515 1.00 97.69 347 ALA A N 1
ATOM 2717 C CA . ALA A 1 347 ? -1.540 7.633 -16.795 1.00 97.69 347 ALA A CA 1
ATOM 2718 C C . ALA A 1 347 ? -0.812 6.282 -16.885 1.00 97.69 347 ALA A C 1
ATOM 2720 O O . ALA A 1 347 ? -0.846 5.631 -17.927 1.00 97.69 347 ALA A O 1
ATOM 2721 N N . PHE A 1 348 ? -0.200 5.828 -15.786 1.00 98.69 348 PHE A N 1
ATOM 2722 C CA . PHE A 1 348 ? 0.440 4.518 -15.718 1.00 98.69 348 PHE A CA 1
ATOM 2723 C C . PHE A 1 348 ? -0.555 3.369 -15.922 1.00 98.69 348 PHE A C 1
ATOM 2725 O O . PHE A 1 348 ? -0.390 2.574 -16.847 1.00 98.69 348 PHE A O 1
ATOM 2732 N N . LEU A 1 349 ? -1.591 3.263 -15.082 1.00 98.62 349 LEU A N 1
ATOM 2733 C CA . LEU A 1 349 ? -2.483 2.100 -15.125 1.00 98.62 349 LEU A CA 1
ATOM 2734 C C . LEU A 1 349 ? -3.385 2.094 -16.369 1.00 98.62 349 LEU A C 1
ATOM 2736 O O . LEU A 1 349 ? -3.652 1.024 -16.927 1.00 98.62 349 LEU A O 1
ATOM 2740 N N . GLU A 1 350 ? -3.834 3.266 -16.823 1.00 98.25 350 GLU A N 1
ATOM 2741 C CA . GLU A 1 350 ? -4.567 3.401 -18.086 1.00 98.25 350 GLU A CA 1
ATOM 2742 C C . GLU A 1 350 ? -3.670 3.029 -19.264 1.00 98.25 350 GLU A C 1
ATOM 2744 O O . GLU A 1 350 ? -4.040 2.149 -20.037 1.00 98.25 350 GLU A O 1
ATOM 2749 N N . GLY A 1 351 ? -2.452 3.576 -19.340 1.00 98.31 351 GLY A N 1
ATOM 2750 C CA . GLY A 1 351 ? -1.511 3.271 -20.418 1.00 98.31 351 GLY A CA 1
ATOM 2751 C C . GLY A 1 351 ? -1.146 1.785 -20.503 1.00 98.31 351 GLY A C 1
ATOM 2752 O O . GLY A 1 351 ? -1.040 1.235 -21.602 1.00 98.31 351 GLY A O 1
ATOM 2753 N N . VAL A 1 352 ? -1.011 1.100 -19.359 1.00 98.75 352 VAL A N 1
ATOM 2754 C CA . VAL A 1 352 ? -0.819 -0.361 -19.316 1.00 98.75 352 VAL A CA 1
ATOM 2755 C C . VAL A 1 352 ? -2.024 -1.085 -19.918 1.00 98.75 352 VAL A C 1
ATOM 2757 O O . VAL A 1 352 ? -1.875 -1.933 -20.800 1.00 98.75 352 VAL A O 1
ATOM 2760 N N . ASN A 1 353 ? -3.232 -0.755 -19.464 1.00 98.56 353 ASN A N 1
ATOM 2761 C CA . ASN A 1 353 ? -4.446 -1.439 -19.901 1.00 98.56 353 ASN A CA 1
ATOM 2762 C C . ASN A 1 353 ? -4.829 -1.122 -21.357 1.00 98.56 353 ASN A C 1
ATOM 2764 O O . ASN A 1 353 ? -5.323 -2.005 -22.059 1.00 98.56 353 ASN A O 1
ATOM 2768 N N . GLU A 1 354 ? -4.548 0.085 -21.841 1.00 97.94 354 GLU A N 1
ATOM 2769 C CA . GLU A 1 354 ? -4.706 0.469 -23.245 1.00 97.94 354 GLU A CA 1
ATOM 2770 C C . GLU A 1 354 ? -3.760 -0.320 -24.150 1.00 97.94 354 GLU A C 1
ATOM 2772 O O . GLU A 1 354 ? -4.192 -0.861 -25.168 1.00 97.94 354 GLU A O 1
ATOM 2777 N N . LYS A 1 355 ? -2.482 -0.466 -23.771 1.00 97.62 355 LYS A N 1
ATOM 2778 C CA . LYS A 1 355 ? -1.535 -1.290 -24.537 1.00 97.62 355 LYS A CA 1
ATOM 2779 C C . LYS A 1 355 ? -1.904 -2.772 -24.513 1.00 97.62 355 LYS A C 1
ATOM 2781 O O . LYS A 1 355 ? -1.793 -3.438 -25.545 1.00 97.62 355 LYS A O 1
ATOM 2786 N N . LEU A 1 356 ? -2.377 -3.293 -23.377 1.00 98.25 356 LEU A N 1
ATOM 2787 C CA . LEU A 1 356 ? -2.906 -4.660 -23.291 1.00 98.25 356 LEU A CA 1
ATOM 2788 C C . LEU A 1 356 ? -4.075 -4.862 -24.265 1.00 98.25 356 LEU A C 1
ATOM 2790 O O . LEU A 1 356 ? -4.075 -5.831 -25.025 1.00 98.25 356 LEU A O 1
ATOM 2794 N N . ALA A 1 357 ? -5.021 -3.922 -24.309 1.00 97.06 357 ALA A N 1
ATOM 2795 C CA . ALA A 1 357 ? -6.128 -3.964 -25.261 1.00 97.06 357 ALA A CA 1
ATOM 2796 C C . ALA A 1 357 ? -5.640 -3.872 -26.719 1.00 97.06 357 ALA A C 1
ATOM 2798 O O . ALA A 1 357 ? -6.072 -4.655 -27.565 1.00 97.06 357 ALA A O 1
ATOM 2799 N N . ALA A 1 358 ? -4.690 -2.978 -27.010 1.00 95.81 358 ALA A N 1
ATOM 2800 C CA . ALA A 1 358 ? -4.153 -2.766 -28.354 1.00 95.81 358 ALA A CA 1
ATOM 2801 C C . ALA A 1 358 ? -3.415 -3.994 -28.921 1.00 95.81 358 ALA A C 1
ATOM 2803 O O . ALA A 1 358 ? -3.427 -4.211 -30.131 1.00 95.81 358 ALA A O 1
ATOM 2804 N N . CYS A 1 359 ? -2.810 -4.825 -28.065 1.00 92.50 359 CYS A N 1
ATOM 2805 C CA . CYS A 1 359 ? -2.195 -6.097 -28.467 1.00 92.50 359 CYS A CA 1
ATOM 2806 C C . CYS A 1 359 ? -3.157 -7.302 -28.422 1.00 92.50 359 CYS A C 1
ATOM 2808 O O . CYS A 1 359 ? -2.718 -8.444 -28.563 1.00 92.50 359 CYS A O 1
ATOM 2810 N N . GLY A 1 360 ? -4.463 -7.072 -28.231 1.00 91.94 360 GLY A N 1
ATOM 2811 C CA . GLY A 1 360 ? -5.489 -8.119 -28.219 1.00 91.94 360 GLY A CA 1
ATOM 2812 C C . GLY A 1 360 ? -5.473 -9.015 -26.976 1.00 91.94 360 GLY A C 1
ATOM 2813 O O . GLY A 1 360 ? -6.085 -10.087 -26.981 1.00 91.94 360 GLY A O 1
ATOM 2814 N N . SER A 1 361 ? -4.774 -8.606 -25.911 1.00 92.31 361 SER A N 1
ATOM 2815 C CA . SER A 1 361 ? -4.731 -9.355 -24.657 1.00 92.31 361 SER A CA 1
ATOM 2816 C C . SER A 1 361 ? -6.116 -9.402 -24.013 1.00 92.31 361 SER A C 1
ATOM 2818 O O . SER A 1 361 ? -6.787 -8.386 -23.871 1.00 92.31 361 SER A O 1
ATOM 2820 N N . GLN A 1 362 ? -6.523 -10.587 -23.557 1.00 91.94 362 GLN A N 1
ATOM 2821 C CA . GLN A 1 362 ? -7.723 -10.759 -22.726 1.00 91.94 362 GLN A CA 1
ATOM 2822 C C . GLN A 1 362 ? -7.447 -10.475 -21.238 1.00 91.94 362 GLN A C 1
ATOM 2824 O O . GLN A 1 362 ? -8.343 -10.578 -20.403 1.00 91.94 362 GLN A O 1
ATOM 2829 N N . ARG A 1 363 ? -6.193 -10.166 -20.880 1.00 94.00 363 ARG A N 1
ATOM 2830 C CA . ARG A 1 363 ? -5.787 -9.838 -19.508 1.00 94.00 363 ARG A CA 1
ATOM 2831 C C . ARG A 1 363 ? -5.889 -8.337 -19.271 1.00 94.00 363 ARG A C 1
ATOM 2833 O O . ARG A 1 363 ? -5.554 -7.546 -20.149 1.00 94.00 363 ARG A O 1
ATOM 2840 N N . ARG A 1 364 ? -6.267 -7.976 -18.048 1.00 95.12 364 ARG A N 1
ATOM 2841 C CA . ARG A 1 364 ? -6.287 -6.607 -17.531 1.00 95.12 364 ARG A CA 1
ATOM 2842 C C . ARG A 1 364 ? -5.374 -6.531 -16.311 1.00 95.12 364 ARG A C 1
ATOM 2844 O O . ARG A 1 364 ? -5.401 -7.438 -15.482 1.00 95.12 364 ARG A O 1
ATOM 2851 N N . ALA A 1 365 ? -4.590 -5.466 -16.214 1.00 97.88 365 ALA A N 1
ATOM 2852 C CA . ALA A 1 365 ? -3.765 -5.178 -15.052 1.00 97.88 365 ALA A CA 1
ATOM 2853 C C . ALA A 1 365 ? -4.609 -4.536 -13.943 1.00 97.88 365 ALA A C 1
ATOM 2855 O O . ALA A 1 365 ? -5.393 -3.617 -14.207 1.00 97.88 365 ALA A O 1
ATOM 2856 N N . LEU A 1 366 ? -4.416 -4.994 -12.707 1.00 97.75 366 LEU A N 1
ATOM 2857 C CA . LEU A 1 366 ? -4.919 -4.335 -11.504 1.00 97.75 366 LEU A CA 1
ATOM 2858 C C . LEU A 1 366 ? -3.807 -3.474 -10.901 1.00 97.75 366 LEU A C 1
ATOM 2860 O O . LEU A 1 366 ? -2.654 -3.891 -10.858 1.00 97.75 366 LEU A O 1
ATOM 2864 N N . GLY A 1 367 ? -4.122 -2.278 -10.420 1.00 98.31 367 GLY A N 1
ATOM 2865 C CA . GLY A 1 367 ? -3.121 -1.438 -9.765 1.00 98.31 367 GLY A CA 1
ATOM 2866 C C . GLY A 1 367 ? -2.905 -1.830 -8.301 1.00 98.31 367 GLY A C 1
ATOM 2867 O O . GLY A 1 367 ? -3.868 -2.109 -7.582 1.00 98.31 367 GLY A O 1
ATOM 2868 N N . LEU A 1 368 ? -1.651 -1.793 -7.851 1.00 98.56 368 LEU A N 1
ATOM 2869 C CA . LEU A 1 368 ? -1.284 -1.703 -6.438 1.00 98.56 368 LEU A CA 1
ATOM 2870 C C . LEU A 1 368 ? -0.579 -0.364 -6.205 1.00 98.56 368 LEU A C 1
ATOM 2872 O O . LEU A 1 368 ? 0.357 -0.030 -6.931 1.00 98.56 368 LEU A O 1
ATOM 2876 N N . TYR A 1 369 ? -1.045 0.416 -5.226 1.00 98.19 369 TYR A N 1
ATOM 2877 C CA . TYR A 1 369 ? -0.464 1.724 -4.907 1.00 98.19 369 TYR A CA 1
ATOM 2878 C C . TYR A 1 369 ? 0.110 1.770 -3.487 1.00 98.19 369 TYR A C 1
ATOM 2880 O O . TYR A 1 369 ? -0.559 1.382 -2.528 1.00 98.19 369 TYR A O 1
ATOM 2888 N N . ASN A 1 370 ? 1.329 2.294 -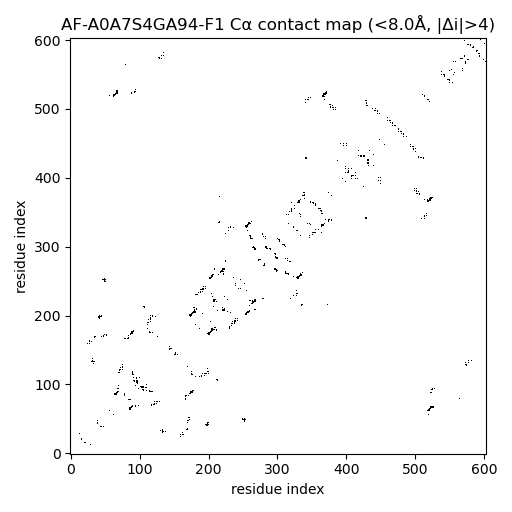3.347 1.00 97.00 370 ASN A N 1
ATOM 2889 C CA . ASN A 1 370 ? 1.995 2.509 -2.064 1.00 97.00 370 ASN A CA 1
ATOM 2890 C C . ASN A 1 370 ? 1.716 3.922 -1.526 1.00 97.00 370 ASN A C 1
ATOM 2892 O O . ASN A 1 370 ? 2.229 4.918 -2.033 1.00 97.00 370 ASN A O 1
ATOM 2896 N N . PHE A 1 371 ? 0.939 4.014 -0.452 1.00 95.19 371 PHE A N 1
ATOM 2897 C CA . PHE A 1 371 ? 0.795 5.200 0.384 1.00 95.19 371 PHE A CA 1
ATOM 2898 C C . PHE A 1 371 ? 2.018 5.370 1.284 1.00 95.19 371 PHE A C 1
ATOM 2900 O O . PHE A 1 371 ? 1.957 5.219 2.506 1.00 95.19 371 PHE A O 1
ATOM 2907 N N . SER A 1 372 ? 3.149 5.658 0.650 1.00 92.44 372 SER A N 1
ATOM 2908 C CA . SER A 1 372 ? 4.446 5.710 1.306 1.00 92.44 372 SER A CA 1
ATOM 2909 C C . SER A 1 372 ? 4.470 6.745 2.435 1.00 92.44 372 SER A C 1
ATOM 2911 O O . SER A 1 372 ? 4.227 7.932 2.191 1.00 92.44 372 SER A O 1
ATOM 2913 N N . PRO A 1 373 ? 4.856 6.352 3.663 1.00 91.56 373 PRO A N 1
ATOM 2914 C CA . PRO A 1 373 ? 5.173 7.303 4.729 1.00 91.56 373 PRO A CA 1
ATOM 2915 C C . PRO A 1 373 ? 6.397 8.184 4.427 1.00 91.56 373 PRO A C 1
ATOM 2917 O O . PRO A 1 373 ? 6.656 9.140 5.150 1.00 91.56 373 PRO A O 1
ATOM 2920 N N . SER A 1 374 ? 7.141 7.894 3.350 1.00 86.12 374 SER A N 1
ATOM 2921 C CA . SER A 1 374 ? 8.222 8.768 2.871 1.00 86.12 374 SER A CA 1
ATOM 2922 C C . SER A 1 374 ? 7.694 10.046 2.208 1.00 86.12 374 SER A C 1
ATOM 2924 O O . SER A 1 374 ? 8.451 10.998 2.025 1.00 86.12 374 SER A O 1
ATOM 2926 N N . PHE A 1 375 ? 6.405 10.099 1.857 1.00 87.81 375 PHE A N 1
ATOM 2927 C CA . PHE A 1 375 ? 5.776 11.315 1.358 1.00 87.81 375 PHE A CA 1
ATOM 2928 C C . PHE A 1 375 ? 5.431 12.258 2.507 1.00 87.81 375 PHE A C 1
ATOM 2930 O O . PHE A 1 375 ? 4.862 11.857 3.522 1.00 87.81 375 PHE A O 1
ATOM 2937 N N . ILE A 1 376 ? 5.667 13.554 2.301 1.00 84.25 376 ILE A N 1
ATOM 2938 C CA . ILE A 1 376 ? 5.055 14.586 3.137 1.00 84.25 376 ILE A CA 1
ATOM 2939 C C . ILE A 1 376 ? 3.757 15.021 2.453 1.00 84.25 376 ILE A C 1
ATOM 2941 O O . ILE A 1 376 ? 3.727 16.030 1.749 1.00 84.25 376 ILE A O 1
ATOM 2945 N N . TRP A 1 377 ? 2.708 14.216 2.635 1.00 82.19 377 TRP A N 1
ATOM 2946 C CA . TRP A 1 377 ? 1.425 14.310 1.926 1.00 82.19 377 TRP A CA 1
ATOM 2947 C C . TRP A 1 377 ? 0.892 15.742 1.791 1.00 82.19 377 TRP A C 1
ATOM 2949 O O . TRP A 1 377 ? 0.694 16.213 0.673 1.00 82.19 377 TRP A O 1
ATOM 2959 N N . ASP A 1 378 ? 0.762 16.471 2.902 1.00 81.38 378 ASP A N 1
ATOM 2960 C CA . ASP A 1 378 ? 0.240 17.844 2.886 1.00 81.38 378 ASP A CA 1
ATOM 2961 C C . ASP A 1 378 ? 1.135 18.809 2.095 1.00 81.38 378 ASP A C 1
ATOM 2963 O O . ASP A 1 378 ? 0.657 19.637 1.316 1.00 81.38 378 ASP A O 1
ATOM 2967 N N . LYS A 1 379 ? 2.459 18.704 2.278 1.00 80.81 379 LYS A N 1
ATOM 2968 C CA . LYS A 1 379 ? 3.421 19.644 1.681 1.00 80.81 379 LYS A CA 1
ATOM 2969 C C . LYS A 1 379 ? 3.509 19.494 0.170 1.00 80.81 379 LYS A C 1
ATOM 2971 O O . LYS A 1 379 ? 3.744 20.492 -0.503 1.00 80.81 379 LYS A O 1
ATOM 2976 N N . ASN A 1 380 ? 3.310 18.286 -0.349 1.00 80.44 380 ASN A N 1
ATOM 2977 C CA . ASN A 1 380 ? 3.385 18.028 -1.784 1.00 80.44 380 ASN A CA 1
ATOM 2978 C C . ASN A 1 380 ? 2.209 18.664 -2.539 1.00 80.44 380 ASN A C 1
ATOM 2980 O O . ASN A 1 380 ? 2.399 19.186 -3.633 1.00 80.44 380 ASN A O 1
ATOM 2984 N N . TYR A 1 381 ? 1.009 18.691 -1.949 1.00 85.88 381 TYR A N 1
ATOM 2985 C CA . TYR A 1 381 ? -0.158 19.311 -2.587 1.00 85.88 381 TYR A CA 1
ATOM 2986 C C . TYR A 1 381 ? -0.249 20.821 -2.388 1.00 85.88 381 TYR A C 1
ATOM 2988 O O . TYR A 1 381 ? -0.929 21.489 -3.169 1.00 85.88 381 TYR A O 1
ATOM 2996 N N . TYR A 1 382 ? 0.395 21.360 -1.351 1.00 90.50 382 TYR A N 1
ATOM 2997 C CA . TYR A 1 382 ? 0.213 22.751 -0.952 1.00 90.50 382 TYR A CA 1
ATOM 2998 C C . TYR A 1 382 ? 0.548 23.784 -2.051 1.00 90.50 382 TYR A C 1
ATOM 3000 O O . TYR A 1 382 ? -0.261 24.694 -2.237 1.00 90.50 382 TYR A O 1
ATOM 3008 N N . PRO A 1 383 ? 1.660 23.686 -2.815 1.00 91.75 383 PRO A N 1
ATOM 3009 C CA . PRO A 1 383 ? 1.967 24.660 -3.869 1.00 91.75 383 PRO A CA 1
ATOM 3010 C C . PRO A 1 383 ? 0.857 24.764 -4.925 1.00 91.75 383 PRO A C 1
ATOM 3012 O O . PRO A 1 383 ? 0.337 25.853 -5.174 1.00 91.75 383 PRO A O 1
ATOM 3015 N N . ASP A 1 384 ? 0.425 23.623 -5.465 1.00 90.88 384 ASP A N 1
ATOM 3016 C CA . ASP A 1 384 ? -0.648 23.558 -6.460 1.00 90.88 384 ASP A CA 1
ATOM 3017 C C . ASP A 1 384 ? -1.998 23.985 -5.873 1.00 90.88 384 ASP A C 1
ATOM 3019 O O . ASP A 1 384 ? -2.792 24.653 -6.532 1.00 90.88 384 ASP A O 1
ATOM 3023 N N . ALA A 1 385 ? -2.275 23.602 -4.624 1.00 93.88 385 ALA A N 1
ATOM 3024 C CA . ALA A 1 385 ? -3.487 24.007 -3.922 1.00 93.88 385 ALA A CA 1
ATOM 3025 C C . ALA A 1 385 ? -3.534 25.524 -3.702 1.00 93.88 385 ALA A C 1
ATOM 3027 O O . ALA A 1 385 ? -4.590 26.129 -3.857 1.00 93.88 385 ALA A O 1
ATOM 3028 N N . LYS A 1 386 ? -2.397 26.164 -3.404 1.00 95.19 386 LYS A N 1
ATOM 3029 C CA . LYS A 1 386 ? -2.304 27.622 -3.257 1.00 95.19 386 LYS A CA 1
ATOM 3030 C C . LYS A 1 3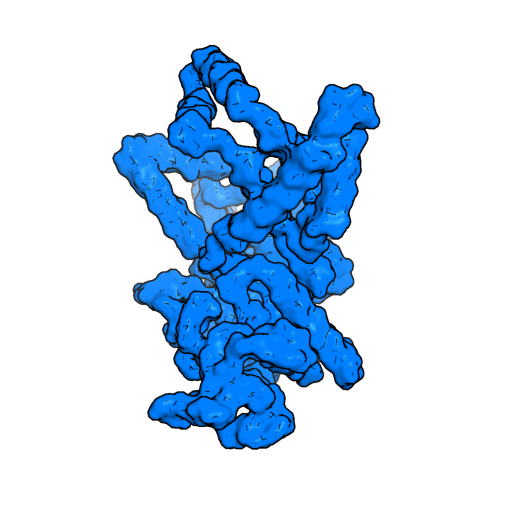86 ? -2.522 28.347 -4.584 1.00 95.19 386 LYS A C 1
ATOM 3032 O O . LYS A 1 386 ? -3.163 29.398 -4.607 1.00 95.19 386 LYS A O 1
ATOM 3037 N N . MET A 1 387 ? -2.024 27.796 -5.691 1.00 95.94 387 MET A N 1
ATOM 3038 C CA . MET A 1 387 ? -2.309 28.333 -7.024 1.00 95.94 387 MET A CA 1
ATOM 3039 C C . MET A 1 387 ? -3.808 28.273 -7.332 1.00 95.94 387 MET A C 1
ATOM 3041 O O . MET A 1 387 ? -4.386 29.283 -7.727 1.00 95.94 387 MET A O 1
ATOM 3045 N N . PHE A 1 388 ? -4.450 27.132 -7.074 1.00 96.31 388 PHE A N 1
ATOM 3046 C CA . PHE A 1 388 ? -5.890 26.981 -7.286 1.00 96.31 388 PHE A CA 1
ATOM 3047 C C . PHE A 1 388 ? -6.718 27.872 -6.344 1.00 96.31 388 PHE A C 1
ATOM 3049 O O . PHE A 1 388 ? -7.624 28.567 -6.794 1.00 96.31 388 PHE A O 1
ATOM 3056 N N . ALA A 1 389 ? -6.341 27.971 -5.064 1.00 97.00 389 ALA A N 1
ATOM 3057 C CA . ALA A 1 389 ? -6.947 28.906 -4.112 1.00 97.00 389 ALA A CA 1
ATOM 3058 C C . ALA A 1 389 ? -6.884 30.356 -4.610 1.00 97.00 389 ALA A C 1
ATOM 3060 O O . ALA A 1 389 ? -7.842 31.105 -4.462 1.00 97.00 389 ALA A O 1
ATOM 3061 N N . THR A 1 390 ? -5.771 30.744 -5.237 1.00 97.06 390 THR A N 1
ATOM 3062 C CA . THR A 1 390 ? -5.594 32.083 -5.814 1.00 97.06 390 THR A CA 1
ATOM 3063 C C . THR A 1 390 ? -6.529 32.309 -7.003 1.00 97.06 390 THR A C 1
ATOM 3065 O O . THR A 1 390 ? -7.106 33.385 -7.131 1.00 97.06 390 THR A O 1
ATOM 3068 N N . GLN A 1 391 ? -6.719 31.302 -7.860 1.00 97.25 391 GLN A N 1
ATOM 3069 C CA . GLN A 1 391 ? -7.668 31.371 -8.977 1.00 97.25 391 GLN A CA 1
ATOM 3070 C C . GLN A 1 391 ? -9.107 31.539 -8.480 1.00 97.25 391 GLN A C 1
ATOM 3072 O O . GLN A 1 391 ? -9.811 32.423 -8.963 1.00 97.25 391 GLN A O 1
ATOM 3077 N N . ILE A 1 392 ? -9.505 30.757 -7.472 1.00 96.75 392 ILE A N 1
ATOM 3078 C CA . ILE A 1 392 ? -10.817 30.869 -6.822 1.00 96.75 392 ILE A CA 1
ATOM 3079 C C . ILE A 1 392 ? -11.005 32.274 -6.243 1.00 96.75 392 ILE A C 1
ATOM 3081 O O . ILE A 1 392 ? -12.009 32.932 -6.512 1.00 96.75 392 ILE A O 1
ATOM 3085 N N . ALA A 1 393 ? -10.019 32.761 -5.490 1.00 96.06 393 ALA A N 1
ATOM 3086 C CA . ALA A 1 393 ? -10.091 34.059 -4.835 1.00 96.06 393 ALA A CA 1
ATOM 3087 C C . ALA A 1 393 ? -10.214 35.215 -5.841 1.00 96.06 393 ALA A C 1
ATOM 3089 O O . ALA A 1 393 ? -11.026 36.119 -5.646 1.00 96.06 393 ALA A O 1
ATOM 3090 N N . ASN A 1 394 ? -9.453 35.164 -6.939 1.00 97.06 394 ASN A N 1
ATOM 3091 C CA . ASN A 1 394 ? -9.530 36.154 -8.013 1.00 97.06 394 ASN A CA 1
ATOM 3092 C C . ASN A 1 394 ? -10.879 36.097 -8.737 1.00 97.06 394 ASN A C 1
ATOM 3094 O O . ASN A 1 394 ? -11.498 37.135 -8.944 1.00 97.06 394 ASN A O 1
ATOM 3098 N N . PHE A 1 395 ? -11.382 34.900 -9.059 1.00 97.12 395 PHE A N 1
ATOM 3099 C CA . PHE A 1 395 ? -12.715 34.737 -9.643 1.00 97.12 395 PHE A CA 1
ATOM 3100 C C . PHE A 1 395 ? -13.795 35.375 -8.758 1.00 97.12 395 PHE A C 1
ATOM 3102 O O . PHE A 1 395 ? -14.598 36.182 -9.234 1.00 97.12 395 PHE A O 1
ATOM 3109 N N . MET A 1 396 ? -13.770 35.075 -7.458 1.00 96.06 396 MET A N 1
ATOM 3110 C CA . MET A 1 396 ? -14.726 35.624 -6.500 1.00 96.06 396 MET A CA 1
ATOM 3111 C C . MET A 1 396 ? -14.616 37.146 -6.409 1.00 96.06 396 MET A C 1
ATOM 3113 O O . MET A 1 396 ? -15.624 37.841 -6.539 1.00 96.06 396 MET A O 1
ATOM 3117 N N . LYS A 1 397 ? -13.400 37.673 -6.251 1.00 95.19 397 LYS A N 1
ATOM 3118 C CA . LYS A 1 397 ? -13.133 39.111 -6.142 1.00 95.19 397 LYS A CA 1
ATOM 3119 C C . LYS A 1 397 ? -13.548 39.894 -7.387 1.00 95.19 397 LYS A C 1
ATOM 3121 O O . LYS A 1 397 ? -14.144 40.959 -7.254 1.00 95.19 397 LYS A O 1
ATOM 3126 N N . ASP A 1 398 ? -13.235 39.382 -8.572 1.00 95.69 398 ASP A N 1
ATOM 3127 C CA . ASP A 1 398 ? -13.379 40.139 -9.815 1.00 95.69 398 ASP A CA 1
ATOM 3128 C C . ASP A 1 398 ? -14.769 39.961 -10.447 1.00 95.69 398 ASP A C 1
ATOM 3130 O O . ASP A 1 398 ? -15.277 40.883 -11.084 1.00 95.69 398 ASP A O 1
ATOM 3134 N N . SER A 1 399 ? -15.404 38.795 -10.265 1.00 94.50 399 SER A N 1
ATOM 3135 C CA . SER A 1 399 ? -16.644 38.433 -10.978 1.00 94.50 399 SER A CA 1
ATOM 3136 C C . SER A 1 399 ? -17.883 38.320 -10.089 1.00 94.50 399 SER A C 1
ATOM 3138 O O . SER A 1 399 ? -18.991 38.575 -10.567 1.00 94.50 399 SER A O 1
ATOM 3140 N N . VAL A 1 400 ? -17.730 37.947 -8.814 1.00 94.94 400 VAL A N 1
ATOM 3141 C CA . VAL A 1 400 ? -18.866 37.612 -7.934 1.00 94.94 400 VAL A CA 1
ATOM 3142 C C . VAL A 1 400 ? -19.132 38.714 -6.908 1.00 94.94 400 VAL A C 1
ATOM 3144 O O . VAL A 1 400 ? -20.236 39.253 -6.845 1.00 94.94 400 VAL A O 1
ATOM 3147 N N . VAL A 1 401 ? -18.114 39.108 -6.141 1.00 92.75 401 VAL A N 1
ATOM 3148 C CA . VAL A 1 401 ? -18.216 40.081 -5.040 1.00 92.75 401 VAL A CA 1
ATOM 3149 C C . VAL A 1 401 ? -18.767 41.446 -5.473 1.00 92.75 401 VAL A C 1
ATOM 3151 O O . VAL A 1 401 ? -19.601 41.982 -4.739 1.00 92.75 401 VAL A O 1
ATOM 3154 N N . PRO A 1 402 ? -18.415 42.022 -6.641 1.00 94.06 402 PRO A N 1
ATOM 3155 C CA . PRO A 1 402 ? -18.990 43.294 -7.075 1.00 94.06 402 PRO A CA 1
ATOM 3156 C C . PRO A 1 402 ? -20.512 43.219 -7.248 1.00 94.06 402 PRO A C 1
ATOM 3158 O O . PRO A 1 402 ? -21.222 44.112 -6.798 1.00 94.06 402 PRO A O 1
ATOM 3161 N N . ARG A 1 403 ? -21.011 42.119 -7.827 1.00 95.06 403 ARG A N 1
ATOM 3162 C CA . ARG A 1 403 ? -22.444 41.864 -8.062 1.00 95.06 403 ARG A CA 1
ATOM 3163 C C . ARG A 1 403 ? -23.193 41.497 -6.783 1.00 95.06 403 ARG A C 1
ATOM 3165 O O . ARG A 1 403 ? -24.350 41.867 -6.613 1.00 95.06 403 ARG A O 1
ATOM 3172 N N . LEU A 1 404 ? -22.532 40.798 -5.864 1.00 91.88 404 LEU A N 1
ATOM 3173 C CA . LEU A 1 404 ? -23.068 40.551 -4.526 1.00 91.88 404 LEU A CA 1
ATOM 3174 C C . LEU A 1 404 ? -23.226 41.874 -3.756 1.00 91.88 404 LEU A C 1
ATOM 3176 O O . LEU A 1 404 ? -24.237 42.102 -3.099 1.00 91.88 404 LEU A O 1
ATOM 3180 N N . SER A 1 405 ? -22.256 42.782 -3.900 1.00 88.38 405 SER A N 1
ATOM 3181 C CA . SER A 1 405 ? -22.236 44.083 -3.218 1.00 88.38 405 SER A CA 1
ATOM 3182 C C . SER A 1 405 ? -23.286 45.067 -3.750 1.00 88.38 405 SER A C 1
ATOM 3184 O O . SER A 1 405 ? -23.765 45.913 -2.998 1.00 88.38 405 SER A O 1
ATOM 3186 N N . THR A 1 406 ? -23.658 44.972 -5.031 1.00 92.25 406 THR A N 1
ATOM 3187 C CA . THR A 1 406 ? -24.741 45.767 -5.643 1.00 92.25 406 THR A CA 1
ATOM 3188 C C . THR A 1 406 ? -26.133 45.173 -5.413 1.00 92.25 406 THR A C 1
ATOM 3190 O O . THR A 1 406 ? -27.127 45.837 -5.702 1.00 92.25 406 THR A O 1
ATOM 3193 N N . GLY A 1 407 ? -26.219 43.952 -4.871 1.00 90.94 407 GLY A N 1
ATOM 3194 C CA . GLY A 1 407 ? -27.470 43.212 -4.691 1.00 90.94 407 GLY A CA 1
ATOM 3195 C C . GLY A 1 407 ? -27.984 42.524 -5.962 1.00 90.94 407 GLY A C 1
ATOM 3196 O O . GLY A 1 407 ? -29.100 42.008 -5.957 1.00 90.94 407 GLY A O 1
ATOM 3197 N N . ASP A 1 408 ? -27.185 42.488 -7.034 1.00 92.75 408 ASP A N 1
ATOM 3198 C CA . ASP A 1 408 ? -27.511 41.789 -8.288 1.00 92.75 408 ASP A CA 1
ATOM 3199 C C . ASP A 1 408 ? -27.439 40.256 -8.144 1.00 92.75 408 ASP A C 1
ATOM 3201 O O . ASP A 1 408 ? -27.971 39.519 -8.977 1.00 92.75 408 ASP A O 1
ATOM 3205 N N . LEU A 1 409 ? -26.767 39.773 -7.096 1.00 93.88 409 LEU A N 1
ATOM 3206 C CA . LEU A 1 409 ? -26.700 38.371 -6.690 1.00 93.88 409 LEU A CA 1
ATOM 3207 C C . LEU A 1 409 ? -27.114 38.223 -5.227 1.00 93.88 409 LEU A C 1
ATOM 3209 O O . LEU A 1 409 ? -26.718 39.025 -4.383 1.00 93.88 409 LEU A O 1
ATOM 3213 N N . THR A 1 410 ? -27.845 37.154 -4.910 1.00 93.88 410 THR A N 1
ATOM 3214 C CA . THR A 1 410 ? -27.970 36.682 -3.525 1.00 93.88 410 THR A CA 1
ATOM 3215 C C . THR A 1 410 ? -26.742 35.862 -3.123 1.00 93.88 410 THR A C 1
ATOM 3217 O O . THR A 1 410 ? -26.034 35.327 -3.977 1.00 93.88 410 THR A O 1
ATOM 3220 N N . GLU A 1 411 ? -26.508 35.708 -1.819 1.00 89.12 411 GLU A N 1
ATOM 3221 C CA . GLU A 1 411 ? -25.421 34.870 -1.287 1.00 89.12 411 GLU A CA 1
ATOM 3222 C C . GLU A 1 411 ? -25.515 33.422 -1.796 1.00 89.12 411 GLU A C 1
ATOM 3224 O O . GLU A 1 411 ? -24.555 32.895 -2.346 1.00 89.12 411 GLU A O 1
ATOM 3229 N N . GLN A 1 412 ? -26.719 32.842 -1.784 1.00 91.62 412 GLN A N 1
ATOM 3230 C CA . GLN A 1 412 ? -26.976 31.505 -2.330 1.00 91.62 412 GLN A CA 1
ATOM 3231 C C . GLN A 1 412 ? -26.640 31.397 -3.831 1.00 91.62 412 GLN A C 1
ATOM 3233 O O . GLN A 1 412 ? -26.154 30.370 -4.305 1.00 91.62 412 GLN A O 1
ATOM 3238 N N . GLN A 1 413 ? -26.906 32.446 -4.616 1.00 94.19 413 GLN A N 1
ATOM 3239 C CA . GLN A 1 413 ? -26.543 32.459 -6.036 1.00 94.19 413 GLN A CA 1
ATOM 3240 C C . GLN A 1 413 ? -25.028 32.598 -6.233 1.00 94.19 413 GLN A C 1
ATOM 3242 O O . GLN A 1 413 ? -24.487 31.994 -7.159 1.00 94.19 413 GLN A O 1
ATOM 3247 N N . ALA A 1 414 ? -24.350 33.355 -5.369 1.00 92.94 414 ALA A N 1
ATOM 3248 C CA . ALA A 1 414 ? -22.900 33.513 -5.373 1.00 92.94 414 ALA A CA 1
ATOM 3249 C C . ALA A 1 414 ? -22.179 32.201 -5.007 1.00 92.94 414 ALA A C 1
ATOM 3251 O O . ALA A 1 414 ? -21.247 31.803 -5.707 1.00 92.94 414 ALA A O 1
ATOM 3252 N N . GLU A 1 415 ? -22.659 31.474 -3.996 1.00 92.06 415 GLU A N 1
ATOM 3253 C CA . GLU A 1 415 ? -22.200 30.112 -3.680 1.00 92.06 415 GLU A CA 1
ATOM 3254 C C . GLU A 1 415 ? -22.403 29.162 -4.870 1.00 92.06 415 GLU A C 1
ATOM 3256 O O . GLU A 1 415 ? -21.499 28.416 -5.252 1.00 92.06 415 GLU A O 1
ATOM 3261 N N . GLY A 1 416 ? -23.554 29.252 -5.546 1.00 93.94 416 GLY A N 1
ATOM 3262 C CA . GLY A 1 416 ? -23.821 28.493 -6.769 1.00 93.94 416 GLY A CA 1
ATOM 3263 C C . GLY A 1 416 ? -22.908 28.856 -7.953 1.00 93.94 416 GLY A C 1
ATOM 3264 O O . GLY A 1 416 ? -22.655 28.018 -8.824 1.00 93.94 416 GLY A O 1
ATOM 3265 N N . GLU A 1 417 ? -22.402 30.090 -8.033 1.00 96.25 417 GLU A N 1
ATOM 3266 C CA . GLU A 1 417 ? -21.363 30.475 -8.999 1.00 96.25 417 GLU A CA 1
ATOM 3267 C C . GLU A 1 417 ? -19.999 29.875 -8.624 1.00 96.25 417 GLU A C 1
ATOM 3269 O O . GLU A 1 417 ? -19.336 29.320 -9.502 1.00 96.25 417 GLU A O 1
ATOM 3274 N N . LEU A 1 418 ? -19.627 29.869 -7.337 1.00 94.50 418 LEU A N 1
ATOM 3275 C CA . LEU A 1 418 ? -18.415 29.199 -6.852 1.00 94.50 418 LEU A CA 1
ATOM 3276 C C . LEU A 1 418 ? -18.438 27.690 -7.139 1.00 94.50 418 LEU A C 1
ATOM 3278 O O . LEU A 1 418 ? -17.470 27.155 -7.674 1.00 94.50 418 LEU A O 1
ATOM 3282 N N . HIS A 1 419 ? -19.548 27.000 -6.863 1.00 94.38 419 HIS A N 1
ATOM 3283 C CA . HIS A 1 419 ? -19.684 25.569 -7.171 1.00 94.38 419 HIS A CA 1
ATOM 3284 C C . HIS A 1 419 ? -19.471 25.281 -8.660 1.00 94.38 419 HIS A C 1
ATOM 3286 O O . HIS A 1 419 ? -18.765 24.339 -9.021 1.00 94.38 419 HIS A O 1
ATOM 3292 N N . ARG A 1 420 ? -20.059 26.102 -9.540 1.00 95.50 420 ARG A N 1
ATOM 3293 C CA . AR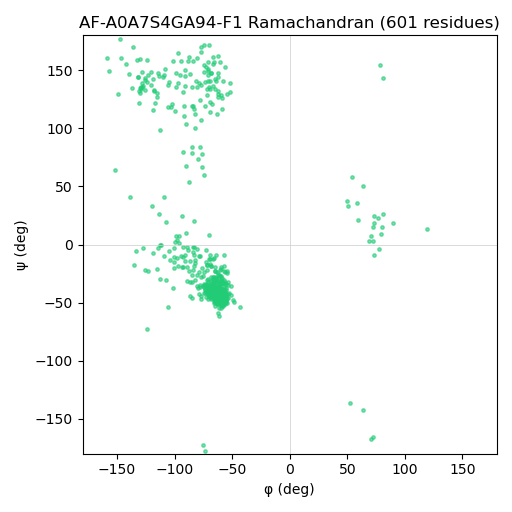G A 1 420 ? -19.891 25.952 -10.992 1.00 95.50 420 ARG A CA 1
ATOM 3294 C C . ARG A 1 420 ? -18.456 26.213 -11.435 1.00 95.50 420 ARG A C 1
ATOM 3296 O O . ARG A 1 420 ? -17.969 25.489 -12.297 1.00 95.50 420 ARG A O 1
ATOM 3303 N N . PHE A 1 421 ? -17.785 27.195 -10.835 1.00 96.06 421 PHE A N 1
ATOM 3304 C CA . PHE A 1 421 ? -16.369 27.449 -11.084 1.00 96.06 421 PHE A CA 1
ATOM 3305 C C . PHE A 1 421 ? -15.511 26.238 -10.702 1.00 96.06 421 PHE A C 1
ATOM 3307 O O . PHE A 1 421 ? -14.732 25.764 -11.520 1.00 96.06 421 PHE A O 1
ATOM 3314 N N . LEU A 1 422 ? -15.699 25.682 -9.501 1.00 94.94 422 LEU A N 1
ATOM 3315 C CA . LEU A 1 422 ? -14.953 24.505 -9.039 1.00 94.94 422 LEU A CA 1
ATOM 3316 C C . LEU A 1 422 ? -15.206 23.276 -9.923 1.00 94.94 422 LEU A C 1
ATOM 3318 O O . LEU A 1 422 ? -14.280 22.530 -10.223 1.00 94.94 422 LEU A O 1
ATOM 3322 N N . ALA A 1 423 ? -16.441 23.086 -10.391 1.00 93.81 423 ALA A N 1
ATOM 3323 C CA . ALA A 1 423 ? -16.773 22.007 -11.316 1.00 93.81 423 ALA A CA 1
ATOM 3324 C C . ALA A 1 423 ? -16.101 22.165 -12.694 1.00 93.81 423 ALA A C 1
ATOM 3326 O O . ALA A 1 423 ? -15.760 21.158 -13.311 1.00 93.81 423 ALA A O 1
ATOM 3327 N N . ALA A 1 424 ? -15.923 23.400 -13.172 1.00 94.81 424 ALA A N 1
ATOM 3328 C CA . ALA A 1 424 ? -15.350 23.691 -14.486 1.00 94.81 424 ALA A CA 1
ATOM 3329 C C . ALA A 1 424 ? -13.813 23.734 -14.483 1.00 94.81 424 ALA A C 1
ATOM 3331 O O . ALA A 1 424 ? -13.182 23.148 -15.358 1.00 94.81 424 ALA A O 1
ATOM 3332 N N . GLU A 1 425 ? -13.222 24.410 -13.498 1.00 94.88 425 GLU A N 1
ATOM 3333 C CA . GLU A 1 425 ? -11.784 24.706 -13.438 1.00 94.88 425 GLU A CA 1
ATOM 3334 C C . GLU A 1 425 ? -11.017 23.763 -12.498 1.00 94.88 425 GLU A C 1
ATOM 3336 O O . GLU A 1 425 ? -9.787 23.702 -12.536 1.00 94.88 425 GLU A O 1
ATOM 3341 N N . GLY A 1 426 ? -11.723 23.024 -11.637 1.00 92.62 426 GLY A N 1
ATOM 3342 C CA . GLY A 1 426 ? -11.114 22.067 -10.723 1.00 92.62 426 GLY A CA 1
ATOM 3343 C C . GLY A 1 426 ? -10.535 20.853 -11.449 1.00 92.62 426 GLY A C 1
ATOM 3344 O O . GLY A 1 426 ? -11.137 20.297 -12.373 1.00 92.62 426 GLY A O 1
ATOM 3345 N N . ASP A 1 427 ? -9.377 20.384 -10.982 1.00 92.19 427 ASP A N 1
ATOM 3346 C CA . ASP A 1 427 ? -8.808 19.116 -11.421 1.00 92.19 427 ASP A CA 1
ATOM 3347 C C . ASP A 1 427 ? -9.734 17.948 -11.040 1.00 92.19 427 ASP A C 1
ATOM 3349 O O . ASP A 1 427 ? -9.926 17.600 -9.868 1.00 92.19 427 ASP A O 1
ATOM 3353 N N . GLN A 1 428 ? -10.307 17.327 -12.070 1.00 92.44 428 GLN A N 1
ATOM 3354 C CA . GLN A 1 428 ? -11.265 16.236 -11.923 1.00 92.44 428 GLN A CA 1
ATOM 3355 C C . GLN A 1 428 ? -10.634 14.980 -11.316 1.00 92.44 428 GLN A C 1
ATOM 3357 O O . GLN A 1 428 ? -11.294 14.269 -10.568 1.00 92.44 428 GLN A O 1
ATOM 3362 N N . VAL A 1 429 ? -9.354 14.715 -11.591 1.00 90.25 429 VAL A N 1
ATOM 3363 C CA . VAL A 1 429 ? -8.658 13.519 -11.092 1.00 90.25 429 VAL A CA 1
ATOM 3364 C C . VAL A 1 429 ? -8.259 13.701 -9.629 1.00 90.25 429 VAL A C 1
ATOM 3366 O O . VAL A 1 429 ? -8.318 12.759 -8.845 1.00 90.25 429 VAL A O 1
ATOM 3369 N N . ARG A 1 430 ? -7.866 14.917 -9.240 1.00 91.50 430 ARG A N 1
ATOM 3370 C CA . ARG A 1 430 ? -7.531 15.248 -7.845 1.00 91.50 430 ARG A CA 1
ATOM 3371 C C . ARG A 1 430 ? -8.764 15.482 -6.966 1.00 91.50 430 ARG A C 1
ATOM 3373 O O . ARG A 1 430 ? -8.627 15.538 -5.745 1.00 91.50 430 ARG A O 1
ATOM 3380 N N . GLY A 1 431 ? -9.954 15.572 -7.560 1.00 90.81 431 GLY A N 1
ATOM 3381 C CA . GLY A 1 431 ? -11.213 15.743 -6.836 1.00 90.81 431 GLY A CA 1
ATOM 3382 C C . GLY A 1 431 ? -11.491 17.181 -6.408 1.00 90.81 431 GLY A C 1
ATOM 3383 O O . GLY A 1 431 ? -12.236 17.395 -5.454 1.00 90.81 431 GLY A O 1
ATOM 3384 N N . ASP A 1 432 ? -10.949 18.172 -7.121 1.00 92.62 432 ASP A N 1
ATOM 3385 C CA . ASP A 1 432 ? -11.155 19.604 -6.841 1.00 92.62 432 ASP A CA 1
ATOM 3386 C C . ASP A 1 432 ? -12.593 20.085 -7.151 1.00 92.62 432 ASP A C 1
ATOM 3388 O O . ASP A 1 432 ? -12.889 21.272 -7.102 1.00 92.62 432 ASP A O 1
ATOM 3392 N N . HIS A 1 433 ? -13.503 19.166 -7.467 1.00 89.81 433 HIS A N 1
ATOM 3393 C CA . HIS A 1 433 ? -14.937 19.404 -7.634 1.00 89.81 433 HIS A CA 1
ATOM 3394 C C . HIS A 1 433 ? -15.777 18.710 -6.542 1.00 89.81 433 HIS A C 1
ATOM 3396 O O . HIS A 1 433 ? -17.000 18.820 -6.543 1.00 89.81 433 HIS A O 1
ATOM 3402 N N . LEU A 1 434 ? -15.142 17.984 -5.610 1.00 90.88 434 LEU A N 1
ATOM 3403 C CA . LEU A 1 434 ? -15.800 17.112 -4.626 1.00 90.88 434 LEU A CA 1
ATOM 3404 C C . LEU A 1 434 ? -15.728 17.662 -3.198 1.00 90.88 434 LEU A C 1
ATOM 3406 O O . LEU A 1 434 ? -15.490 16.917 -2.248 1.00 90.88 434 LEU A O 1
ATOM 3410 N N . PHE A 1 435 ? -15.907 18.964 -3.014 1.00 93.44 435 PHE A N 1
ATOM 3411 C CA . PHE A 1 435 ? -15.932 19.550 -1.676 1.00 93.44 435 PHE A CA 1
ATOM 3412 C C . PHE A 1 435 ? -17.243 19.231 -0.947 1.00 93.44 435 PHE A C 1
ATOM 3414 O O . PHE A 1 435 ? -18.301 19.102 -1.554 1.00 93.44 435 PHE A O 1
ATOM 3421 N N . THR A 1 436 ? -17.182 19.099 0.379 1.00 92.44 436 THR A N 1
ATOM 3422 C CA . THR A 1 436 ? -18.391 19.040 1.215 1.00 92.44 436 THR A CA 1
ATOM 3423 C C . THR A 1 436 ? -19.007 20.431 1.334 1.00 92.44 436 THR A C 1
ATOM 3425 O O . THR A 1 436 ? -18.258 21.405 1.332 1.00 92.44 436 THR A O 1
ATOM 3428 N N . GLU A 1 437 ? -20.315 20.529 1.579 1.00 91.69 437 GLU A N 1
ATOM 3429 C CA . GLU A 1 437 ? -21.003 21.818 1.805 1.00 91.69 437 GLU A CA 1
ATOM 3430 C C . GLU A 1 437 ? -20.275 22.689 2.842 1.00 91.69 437 GLU A C 1
ATOM 3432 O O . GLU A 1 437 ? -19.883 23.813 2.556 1.00 91.69 437 GLU A O 1
ATOM 3437 N N . THR A 1 438 ? -19.896 22.119 3.991 1.00 92.81 438 THR A N 1
ATOM 3438 C CA . THR A 1 438 ? -19.124 22.841 5.021 1.00 92.81 438 THR A CA 1
ATOM 3439 C C . THR A 1 438 ? -17.777 23.384 4.526 1.00 92.81 438 THR A C 1
ATOM 3441 O O . THR A 1 438 ? -17.295 24.405 5.008 1.00 92.81 438 THR A O 1
ATOM 3444 N N . ASN A 1 439 ? -17.115 22.698 3.592 1.00 94.56 439 ASN A N 1
ATOM 3445 C CA . ASN A 1 439 ? -15.853 23.184 3.033 1.00 94.56 439 ASN A CA 1
ATOM 3446 C C . ASN A 1 439 ? -16.109 24.280 1.995 1.00 94.56 439 ASN A C 1
ATOM 3448 O O . ASN A 1 439 ? -15.324 25.220 1.932 1.00 94.56 439 ASN A O 1
ATOM 3452 N N . LEU A 1 440 ? -17.203 24.186 1.238 1.00 94.12 440 LEU A N 1
ATOM 3453 C CA . LEU A 1 440 ? -17.626 25.193 0.266 1.00 94.12 440 LEU A CA 1
ATOM 3454 C C . LEU A 1 440 ? -18.017 26.498 0.957 1.00 94.12 440 LEU A C 1
ATOM 3456 O O . LEU A 1 440 ? -17.477 27.536 0.594 1.00 94.12 440 LEU A O 1
ATOM 3460 N N . GLU A 1 441 ? -18.816 26.435 2.024 1.00 92.06 441 GLU A N 1
ATOM 3461 C CA . GLU A 1 441 ? -19.147 27.582 2.885 1.00 92.06 441 GLU A CA 1
ATOM 3462 C C . GLU A 1 441 ? -17.877 28.267 3.418 1.00 92.06 441 GLU A C 1
ATOM 3464 O O . GLU A 1 441 ? -17.717 29.485 3.347 1.00 92.06 441 GLU A O 1
ATOM 3469 N N . ARG A 1 442 ? -16.912 27.478 3.913 1.00 93.12 442 ARG A N 1
ATOM 3470 C CA . ARG A 1 442 ? -15.632 28.007 4.414 1.00 93.12 442 ARG A CA 1
ATOM 3471 C C . ARG A 1 442 ? -14.791 28.637 3.307 1.00 93.12 442 ARG A C 1
ATOM 3473 O O . ARG A 1 442 ? -14.191 29.685 3.524 1.00 93.12 442 ARG A O 1
ATOM 3480 N N . MET A 1 443 ? -14.720 28.010 2.134 1.00 94.06 443 MET A N 1
ATOM 3481 C CA . MET A 1 443 ? -14.002 28.559 0.980 1.00 94.06 443 MET A CA 1
ATOM 3482 C C . MET A 1 443 ? -14.657 29.843 0.472 1.00 94.06 443 MET A C 1
ATOM 3484 O O . MET A 1 443 ? -13.948 30.795 0.147 1.00 94.06 443 MET A O 1
ATOM 3488 N N . PHE A 1 444 ? -15.988 29.895 0.451 1.00 93.81 444 PHE A N 1
ATOM 3489 C CA . PHE A 1 444 ? -16.754 31.087 0.116 1.00 93.81 444 PHE A CA 1
ATOM 3490 C C . PHE A 1 444 ? -16.441 32.223 1.095 1.00 93.81 444 PHE A C 1
ATOM 3492 O O . PHE A 1 444 ? -16.003 33.286 0.660 1.00 93.81 444 PHE A O 1
ATOM 3499 N N . ALA A 1 445 ? -16.524 31.969 2.405 1.00 90.50 445 ALA A N 1
ATOM 3500 C CA . ALA A 1 445 ? -16.174 32.943 3.438 1.00 90.50 445 ALA A CA 1
ATOM 3501 C C . ALA A 1 445 ? -14.735 33.470 3.282 1.00 90.50 445 ALA A C 1
ATOM 3503 O O . ALA A 1 445 ? -14.522 34.678 3.219 1.00 90.50 445 ALA A O 1
ATOM 3504 N N . HIS A 1 446 ? -13.749 32.584 3.109 1.00 92.31 446 HIS A N 1
ATOM 3505 C CA . HIS A 1 446 ? -12.358 32.993 2.880 1.00 92.31 446 HIS A CA 1
ATOM 3506 C C . HIS A 1 446 ? -12.164 33.768 1.567 1.00 92.31 446 HIS A C 1
ATOM 3508 O O . HIS A 1 446 ? -11.300 34.641 1.480 1.00 92.31 446 HIS A O 1
ATOM 3514 N N . SER A 1 447 ? -12.967 33.490 0.541 1.00 92.38 447 SER A N 1
ATOM 3515 C CA . SER A 1 447 ? -12.939 34.254 -0.709 1.00 92.38 447 SER A CA 1
ATOM 3516 C C . SER A 1 447 ? -13.510 35.664 -0.535 1.00 92.38 447 SER A C 1
ATOM 3518 O O . SER A 1 447 ? -12.985 36.610 -1.124 1.00 92.38 447 SER A O 1
ATOM 3520 N N . LEU A 1 448 ? -14.546 35.826 0.296 1.00 89.38 448 LEU A N 1
ATOM 3521 C CA . LEU A 1 448 ? -15.058 37.142 0.685 1.00 89.38 448 LEU A CA 1
ATOM 3522 C C . LEU A 1 448 ? -14.019 37.916 1.503 1.00 89.38 448 LEU A C 1
ATOM 3524 O O . LEU A 1 448 ? -13.778 39.088 1.217 1.00 89.38 448 LEU A O 1
ATOM 3528 N N . ASP A 1 449 ? -13.356 37.255 2.456 1.00 87.69 449 ASP A N 1
ATOM 3529 C CA . ASP A 1 449 ? -12.279 37.857 3.252 1.00 87.69 449 ASP A CA 1
ATOM 3530 C C . ASP A 1 449 ? -11.121 38.340 2.367 1.00 87.69 449 ASP A C 1
ATOM 3532 O O . ASP A 1 449 ? -10.570 39.414 2.596 1.00 87.69 449 ASP A O 1
ATOM 3536 N N . TYR A 1 450 ? -10.773 37.576 1.326 1.00 89.56 450 TYR A N 1
ATOM 3537 C CA . TYR A 1 450 ? -9.753 37.962 0.349 1.00 89.56 450 TYR A CA 1
ATOM 3538 C C . TYR A 1 450 ? -10.151 39.189 -0.486 1.00 89.56 450 TYR A C 1
ATOM 3540 O O . TYR A 1 450 ? -9.303 40.010 -0.842 1.00 89.56 450 TYR A O 1
ATOM 3548 N N . ALA A 1 451 ? -11.434 39.307 -0.834 1.00 88.88 451 ALA A N 1
ATOM 3549 C CA . ALA A 1 451 ? -11.950 40.439 -1.597 1.00 88.88 451 ALA A CA 1
ATOM 3550 C C . ALA A 1 451 ? -12.162 41.698 -0.732 1.00 88.88 451 ALA A C 1
ATOM 3552 O O . ALA A 1 451 ? -12.176 42.811 -1.264 1.00 88.88 451 ALA A O 1
ATOM 3553 N N . GLY A 1 452 ? -12.340 41.522 0.581 1.00 81.38 452 GLY A N 1
ATOM 3554 C CA . GLY A 1 452 ? -12.596 42.581 1.550 1.00 81.38 452 GLY A CA 1
ATOM 3555 C C . GLY A 1 452 ? -11.357 43.399 1.951 1.00 81.38 452 GLY A C 1
ATOM 3556 O O . GLY A 1 452 ? -10.217 43.019 1.680 1.00 81.38 452 GLY A O 1
ATOM 3557 N N . PRO A 1 453 ? -11.555 44.558 2.607 1.00 74.50 453 PRO A N 1
ATOM 3558 C CA . PRO A 1 453 ? -10.459 45.373 3.117 1.00 74.50 453 PRO A CA 1
ATOM 3559 C C . PRO A 1 453 ? -9.800 44.729 4.343 1.00 74.50 453 PRO A C 1
ATOM 3561 O O . PRO A 1 453 ? -10.454 44.063 5.145 1.00 74.50 453 PRO A O 1
ATOM 3564 N N . GLU A 1 454 ? -8.517 45.031 4.551 1.00 68.12 454 GLU A N 1
ATOM 3565 C CA . GLU A 1 454 ? -7.702 44.466 5.636 1.00 68.12 454 GLU A CA 1
ATOM 3566 C C . GLU A 1 454 ? -8.290 44.694 7.044 1.00 68.12 454 GLU A C 1
ATOM 3568 O O . GLU A 1 454 ? -8.212 43.848 7.930 1.00 68.12 454 GLU A O 1
ATOM 3573 N N . ALA A 1 455 ? -8.977 45.822 7.234 1.00 64.12 455 ALA A N 1
ATOM 3574 C CA . ALA A 1 455 ? -9.649 46.154 8.487 1.00 64.12 455 ALA A CA 1
ATOM 3575 C C . ALA A 1 455 ? -10.735 45.134 8.898 1.00 64.12 455 ALA A C 1
ATOM 3577 O O . ALA A 1 455 ? -10.992 44.964 10.087 1.00 64.12 455 ALA A O 1
ATOM 3578 N N . SER A 1 456 ? -11.351 44.430 7.938 1.00 66.81 456 SER A N 1
ATOM 3579 C CA . SER A 1 456 ? -12.479 43.522 8.193 1.00 66.81 456 SER A CA 1
ATOM 3580 C C . SER A 1 456 ? -12.085 42.306 9.039 1.00 66.81 456 SER A C 1
ATOM 3582 O O . SER A 1 456 ? -12.806 41.912 9.959 1.00 66.81 456 SER A O 1
ATOM 3584 N N . TRP A 1 457 ? -10.920 41.712 8.770 1.00 71.88 457 TRP A N 1
ATOM 3585 C CA . TRP A 1 457 ? -10.489 40.499 9.468 1.00 71.88 457 TRP A CA 1
ATOM 3586 C C . TRP A 1 457 ? -9.851 40.796 10.831 1.00 71.88 457 TRP A C 1
ATOM 3588 O O . TRP A 1 457 ? -10.029 40.014 11.767 1.00 71.88 457 TRP A O 1
ATOM 3598 N N . ILE A 1 458 ? -9.199 41.952 10.996 1.00 73.00 458 ILE A N 1
ATOM 3599 C CA . ILE A 1 458 ? -8.688 42.426 12.296 1.00 73.00 458 ILE A CA 1
ATOM 3600 C C . ILE A 1 458 ? -9.837 42.557 13.309 1.00 73.00 458 ILE A C 1
ATOM 3602 O O . ILE A 1 458 ? -9.743 42.066 14.438 1.00 73.00 458 ILE A O 1
ATOM 3606 N N . ASP A 1 459 ? -10.969 43.122 12.884 1.00 74.62 459 ASP A N 1
ATOM 3607 C CA . ASP A 1 459 ? -12.175 43.213 13.712 1.00 74.62 459 ASP A CA 1
ATOM 3608 C C . ASP A 1 459 ? -12.732 41.828 14.091 1.00 74.62 459 ASP A C 1
ATOM 3610 O O . ASP A 1 459 ? -13.212 41.623 15.213 1.00 74.62 459 ASP A O 1
ATOM 3614 N N . GLY A 1 460 ? -12.644 40.851 13.183 1.00 75.62 460 GLY A N 1
ATOM 3615 C CA . GLY A 1 460 ? -13.009 39.455 13.439 1.00 75.62 460 GLY A CA 1
ATOM 3616 C C . GLY A 1 460 ? -12.145 38.804 14.523 1.00 75.62 460 GLY A C 1
ATOM 3617 O O . GLY A 1 460 ? -12.673 38.193 15.457 1.00 75.62 460 GLY A O 1
ATOM 3618 N N . ILE A 1 461 ? -10.826 39.001 14.457 1.00 79.31 461 ILE A N 1
ATOM 3619 C CA . ILE A 1 461 ? -9.871 38.510 15.462 1.00 79.31 461 ILE A CA 1
ATOM 3620 C C . ILE A 1 461 ? -10.153 39.141 16.832 1.00 79.31 461 ILE A C 1
ATOM 3622 O O . ILE A 1 461 ? -10.205 38.434 17.844 1.00 79.31 461 ILE A O 1
ATOM 3626 N N . HIS A 1 462 ? -10.420 40.449 16.883 1.00 81.81 462 HIS A N 1
ATOM 3627 C CA . HIS A 1 462 ? -10.780 41.135 18.126 1.00 81.81 462 HIS A CA 1
ATOM 3628 C C . HIS A 1 462 ? -12.065 40.582 18.756 1.00 81.81 462 HIS A C 1
ATOM 3630 O O . HIS A 1 462 ? -12.106 40.347 19.969 1.00 81.81 462 HIS A O 1
ATOM 3636 N N . LYS A 1 463 ? -13.097 40.300 17.948 1.00 83.62 463 LYS A N 1
ATOM 3637 C CA . LYS A 1 463 ? -14.329 39.643 18.419 1.00 83.62 463 LYS A CA 1
ATOM 3638 C C . LYS A 1 463 ? -14.050 38.239 18.957 1.00 83.62 463 LYS A C 1
ATOM 3640 O O . LYS A 1 463 ? -14.500 37.913 20.057 1.00 83.62 463 LYS A O 1
ATOM 3645 N N . ALA A 1 464 ? -13.273 37.429 18.234 1.00 82.50 464 ALA A N 1
ATOM 3646 C CA . ALA A 1 464 ? -12.902 36.079 18.660 1.00 82.50 464 ALA A CA 1
ATOM 3647 C C . ALA A 1 464 ? -12.139 36.090 19.996 1.00 82.50 464 ALA A C 1
ATOM 3649 O O . ALA A 1 464 ? -12.454 35.315 20.902 1.00 82.50 464 ALA A O 1
ATOM 3650 N N . ARG A 1 465 ? -11.197 37.026 20.166 1.00 86.62 465 ARG A N 1
ATOM 3651 C CA . ARG A 1 465 ? -10.473 37.241 21.427 1.00 86.62 465 ARG A CA 1
ATOM 3652 C C . ARG A 1 465 ? -11.413 37.607 22.576 1.00 86.62 465 ARG A C 1
ATOM 3654 O O . ARG A 1 465 ? -11.243 37.092 23.681 1.00 86.62 465 ARG A O 1
ATOM 3661 N N . GLY A 1 466 ? -12.430 38.429 22.315 1.00 86.94 466 GLY A N 1
ATOM 3662 C CA . GLY A 1 466 ? -13.487 38.734 23.281 1.00 86.94 466 GLY A CA 1
ATOM 3663 C C . GLY A 1 466 ? -14.242 37.486 23.751 1.00 86.94 466 GLY A C 1
ATOM 3664 O O . GLY A 1 466 ? -14.374 37.269 24.955 1.00 86.94 466 GLY A O 1
ATOM 3665 N N . VAL A 1 467 ? -14.669 36.628 22.819 1.00 88.44 467 VAL A N 1
ATOM 3666 C CA . VAL A 1 467 ? -15.406 35.384 23.121 1.00 88.44 467 VAL A CA 1
ATOM 3667 C C . VAL A 1 467 ? -14.536 34.379 23.884 1.00 88.44 467 VAL A C 1
ATOM 3669 O O . VAL A 1 467 ? -14.941 33.875 24.931 1.00 88.44 467 VAL A O 1
ATOM 3672 N N . VAL A 1 468 ? -13.311 34.114 23.421 1.00 88.12 468 VAL A N 1
ATOM 3673 C CA . VAL A 1 468 ? -12.392 33.172 24.093 1.00 88.12 468 VAL A CA 1
ATOM 3674 C C . VAL A 1 468 ? -11.965 33.691 25.472 1.00 88.12 468 VAL A C 1
ATOM 3676 O O . VAL A 1 468 ? -11.741 32.906 26.400 1.00 88.12 468 VAL A O 1
ATOM 3679 N N . GLY A 1 469 ? -11.916 35.014 25.652 1.00 85.38 469 GLY A N 1
ATOM 3680 C CA . GLY A 1 469 ? -11.701 35.662 26.944 1.00 85.38 469 GLY A CA 1
ATOM 3681 C C . GLY A 1 469 ? -12.764 35.321 27.996 1.00 85.38 469 GLY A C 1
ATOM 3682 O O . GLY A 1 469 ? -12.433 35.270 29.182 1.00 85.38 469 GLY A O 1
ATOM 3683 N N . GLN A 1 470 ? -13.999 35.032 27.571 1.00 88.88 470 GLN A N 1
ATOM 3684 C CA . GLN A 1 470 ? -15.134 34.704 28.443 1.00 88.88 470 GLN A CA 1
ATOM 3685 C C . GLN A 1 470 ? -15.226 33.211 28.811 1.00 88.88 470 GLN A C 1
ATOM 3687 O O . GLN A 1 470 ? -15.945 32.858 29.745 1.00 88.88 470 GLN A O 1
ATOM 3692 N N . LEU A 1 471 ? -14.496 32.324 28.123 1.00 84.69 471 LEU A N 1
ATOM 3693 C CA . LEU A 1 471 ? -14.494 30.888 28.425 1.00 84.69 471 LEU A CA 1
ATOM 3694 C C . LEU A 1 471 ? -13.826 30.595 29.778 1.00 84.69 471 LEU A C 1
ATOM 3696 O O . LEU A 1 471 ? -12.860 31.252 30.167 1.00 84.69 471 LEU A O 1
ATOM 3700 N N . GLN A 1 472 ? -14.272 29.560 30.494 1.00 85.62 472 GLN A N 1
ATOM 3701 C CA . GLN A 1 472 ? -13.566 29.098 31.696 1.00 85.62 472 GLN A CA 1
ATOM 3702 C C . GLN A 1 472 ? -12.179 28.520 31.358 1.00 85.62 472 GLN A C 1
ATOM 3704 O O . GLN A 1 472 ? -11.912 28.107 30.224 1.00 85.62 472 GLN A O 1
ATOM 3709 N N . GLN A 1 473 ? -11.274 28.518 32.343 1.00 84.25 473 GLN A N 1
ATOM 3710 C CA . GLN A 1 473 ? -9.923 27.971 32.181 1.00 84.25 473 GLN A CA 1
ATOM 3711 C C . GLN A 1 473 ? -9.999 26.490 31.795 1.00 84.25 473 GLN A C 1
ATOM 3713 O O . GLN A 1 473 ? -10.535 25.672 32.535 1.00 84.25 473 GLN A O 1
ATOM 3718 N N . SER A 1 474 ? -9.502 26.162 30.603 1.00 79.00 474 SER A N 1
ATOM 3719 C CA . SER A 1 474 ? -9.580 24.824 30.015 1.00 79.00 474 SER A CA 1
ATOM 3720 C C . SER A 1 474 ? -8.512 24.641 28.936 1.00 79.00 474 SER A C 1
ATOM 3722 O O . SER A 1 474 ? -8.030 25.615 28.347 1.00 79.00 474 SER A O 1
ATOM 3724 N N . ASN A 1 475 ? -8.193 23.385 28.610 1.00 67.75 475 ASN A N 1
ATOM 3725 C CA . ASN A 1 475 ? -7.296 23.051 27.497 1.00 67.75 475 ASN A CA 1
ATOM 3726 C C . ASN A 1 475 ? -7.806 23.605 26.155 1.00 67.75 475 ASN A C 1
ATOM 3728 O O . ASN A 1 475 ? -7.007 24.017 25.314 1.00 67.75 475 ASN A O 1
ATOM 3732 N N . LEU A 1 476 ? -9.130 23.671 25.964 1.00 67.62 476 LEU A N 1
ATOM 3733 C CA . LEU A 1 476 ? -9.744 24.278 24.784 1.00 67.62 476 LEU A CA 1
ATOM 3734 C C . LEU A 1 476 ? -9.458 25.784 24.720 1.00 67.62 476 LEU A C 1
ATOM 3736 O O . LEU A 1 476 ? -8.969 26.260 23.698 1.00 67.62 476 LEU A O 1
ATOM 3740 N N . ARG A 1 477 ? -9.679 26.523 25.817 1.00 79.50 477 ARG A N 1
ATOM 3741 C CA . ARG A 1 477 ? -9.373 27.962 25.894 1.00 79.50 477 ARG A CA 1
ATOM 3742 C C . ARG A 1 477 ? -7.895 28.241 25.614 1.00 79.50 477 ARG A C 1
ATOM 3744 O O . ARG A 1 477 ? -7.585 29.161 24.864 1.00 79.50 477 ARG A O 1
ATOM 3751 N N . PHE A 1 478 ? -6.988 27.437 26.172 1.00 75.88 478 PHE A N 1
ATOM 3752 C CA . PHE A 1 478 ? -5.550 27.561 25.915 1.00 75.88 478 PHE A CA 1
ATOM 3753 C C . PHE A 1 478 ? -5.207 27.345 24.433 1.00 75.88 478 PHE A C 1
ATOM 3755 O O . PHE A 1 478 ? -4.488 28.152 23.842 1.00 75.88 478 PHE A O 1
ATOM 3762 N N . ARG A 1 479 ? -5.759 26.296 23.804 1.00 73.38 479 ARG A N 1
ATOM 3763 C CA . ARG A 1 479 ? -5.563 26.020 22.371 1.00 73.38 479 ARG A CA 1
ATOM 3764 C C . ARG A 1 479 ? -6.107 27.141 21.487 1.00 73.38 479 ARG A C 1
ATOM 3766 O O . ARG A 1 479 ? -5.398 27.569 20.584 1.00 73.38 479 ARG A O 1
ATOM 3773 N N . LEU A 1 480 ? -7.319 27.623 21.765 1.00 79.81 480 LEU A N 1
ATOM 3774 C CA . LEU A 1 480 ? -7.956 28.706 21.010 1.00 79.81 480 LEU A CA 1
ATOM 3775 C C . LEU A 1 480 ? -7.186 30.026 21.148 1.00 79.81 480 LEU A C 1
ATOM 3777 O O . LEU A 1 480 ? -6.934 30.683 20.146 1.00 79.81 480 LEU A O 1
ATOM 3781 N N . ASN A 1 481 ? -6.737 30.382 22.357 1.00 83.31 481 ASN A N 1
ATOM 3782 C CA . ASN A 1 481 ? -5.899 31.567 22.568 1.00 83.31 481 ASN A CA 1
ATOM 3783 C C . ASN A 1 481 ? -4.584 31.488 21.791 1.00 83.31 481 ASN A C 1
ATOM 3785 O O . ASN A 1 481 ? -4.178 32.471 21.180 1.00 83.31 481 ASN A O 1
ATOM 3789 N N . ARG A 1 482 ? -3.934 30.318 21.790 1.00 80.94 482 ARG A N 1
ATOM 3790 C CA . ARG A 1 482 ? -2.703 30.106 21.024 1.00 80.94 482 ARG A CA 1
ATOM 3791 C C . ARG A 1 482 ? -2.937 30.263 19.521 1.00 80.94 482 ARG A C 1
ATOM 3793 O O . ARG A 1 482 ? -2.064 30.780 18.836 1.00 80.94 482 ARG A O 1
ATOM 3800 N N . GLU A 1 483 ? -4.088 29.828 19.017 1.00 75.50 483 GLU A N 1
ATOM 3801 C CA . GLU A 1 483 ? -4.422 29.942 17.595 1.00 75.50 483 GLU A CA 1
ATOM 3802 C C . GLU A 1 483 ? -4.758 31.381 17.187 1.00 75.50 483 GLU A C 1
ATOM 3804 O O . GLU A 1 483 ? -4.255 31.864 16.175 1.00 75.50 483 GLU A O 1
ATOM 3809 N N . ILE A 1 484 ? -5.509 32.106 18.023 1.00 82.44 484 ILE A N 1
ATOM 3810 C CA . ILE A 1 484 ? -5.744 33.548 17.852 1.00 82.44 484 ILE A CA 1
ATOM 3811 C C . ILE A 1 484 ? -4.411 34.295 17.838 1.00 82.44 484 ILE A C 1
ATOM 3813 O O . ILE A 1 484 ? -4.163 35.084 16.937 1.00 82.44 484 ILE A O 1
ATOM 3817 N N . GLN A 1 485 ? -3.532 34.014 18.801 1.00 81.44 485 GLN A N 1
ATOM 3818 C CA . GLN A 1 485 ? -2.238 34.682 18.895 1.00 81.44 485 GLN A CA 1
ATOM 3819 C C . GLN A 1 485 ? -1.335 34.370 17.697 1.00 81.44 485 GLN A C 1
ATOM 3821 O O . GLN A 1 485 ? -0.723 35.274 17.150 1.00 81.44 485 GLN A O 1
ATOM 3826 N N . ARG A 1 486 ? -1.321 33.125 17.210 1.00 74.50 486 ARG A N 1
ATOM 3827 C CA . ARG A 1 486 ? -0.629 32.781 15.957 1.00 74.50 486 ARG A CA 1
ATOM 3828 C C . ARG A 1 486 ? -1.173 33.542 14.753 1.00 74.50 486 ARG A C 1
ATOM 3830 O O . ARG A 1 486 ? -0.388 33.938 13.901 1.00 74.50 486 ARG A O 1
ATOM 3837 N N . THR A 1 487 ? -2.489 33.726 14.687 1.00 74.19 487 THR A N 1
ATOM 3838 C CA . THR A 1 487 ? -3.142 34.476 13.604 1.00 74.19 487 THR A CA 1
ATOM 3839 C C . THR A 1 487 ? -2.812 35.969 13.692 1.00 74.19 487 THR A C 1
ATOM 3841 O O . THR A 1 487 ? -2.599 36.608 12.671 1.00 74.19 487 THR A O 1
ATOM 3844 N N . GLU A 1 488 ? -2.706 36.528 14.900 1.00 76.75 488 GLU A N 1
ATOM 3845 C CA . GLU A 1 488 ? -2.252 37.910 15.113 1.00 76.75 488 GLU A CA 1
ATOM 3846 C C . GLU A 1 488 ? -0.771 38.102 14.765 1.00 76.75 488 GLU A C 1
ATOM 3848 O O . GLU A 1 488 ? -0.423 39.071 14.098 1.00 76.75 488 GLU A O 1
ATOM 3853 N N . ASP A 1 489 ? 0.091 37.174 15.187 1.00 75.38 489 ASP A N 1
ATOM 3854 C CA . ASP A 1 489 ? 1.540 37.253 14.976 1.00 75.38 489 ASP A CA 1
ATOM 3855 C C . ASP A 1 489 ? 1.926 36.990 13.506 1.00 75.38 489 ASP A C 1
ATOM 3857 O O . ASP A 1 489 ? 2.904 37.546 13.007 1.00 75.38 489 ASP A O 1
ATOM 3861 N N . GLY A 1 490 ? 1.185 36.112 12.818 1.00 64.44 490 GLY A N 1
ATOM 3862 C CA . GLY A 1 490 ? 1.450 35.685 11.439 1.00 64.44 490 GLY A CA 1
ATOM 3863 C C . GLY A 1 490 ? 0.598 36.366 10.363 1.00 64.44 490 GLY A C 1
ATOM 3864 O O . GLY A 1 490 ? 0.905 36.218 9.181 1.00 64.44 490 GLY A O 1
ATOM 3865 N N . GLY A 1 491 ? -0.446 37.102 10.757 1.00 69.50 491 GLY A N 1
ATOM 3866 C CA . GLY A 1 491 ? -1.496 37.599 9.865 1.00 69.50 491 GLY A CA 1
ATOM 3867 C C . GLY A 1 491 ? -2.522 36.519 9.491 1.00 69.50 491 GLY A C 1
ATOM 3868 O O . GLY A 1 491 ? -2.229 35.322 9.490 1.00 69.50 491 GLY A O 1
ATOM 3869 N N . PHE A 1 492 ? -3.747 36.939 9.159 1.00 79.25 492 PHE A N 1
ATOM 3870 C CA . PHE A 1 492 ? -4.747 36.052 8.561 1.00 79.25 492 PHE A CA 1
ATOM 3871 C C . PHE A 1 492 ? -4.527 35.985 7.045 1.00 79.25 492 PHE A C 1
ATOM 3873 O O . PHE A 1 492 ? -4.602 37.006 6.366 1.00 79.25 492 PHE A O 1
ATOM 3880 N N . ASP A 1 493 ? -4.256 34.790 6.512 1.00 85.44 493 ASP A N 1
ATOM 3881 C CA . ASP A 1 493 ? -4.083 34.554 5.071 1.00 85.44 493 ASP A CA 1
ATOM 3882 C C . ASP A 1 493 ? -5.247 33.688 4.542 1.00 85.44 493 ASP A C 1
ATOM 3884 O O . ASP A 1 493 ? -5.210 32.456 4.668 1.00 85.44 493 ASP A O 1
ATOM 3888 N N . PRO A 1 494 ? -6.288 34.292 3.930 1.00 88.62 494 PRO A N 1
ATOM 3889 C CA . PRO A 1 494 ? -7.417 33.544 3.382 1.00 88.62 494 PRO A CA 1
ATOM 3890 C C . PRO A 1 494 ? -6.999 32.530 2.307 1.00 88.62 494 PRO A C 1
ATOM 3892 O O . PRO A 1 494 ? -7.595 31.454 2.205 1.00 88.62 494 PRO A O 1
ATOM 3895 N N . LEU A 1 495 ? -5.939 32.821 1.536 1.00 91.94 495 LEU A N 1
ATOM 3896 C CA . LEU A 1 495 ? -5.420 31.899 0.523 1.00 91.94 495 LEU A CA 1
ATOM 3897 C C . LEU A 1 495 ? -4.782 30.672 1.173 1.00 91.94 495 LEU A C 1
ATOM 3899 O O . LEU A 1 495 ? -4.963 29.563 0.673 1.00 91.94 495 LEU A O 1
ATOM 3903 N N . HIS A 1 496 ? -4.065 30.842 2.288 1.00 90.88 496 HIS A N 1
ATOM 3904 C CA . HIS A 1 496 ? -3.519 29.722 3.061 1.00 90.88 496 HIS A CA 1
ATOM 3905 C C . HIS A 1 496 ? -4.631 28.806 3.585 1.00 90.88 496 HIS A C 1
ATOM 3907 O O . HIS A 1 496 ? -4.545 27.584 3.449 1.00 90.88 496 HIS A O 1
ATOM 3913 N N . HIS A 1 497 ? -5.699 29.379 4.145 1.00 91.12 497 HIS A N 1
ATOM 3914 C CA . HIS A 1 497 ? -6.823 28.595 4.654 1.00 91.12 497 HIS A CA 1
ATOM 3915 C C . HIS A 1 497 ? -7.561 27.841 3.543 1.00 91.12 497 HIS A C 1
ATOM 3917 O O . HIS A 1 497 ? -7.818 26.645 3.699 1.00 91.12 497 HIS A O 1
ATOM 3923 N N . MET A 1 498 ? -7.829 28.486 2.403 1.00 95.00 498 MET A N 1
ATOM 3924 C CA . MET A 1 498 ? -8.402 27.804 1.236 1.00 95.00 498 MET A CA 1
ATOM 3925 C C . MET A 1 498 ? -7.477 26.715 0.691 1.00 95.00 498 MET A C 1
ATOM 3927 O O . MET A 1 498 ? -7.940 25.610 0.415 1.00 95.00 498 MET A O 1
ATOM 3931 N N . ALA A 1 499 ? -6.169 26.974 0.601 1.00 95.56 499 ALA A N 1
ATOM 3932 C CA . ALA A 1 499 ? -5.196 25.971 0.177 1.00 95.56 499 ALA A CA 1
ATOM 3933 C C . ALA A 1 499 ? -5.227 24.738 1.092 1.00 95.56 499 ALA A C 1
ATOM 3935 O O . ALA A 1 499 ? -5.252 23.618 0.594 1.00 95.56 499 ALA A O 1
ATOM 3936 N N . ASN A 1 500 ? -5.310 24.916 2.413 1.00 93.69 500 ASN A N 1
ATOM 3937 C CA . ASN A 1 500 ? -5.427 23.798 3.354 1.00 93.69 500 ASN A CA 1
ATOM 3938 C C . ASN A 1 500 ? -6.739 23.012 3.187 1.00 93.69 500 ASN A C 1
ATOM 3940 O O . ASN A 1 500 ? -6.731 21.789 3.333 1.00 93.69 500 ASN A O 1
ATOM 3944 N N . ILE A 1 501 ? -7.854 23.680 2.857 1.00 94.94 501 ILE A N 1
ATOM 3945 C CA . ILE A 1 501 ? -9.120 23.001 2.532 1.00 94.94 501 ILE A CA 1
ATOM 3946 C C . ILE A 1 501 ? -8.948 22.138 1.273 1.00 94.94 501 ILE A C 1
ATOM 3948 O O . ILE A 1 501 ? -9.308 20.961 1.289 1.00 94.94 501 ILE A O 1
ATOM 3952 N N . ILE A 1 502 ? -8.339 22.689 0.217 1.00 95.62 502 ILE A N 1
ATOM 3953 C CA . ILE A 1 502 ? -8.049 21.969 -1.034 1.00 95.62 502 ILE A CA 1
ATOM 3954 C C . ILE A 1 502 ? -7.126 20.769 -0.773 1.00 95.62 502 ILE A C 1
ATOM 3956 O O . ILE A 1 502 ? -7.436 19.660 -1.199 1.00 95.62 502 ILE A O 1
ATOM 3960 N N . VAL A 1 503 ? -6.028 20.950 -0.028 1.00 94.19 503 VAL A N 1
ATOM 3961 C CA . VAL A 1 503 ? -5.104 19.861 0.344 1.00 94.19 503 VAL A CA 1
ATOM 3962 C C . VAL A 1 503 ? -5.839 18.748 1.092 1.00 94.19 503 VAL A C 1
ATOM 3964 O O . VAL A 1 503 ? -5.756 17.585 0.695 1.00 94.19 503 VAL A O 1
ATOM 3967 N N . GLY A 1 504 ? -6.597 19.095 2.138 1.00 93.31 504 GLY A N 1
ATOM 3968 C CA . GLY A 1 504 ? -7.352 18.118 2.922 1.00 93.31 504 GLY A CA 1
ATOM 3969 C C . GLY A 1 504 ? -8.370 17.350 2.077 1.00 93.31 504 GLY A C 1
ATOM 3970 O O . GLY A 1 504 ? -8.520 16.138 2.240 1.00 93.31 504 GLY A O 1
ATOM 3971 N N . GLN A 1 505 ? -9.026 18.028 1.130 1.00 92.88 505 GLN A N 1
ATOM 3972 C CA . GLN A 1 505 ? -9.979 17.397 0.223 1.00 92.88 505 GLN A CA 1
ATOM 3973 C C . GLN A 1 505 ? -9.302 16.431 -0.759 1.00 92.88 505 GLN A C 1
ATOM 3975 O O . GLN A 1 505 ? -9.775 15.305 -0.924 1.00 92.88 505 GLN A O 1
ATOM 3980 N N . ARG A 1 506 ? -8.173 16.827 -1.359 1.00 93.19 506 ARG A N 1
ATOM 3981 C CA . ARG A 1 506 ? -7.389 15.963 -2.257 1.00 93.19 506 ARG A CA 1
ATOM 3982 C C . ARG A 1 506 ? -6.923 14.692 -1.550 1.00 93.19 506 ARG A C 1
ATOM 3984 O O . ARG A 1 506 ? -7.102 13.600 -2.081 1.00 93.19 506 ARG A O 1
ATOM 3991 N N . ILE A 1 507 ? -6.401 14.811 -0.327 1.00 92.69 507 ILE A N 1
ATOM 3992 C CA . ILE A 1 507 ? -5.961 13.659 0.480 1.00 92.69 507 ILE A CA 1
ATOM 3993 C C . ILE A 1 507 ? -7.138 12.734 0.802 1.00 92.69 507 ILE A C 1
ATOM 3995 O O . ILE A 1 507 ? -7.034 11.521 0.624 1.00 92.69 507 ILE A O 1
ATOM 3999 N N . LYS A 1 508 ? -8.278 13.297 1.225 1.00 92.44 508 LYS A N 1
ATOM 4000 C CA . LYS A 1 508 ? -9.494 12.524 1.512 1.00 92.44 508 LYS A CA 1
ATOM 4001 C C . LYS A 1 508 ? -9.975 11.737 0.288 1.00 92.44 508 LYS A C 1
ATOM 4003 O O . LYS A 1 508 ? -10.421 10.602 0.432 1.00 92.44 508 LYS A O 1
ATOM 4008 N N . HIS A 1 509 ? -9.886 12.328 -0.903 1.00 92.06 509 HIS A N 1
ATOM 4009 C CA . HIS A 1 509 ? -10.339 11.708 -2.147 1.00 92.06 509 HIS A CA 1
ATOM 4010 C C . HIS A 1 509 ? -9.339 10.701 -2.739 1.00 92.06 509 HIS A C 1
ATOM 4012 O O . HIS A 1 509 ? -9.755 9.758 -3.413 1.00 92.06 509 HIS A O 1
ATOM 4018 N N . PHE A 1 510 ? -8.043 10.853 -2.454 1.00 93.56 510 PHE A N 1
ATOM 4019 C CA . PHE A 1 510 ? -6.949 10.122 -3.103 1.00 93.56 510 PHE A CA 1
ATOM 4020 C C . PHE A 1 510 ? -7.165 8.602 -3.182 1.00 93.56 510 PHE A C 1
ATOM 4022 O O . PHE A 1 510 ? -7.062 8.006 -4.253 1.00 93.56 510 PHE A O 1
ATOM 4029 N N . SER A 1 511 ? -7.524 7.972 -2.058 1.00 93.88 511 SER A N 1
ATOM 4030 C CA . SER A 1 511 ? -7.770 6.524 -1.989 1.00 93.88 511 SER A CA 1
ATOM 4031 C C . SER A 1 511 ? -8.958 6.089 -2.857 1.00 93.88 511 SER A C 1
ATOM 4033 O O . SER A 1 511 ? -8.864 5.087 -3.564 1.00 93.88 511 SER A O 1
ATOM 4035 N N . THR A 1 512 ? -10.057 6.846 -2.861 1.00 93.06 512 THR A N 1
ATOM 4036 C CA . THR A 1 512 ? -11.248 6.514 -3.665 1.00 93.06 512 THR A CA 1
ATOM 4037 C C . THR A 1 512 ? -10.988 6.710 -5.157 1.00 93.06 512 THR A C 1
ATOM 4039 O O . THR A 1 512 ? -11.377 5.876 -5.969 1.00 93.06 512 THR A O 1
ATOM 4042 N N . ALA A 1 513 ? -10.284 7.779 -5.524 1.00 94.50 513 ALA A N 1
ATOM 4043 C CA . ALA A 1 513 ? -9.925 8.058 -6.907 1.00 94.50 513 ALA A CA 1
ATOM 4044 C C . ALA A 1 513 ? -9.039 6.954 -7.506 1.00 94.50 513 ALA A C 1
ATOM 4046 O O . ALA A 1 513 ? -9.288 6.476 -8.611 1.00 94.50 513 ALA A O 1
ATOM 4047 N N . LEU A 1 514 ? -8.042 6.483 -6.751 1.00 95.88 514 LEU A N 1
ATOM 4048 C CA . LEU A 1 514 ? -7.206 5.354 -7.160 1.00 95.88 514 LEU A CA 1
ATOM 4049 C C . LEU A 1 514 ? -8.022 4.075 -7.379 1.00 95.88 514 LEU A C 1
ATOM 4051 O O . LEU A 1 514 ? -7.820 3.379 -8.376 1.00 95.88 514 LEU A O 1
ATOM 4055 N N . ASP A 1 515 ? -8.970 3.778 -6.491 1.00 94.62 515 ASP A N 1
ATOM 4056 C CA . ASP A 1 515 ? -9.849 2.616 -6.642 1.00 94.62 515 ASP A CA 1
ATOM 4057 C C . ASP A 1 515 ? -10.698 2.693 -7.928 1.00 94.62 515 ASP A C 1
ATOM 4059 O O . ASP A 1 515 ? -10.787 1.716 -8.679 1.00 94.62 515 ASP A O 1
ATOM 4063 N N . GLN A 1 516 ? -11.234 3.878 -8.243 1.00 93.62 516 GLN A N 1
ATOM 4064 C CA . GLN A 1 516 ? -11.984 4.139 -9.481 1.00 93.62 516 GLN A CA 1
ATOM 4065 C C . GLN A 1 516 ? -11.125 3.979 -10.744 1.00 93.62 516 GLN A C 1
ATOM 4067 O O . GLN A 1 516 ? -11.605 3.463 -11.752 1.00 93.62 516 GLN A O 1
ATOM 4072 N N . ILE A 1 517 ? -9.846 4.364 -10.688 1.00 95.81 517 ILE A N 1
ATOM 4073 C CA . ILE A 1 517 ? -8.883 4.174 -11.786 1.00 95.81 517 ILE A CA 1
ATOM 4074 C C . ILE A 1 517 ? -8.563 2.678 -11.998 1.00 95.81 517 ILE A C 1
ATOM 4076 O O . ILE A 1 517 ? -8.252 2.250 -13.112 1.00 95.81 517 ILE A O 1
ATOM 4080 N N . GLY A 1 518 ? -8.667 1.859 -10.947 1.00 96.19 518 GLY A N 1
ATOM 4081 C CA . GLY A 1 518 ? -8.409 0.417 -10.991 1.00 96.19 518 GLY A CA 1
ATOM 4082 C C . GLY A 1 518 ? -7.281 -0.055 -10.073 1.00 96.19 518 GLY A C 1
ATOM 4083 O O . GLY A 1 518 ? -6.830 -1.197 -10.205 1.00 96.19 518 GLY A O 1
ATOM 4084 N N . PHE A 1 519 ? -6.822 0.782 -9.139 1.00 97.50 519 PHE A N 1
ATOM 4085 C CA . PHE A 1 519 ? -5.906 0.373 -8.076 1.00 97.50 519 PHE A CA 1
ATOM 4086 C C . PHE A 1 519 ? -6.666 -0.378 -6.980 1.00 97.50 519 PHE A C 1
ATOM 4088 O O . PHE A 1 519 ? -7.078 0.190 -5.968 1.00 97.50 519 PHE A O 1
ATOM 4095 N N . LYS A 1 520 ? -6.863 -1.680 -7.211 1.00 96.88 520 LYS A N 1
ATOM 4096 C CA . LYS A 1 520 ? -7.634 -2.575 -6.336 1.00 96.88 520 LYS A CA 1
ATOM 4097 C C . LYS A 1 520 ? -6.859 -3.087 -5.119 1.00 96.88 520 LYS A C 1
ATOM 4099 O O . LYS A 1 520 ? -7.453 -3.748 -4.271 1.00 96.88 520 LYS A O 1
ATOM 4104 N N . ALA A 1 521 ? -5.574 -2.751 -5.011 1.00 97.44 521 ALA A N 1
ATOM 4105 C CA . ALA A 1 521 ? -4.768 -2.942 -3.811 1.00 97.44 521 ALA A CA 1
ATOM 4106 C C . ALA A 1 521 ? -4.121 -1.616 -3.374 1.00 97.44 521 ALA A C 1
ATOM 4108 O O . ALA A 1 521 ? -3.535 -0.900 -4.188 1.00 97.44 521 ALA A O 1
ATOM 4109 N N . GLN A 1 522 ? -4.203 -1.287 -2.086 1.00 97.38 522 GLN A N 1
ATOM 4110 C CA . GLN A 1 522 ? -3.600 -0.073 -1.521 1.00 97.38 522 GLN A CA 1
ATOM 4111 C C . GLN A 1 522 ? -2.782 -0.431 -0.288 1.00 97.38 522 GLN A C 1
ATOM 4113 O O . GLN A 1 522 ? -3.243 -1.194 0.552 1.00 97.38 522 GLN A O 1
ATOM 4118 N N . LEU A 1 523 ? -1.571 0.100 -0.170 1.00 97.75 523 LEU A N 1
ATOM 4119 C CA . LEU A 1 523 ? -0.605 -0.331 0.835 1.00 97.75 523 LEU A CA 1
ATOM 4120 C C . LEU A 1 523 ? -0.033 0.863 1.593 1.00 97.75 523 LEU A C 1
ATOM 4122 O O . LEU A 1 523 ? 0.492 1.769 0.966 1.00 97.75 523 LEU A O 1
ATOM 4126 N N . ILE A 1 524 ? -0.016 0.824 2.926 1.00 97.38 524 ILE A N 1
ATOM 4127 C CA . ILE A 1 524 ? 0.892 1.659 3.725 1.00 97.38 524 ILE A CA 1
ATOM 4128 C C . ILE A 1 524 ? 2.072 0.782 4.138 1.00 97.38 524 ILE A C 1
ATOM 4130 O O . ILE A 1 524 ? 1.906 -0.189 4.876 1.00 97.38 524 ILE A O 1
ATOM 4134 N N . THR A 1 525 ? 3.265 1.116 3.653 1.00 96.00 525 THR A N 1
ATOM 4135 C CA . THR A 1 525 ? 4.465 0.276 3.792 1.00 96.00 525 THR A CA 1
ATOM 4136 C C . THR A 1 525 ? 5.068 0.273 5.194 1.00 96.00 525 THR A C 1
ATOM 4138 O O . THR A 1 525 ? 5.465 -0.795 5.643 1.00 96.00 525 THR A O 1
ATOM 4141 N N . LEU A 1 526 ? 5.153 1.428 5.874 1.00 95.19 526 LEU A N 1
ATOM 4142 C CA . LEU A 1 526 ? 5.884 1.586 7.149 1.00 95.19 526 LEU A CA 1
ATOM 4143 C C . LEU A 1 526 ? 5.031 2.042 8.359 1.00 95.19 526 LEU A C 1
ATOM 4145 O O . LEU A 1 526 ? 5.542 2.795 9.194 1.00 95.19 526 LEU A O 1
ATOM 4149 N N . PRO A 1 527 ? 3.743 1.670 8.490 1.00 95.38 527 PRO A N 1
ATOM 4150 C CA . PRO A 1 527 ? 2.890 2.262 9.511 1.00 95.38 527 PRO A CA 1
ATOM 4151 C C . PRO A 1 527 ? 3.373 1.907 10.918 1.00 95.38 527 PRO A C 1
ATOM 4153 O O . PRO A 1 527 ? 3.527 2.816 11.728 1.00 95.38 527 PRO A O 1
ATOM 4156 N N . GLN A 1 528 ? 3.708 0.637 11.191 1.00 95.69 528 GLN A N 1
ATOM 4157 C CA . GLN A 1 528 ? 4.131 0.235 12.535 1.00 95.69 528 GLN A CA 1
ATOM 4158 C C . GLN A 1 528 ? 5.432 0.921 12.966 1.00 95.69 528 GLN A C 1
ATOM 4160 O O . GLN A 1 528 ? 5.506 1.381 14.099 1.00 95.69 528 GLN A O 1
ATOM 4165 N N . PHE A 1 529 ? 6.436 1.038 12.087 1.00 96.00 529 PHE A N 1
ATOM 4166 C CA . PHE A 1 529 ? 7.691 1.717 12.436 1.00 96.00 529 PHE A CA 1
ATOM 4167 C C . PHE A 1 529 ? 7.430 3.143 12.942 1.00 96.00 529 PHE A C 1
ATOM 4169 O O . PHE A 1 529 ? 7.924 3.536 13.999 1.00 96.00 529 PHE A O 1
ATOM 4176 N N . HIS A 1 530 ? 6.610 3.906 12.214 1.00 95.88 530 HIS A N 1
ATOM 4177 C CA . HIS A 1 530 ? 6.289 5.279 12.590 1.00 95.88 530 HIS A CA 1
ATOM 4178 C C . HIS A 1 530 ? 5.411 5.359 13.839 1.00 95.88 530 HIS A C 1
ATOM 4180 O O . HIS A 1 530 ? 5.675 6.198 14.697 1.00 95.88 530 HIS A O 1
ATOM 4186 N N . THR A 1 531 ? 4.396 4.502 13.970 1.00 95.00 531 THR A N 1
ATOM 4187 C CA . THR A 1 531 ? 3.497 4.534 15.132 1.00 95.00 531 THR A CA 1
ATOM 4188 C C . THR A 1 531 ? 4.194 4.071 16.404 1.00 95.00 531 THR A C 1
ATOM 4190 O O . THR A 1 531 ? 3.986 4.660 17.458 1.00 95.00 531 THR A O 1
ATOM 4193 N N . GLU A 1 532 ? 5.045 3.049 16.321 1.00 94.75 532 GLU A N 1
ATOM 4194 C CA . GLU A 1 532 ? 5.797 2.526 17.463 1.00 94.75 532 GLU A CA 1
ATOM 4195 C C . GLU A 1 532 ? 6.825 3.552 17.954 1.00 94.75 532 GLU A C 1
ATOM 4197 O O . GLU A 1 532 ? 6.886 3.849 19.149 1.00 94.75 532 GLU A O 1
ATOM 4202 N N . ALA A 1 533 ? 7.562 4.180 17.030 1.00 95.50 533 ALA A N 1
ATOM 4203 C CA . ALA A 1 533 ? 8.503 5.243 17.363 1.00 95.50 533 ALA A CA 1
ATOM 4204 C C . ALA A 1 533 ? 7.805 6.486 17.944 1.00 95.50 533 ALA A C 1
ATOM 4206 O O . ALA A 1 533 ? 8.259 7.028 18.955 1.00 95.50 533 ALA A O 1
ATOM 4207 N N . GLU A 1 534 ? 6.703 6.937 17.331 1.00 96.38 534 GLU A N 1
ATOM 4208 C CA . GLU A 1 534 ? 5.938 8.097 17.804 1.00 96.38 534 GLU A CA 1
ATOM 4209 C C . GLU A 1 534 ? 5.380 7.852 19.203 1.00 96.38 534 GLU A C 1
ATOM 4211 O O . GLU A 1 534 ? 5.644 8.653 20.101 1.00 96.38 534 GLU A O 1
ATOM 4216 N N . ARG A 1 535 ? 4.704 6.716 19.418 1.00 93.38 535 ARG A N 1
ATOM 4217 C CA . ARG A 1 535 ? 4.094 6.389 20.712 1.00 93.38 535 ARG A CA 1
ATOM 4218 C C . ARG A 1 535 ? 5.129 6.173 21.798 1.00 93.38 535 ARG A C 1
ATOM 4220 O O . ARG A 1 535 ? 4.967 6.702 22.898 1.00 93.38 535 ARG A O 1
ATOM 4227 N N . GLY A 1 536 ? 6.218 5.469 21.492 1.00 95.12 536 GLY A N 1
ATOM 4228 C CA . GLY A 1 536 ? 7.338 5.317 22.417 1.00 95.12 536 GLY A CA 1
ATOM 4229 C C . GLY A 1 536 ? 7.905 6.673 22.845 1.00 95.12 536 GLY A C 1
ATOM 4230 O O . GLY A 1 536 ? 8.079 6.926 24.038 1.00 95.12 536 GLY A O 1
ATOM 4231 N N . TYR A 1 537 ? 8.120 7.586 21.892 1.00 96.19 537 TYR A N 1
ATOM 4232 C CA . TYR A 1 537 ? 8.621 8.931 22.172 1.00 96.19 537 TYR A CA 1
ATOM 4233 C C . TYR A 1 537 ? 7.627 9.781 22.980 1.00 96.19 537 TYR A C 1
ATOM 4235 O O . TYR A 1 537 ? 8.005 10.376 23.995 1.00 96.19 537 TYR A O 1
ATOM 4243 N N . SER A 1 538 ? 6.362 9.854 22.551 1.00 94.75 538 SER A N 1
ATOM 4244 C CA . SER A 1 538 ? 5.350 10.723 23.159 1.00 94.75 538 SER A CA 1
ATOM 4245 C C . SER A 1 538 ? 5.026 10.297 24.591 1.00 94.75 538 SER A C 1
ATOM 4247 O O . SER A 1 538 ? 4.965 11.144 25.483 1.00 94.75 538 SER A O 1
ATOM 4249 N N . VAL A 1 539 ? 4.875 8.988 24.830 1.00 95.44 539 VAL A N 1
ATOM 4250 C CA . VAL A 1 539 ? 4.572 8.431 26.156 1.00 95.44 539 VAL A CA 1
ATOM 4251 C C . VAL A 1 539 ? 5.773 8.575 27.084 1.00 95.44 539 VAL A C 1
ATOM 4253 O O . VAL A 1 539 ? 5.603 9.026 28.214 1.00 95.44 539 VAL A O 1
ATOM 4256 N N . ALA A 1 540 ? 6.996 8.287 26.620 1.00 96.81 540 ALA A N 1
ATOM 4257 C CA . ALA A 1 540 ? 8.198 8.475 27.436 1.00 96.81 540 ALA A CA 1
ATOM 4258 C C . ALA A 1 540 ? 8.391 9.944 27.842 1.00 96.81 540 ALA A C 1
ATOM 4260 O O . ALA A 1 540 ? 8.746 10.244 28.985 1.00 96.81 540 ALA A O 1
ATOM 4261 N N . ARG A 1 541 ? 8.113 10.879 26.924 1.00 96.62 541 ARG A N 1
ATOM 4262 C CA . ARG A 1 541 ? 8.150 12.314 27.216 1.00 96.62 541 ARG A CA 1
ATOM 4263 C C . ARG A 1 541 ? 7.099 12.711 28.252 1.00 96.62 541 ARG A C 1
ATOM 4265 O O . ARG A 1 541 ? 7.450 13.397 29.212 1.00 96.62 541 ARG A O 1
ATOM 4272 N N . ALA A 1 542 ? 5.851 12.276 28.078 1.00 95.25 542 ALA A N 1
ATOM 4273 C CA . ALA A 1 542 ? 4.773 12.557 29.022 1.00 95.25 542 ALA A CA 1
ATOM 4274 C C . ALA A 1 542 ? 5.078 11.966 30.407 1.00 95.25 542 ALA A C 1
ATOM 4276 O O . ALA A 1 542 ? 4.942 12.657 31.412 1.00 95.25 542 ALA A O 1
ATOM 4277 N N . TYR A 1 543 ? 5.586 10.732 30.464 1.00 96.19 543 TYR A N 1
ATOM 4278 C CA . TYR A 1 543 ? 5.969 10.071 31.711 1.00 96.19 543 TYR A CA 1
ATOM 4279 C C . TYR A 1 543 ? 7.100 10.805 32.441 1.00 96.19 543 TYR A C 1
ATOM 4281 O O . TYR A 1 543 ? 7.042 10.988 33.655 1.00 96.19 543 TYR A O 1
ATOM 4289 N N . ARG A 1 544 ? 8.107 11.302 31.713 1.00 97.12 544 ARG A N 1
ATOM 4290 C CA . ARG A 1 544 ? 9.171 12.136 32.293 1.00 97.12 544 ARG A CA 1
ATOM 4291 C C . ARG A 1 544 ? 8.626 13.435 32.900 1.00 97.12 544 ARG A C 1
ATOM 4293 O O . ARG A 1 544 ? 9.141 13.884 33.917 1.00 97.12 544 ARG A O 1
ATOM 4300 N N . GLU A 1 545 ? 7.647 14.064 32.252 1.00 95.94 545 GLU A N 1
ATOM 4301 C CA . GLU A 1 545 ? 7.122 15.383 32.638 1.00 95.94 545 GLU A CA 1
ATOM 4302 C C . GLU A 1 545 ? 6.031 15.307 33.722 1.00 95.94 545 GLU A C 1
ATOM 4304 O O . GLU A 1 545 ? 5.933 16.214 34.543 1.00 95.94 545 GLU A O 1
ATOM 4309 N N . GLN A 1 546 ? 5.228 14.239 33.738 1.00 96.12 546 GLN A N 1
ATOM 4310 C CA . GLN A 1 546 ? 3.995 14.128 34.534 1.00 96.12 546 GLN A CA 1
ATOM 4311 C C . GLN A 1 546 ? 3.945 12.861 35.412 1.00 96.12 546 GLN A C 1
ATOM 4313 O O . GLN A 1 546 ? 2.992 12.650 36.160 1.00 96.12 546 GLN A O 1
ATOM 4318 N N . GLY A 1 547 ? 4.944 11.978 35.331 1.00 95.44 547 GLY A N 1
ATOM 4319 C CA . GLY A 1 547 ? 4.907 10.673 35.990 1.00 95.44 547 GLY A CA 1
ATOM 4320 C C . GLY A 1 547 ? 3.785 9.787 35.443 1.00 95.44 547 GLY A C 1
ATOM 4321 O O . GLY A 1 547 ? 3.489 9.800 34.247 1.00 95.44 547 GLY A O 1
ATOM 4322 N N . ILE A 1 548 ? 3.138 9.016 36.325 1.00 96.88 548 ILE A N 1
ATOM 4323 C CA . ILE A 1 548 ? 2.083 8.062 35.942 1.00 96.88 548 ILE A CA 1
ATOM 4324 C C . ILE A 1 548 ? 0.892 8.724 35.235 1.00 96.88 548 ILE A C 1
ATOM 4326 O O . ILE A 1 548 ? 0.280 8.095 34.376 1.00 96.88 548 ILE A O 1
ATOM 4330 N N . GLU A 1 549 ? 0.601 9.998 35.527 1.00 95.44 549 GLU A N 1
ATOM 4331 C CA . GLU A 1 549 ? -0.451 10.748 34.832 1.00 95.44 549 GLU A CA 1
ATOM 4332 C C . GLU A 1 549 ? -0.219 10.752 33.316 1.00 95.44 549 GLU A C 1
ATOM 4334 O O . GLU A 1 549 ? -1.158 10.519 32.557 1.00 95.44 549 GLU A O 1
ATOM 4339 N N . GLY A 1 550 ? 1.033 10.910 32.873 1.00 92.88 550 GLY A N 1
ATOM 4340 C CA . GLY A 1 550 ? 1.379 10.896 31.455 1.00 92.88 550 GLY A CA 1
ATOM 4341 C C . GLY A 1 550 ? 1.027 9.571 30.774 1.00 92.88 550 GLY A C 1
ATOM 4342 O O . GLY A 1 550 ? 0.493 9.572 29.670 1.00 92.88 550 GLY A O 1
ATOM 4343 N N . TYR A 1 551 ? 1.249 8.434 31.437 1.00 94.38 551 TYR A N 1
ATOM 4344 C CA . TYR A 1 551 ? 0.842 7.130 30.902 1.00 94.38 551 TYR A CA 1
ATOM 4345 C C . TYR A 1 551 ? -0.687 6.983 30.872 1.00 94.38 551 TYR A C 1
ATOM 4347 O O . TYR A 1 551 ? -1.255 6.608 29.848 1.00 94.38 551 TYR A O 1
ATOM 4355 N N . VAL A 1 552 ? -1.363 7.333 31.972 1.00 93.88 552 VAL A N 1
ATOM 4356 C CA . VAL A 1 552 ? -2.824 7.198 32.099 1.00 93.88 552 VAL A CA 1
ATOM 4357 C C . VAL A 1 552 ? -3.557 8.033 31.049 1.00 93.88 552 VAL A C 1
ATOM 4359 O O . VAL A 1 552 ? -4.493 7.545 30.426 1.00 93.88 552 VAL A O 1
ATOM 4362 N N . GLN A 1 553 ? -3.134 9.279 30.824 1.00 91.12 553 GLN A N 1
ATOM 4363 C CA . GLN A 1 553 ? -3.787 10.188 29.875 1.00 91.12 553 GLN A CA 1
ATOM 4364 C C . GLN A 1 553 ? -3.523 9.814 28.412 1.00 91.12 553 GLN A C 1
ATOM 4366 O O . GLN A 1 553 ? -4.397 10.008 27.572 1.00 91.12 553 GLN A O 1
ATOM 4371 N N . HIS A 1 554 ? -2.323 9.317 28.094 1.00 89.62 554 HIS A N 1
ATOM 4372 C CA . HIS A 1 554 ? -1.907 9.084 26.707 1.00 89.62 554 HIS A CA 1
ATOM 4373 C C . HIS A 1 554 ? -2.098 7.643 26.215 1.00 89.62 554 HIS A C 1
ATOM 4375 O O . HIS A 1 554 ? -2.090 7.438 25.000 1.00 89.62 554 HIS A O 1
ATOM 4381 N N . VAL A 1 555 ? -2.239 6.671 27.123 1.00 92.31 555 VAL A N 1
ATOM 4382 C CA . VAL A 1 555 ? -2.387 5.243 26.800 1.00 92.31 555 VAL A CA 1
ATOM 4383 C C . VAL A 1 555 ? -3.664 4.691 27.422 1.00 92.31 555 VAL A C 1
ATOM 4385 O O . VAL A 1 555 ? -4.642 4.520 26.709 1.00 92.31 555 VAL A O 1
ATOM 4388 N N . GLN A 1 556 ? -3.702 4.503 28.745 1.00 90.69 556 GLN A N 1
ATOM 4389 C CA . GLN A 1 556 ? -4.773 3.738 29.397 1.00 90.69 556 GLN A CA 1
ATOM 4390 C C . GLN A 1 556 ? -6.171 4.313 29.136 1.00 90.69 556 GLN A C 1
ATOM 4392 O O . GLN A 1 556 ? -7.047 3.607 28.654 1.00 90.69 556 GLN A O 1
ATOM 4397 N N . ARG A 1 557 ? -6.376 5.614 29.380 1.00 91.44 557 ARG A N 1
ATOM 4398 C CA . ARG A 1 557 ? -7.668 6.256 29.099 1.00 91.44 557 ARG A CA 1
ATOM 4399 C C . ARG A 1 557 ? -7.979 6.293 27.613 1.00 91.44 557 ARG A C 1
ATOM 4401 O O . ARG A 1 557 ? -9.145 6.312 27.259 1.00 91.44 557 ARG A O 1
ATOM 4408 N N . VAL A 1 558 ? -6.974 6.347 26.741 1.00 91.50 558 VAL A N 1
ATOM 4409 C CA . VAL A 1 558 ? -7.219 6.296 25.294 1.00 91.50 558 VAL A CA 1
ATOM 4410 C C . VAL A 1 558 ? -7.770 4.923 24.918 1.00 91.50 558 VAL A C 1
ATOM 4412 O O . VAL A 1 558 ? -8.767 4.865 24.209 1.00 91.50 558 VAL A O 1
ATOM 4415 N N . GLU A 1 559 ? -7.178 3.847 25.438 1.00 91.12 559 GLU A N 1
ATOM 4416 C CA . GLU A 1 559 ? -7.645 2.473 25.225 1.00 91.12 559 GLU A CA 1
ATOM 4417 C C . GLU A 1 559 ? -9.039 2.220 25.816 1.00 91.12 559 GLU A C 1
ATOM 4419 O O . GLU A 1 559 ? -9.861 1.606 25.150 1.00 91.12 559 GLU A O 1
ATOM 4424 N N . GLU A 1 560 ? -9.349 2.758 27.001 1.00 88.38 560 GLU A N 1
ATOM 4425 C CA . GLU A 1 560 ? -10.691 2.676 27.616 1.00 88.38 560 GLU A CA 1
ATOM 4426 C C . GLU A 1 560 ? -11.803 3.326 26.768 1.00 88.38 560 GLU A C 1
ATOM 4428 O O . GLU A 1 560 ? -12.976 3.017 26.961 1.00 88.38 560 GLU A O 1
ATOM 4433 N N . HIS A 1 561 ? -11.460 4.245 25.856 1.00 88.81 561 HIS A N 1
ATOM 4434 C CA . HIS A 1 561 ? -12.418 4.894 24.949 1.00 88.81 561 HIS A CA 1
ATOM 4435 C C . HIS A 1 561 ? -12.426 4.282 23.540 1.00 88.81 561 HIS A C 1
ATOM 4437 O O . HIS A 1 561 ? -13.138 4.790 22.667 1.00 88.81 561 HIS A O 1
ATOM 4443 N N . LEU A 1 562 ? -11.628 3.240 23.284 1.00 87.69 562 LEU A N 1
ATOM 4444 C CA . LEU A 1 562 ? -11.735 2.486 22.038 1.00 87.69 562 LEU A CA 1
ATOM 4445 C C . LEU A 1 562 ? -13.031 1.653 22.035 1.00 87.69 562 LEU A C 1
ATOM 4447 O O . LEU A 1 562 ? -13.599 1.403 23.100 1.00 87.69 562 LEU A O 1
ATOM 4451 N N . PRO A 1 563 ? -13.552 1.278 20.851 1.00 82.25 563 PRO A N 1
ATOM 4452 C CA . PRO A 1 563 ? -14.810 0.543 20.770 1.00 82.25 563 PRO A CA 1
ATOM 4453 C C . PRO A 1 563 ? -14.723 -0.828 21.461 1.00 82.25 563 PRO A C 1
ATOM 4455 O O . PRO A 1 563 ? -13.634 -1.347 21.698 1.00 82.25 563 PRO A O 1
ATOM 4458 N N . GLU A 1 564 ? -15.877 -1.425 21.775 1.00 72.75 564 GLU A N 1
ATOM 4459 C CA . GLU A 1 564 ? -15.974 -2.676 22.556 1.00 72.75 564 GLU A CA 1
ATOM 4460 C C . GLU A 1 564 ? -15.247 -3.879 21.921 1.00 72.75 564 GLU A C 1
ATOM 4462 O O . GLU A 1 564 ? -14.925 -4.846 22.610 1.00 72.75 564 GLU A O 1
ATOM 4467 N N . ASP A 1 565 ? -14.961 -3.830 20.619 1.00 73.44 565 ASP A N 1
ATOM 4468 C CA . ASP A 1 565 ? -14.213 -4.854 19.886 1.00 73.44 565 ASP A CA 1
ATOM 4469 C C . ASP A 1 565 ? -12.680 -4.702 19.994 1.00 73.44 565 ASP A C 1
ATOM 4471 O O . ASP A 1 565 ? -11.936 -5.558 19.502 1.00 73.44 565 ASP A O 1
ATOM 4475 N N . TYR A 1 566 ? -12.186 -3.664 20.683 1.00 83.06 566 TYR A N 1
ATOM 4476 C CA . TYR A 1 566 ? -10.780 -3.517 21.054 1.00 83.06 566 TYR A CA 1
ATOM 4477 C C . TYR A 1 566 ? -10.423 -4.419 22.241 1.00 83.06 566 TYR A C 1
ATOM 4479 O O . TYR A 1 566 ? -10.760 -4.160 23.394 1.00 83.06 566 TYR A O 1
ATOM 4487 N N . THR A 1 567 ? -9.671 -5.484 21.974 1.00 78.38 567 THR A N 1
ATOM 4488 C CA . THR A 1 567 ? -9.408 -6.543 22.963 1.00 78.38 567 THR A CA 1
ATOM 4489 C C . THR A 1 567 ? -8.113 -6.370 23.760 1.00 78.38 567 THR A C 1
ATOM 4491 O O . THR A 1 567 ? -7.904 -7.091 24.734 1.00 78.38 567 THR A O 1
ATOM 4494 N N . PHE A 1 568 ? -7.236 -5.434 23.381 1.00 87.94 568 PHE A N 1
ATOM 4495 C CA . PHE A 1 568 ? -5.869 -5.361 23.921 1.00 87.94 568 PHE A CA 1
ATOM 4496 C C . PHE A 1 568 ? -5.745 -4.652 25.275 1.00 87.94 568 PHE A C 1
ATOM 4498 O O . PHE A 1 568 ? -4.722 -4.823 25.937 1.00 87.94 568 PHE A O 1
ATOM 4505 N N . LEU A 1 569 ? -6.786 -3.934 25.723 1.00 86.19 569 LEU A N 1
ATOM 4506 C CA . LEU A 1 569 ? -6.841 -3.358 27.074 1.00 86.19 569 LEU A CA 1
ATOM 4507 C C . LEU A 1 569 ? -6.701 -4.462 28.142 1.00 86.19 569 LEU A C 1
ATOM 4509 O O . LEU A 1 569 ? -5.904 -4.353 29.078 1.00 86.19 569 LEU A O 1
ATOM 4513 N N . GLY A 1 570 ? -7.421 -5.572 27.944 1.00 86.44 570 GLY A N 1
ATOM 4514 C CA . GLY A 1 570 ? -7.241 -6.819 28.684 1.00 86.44 570 GLY A CA 1
ATOM 4515 C C . GLY A 1 570 ? -6.052 -7.612 28.143 1.00 86.44 570 GLY A C 1
ATOM 4516 O O . GLY A 1 570 ? -6.223 -8.608 27.443 1.00 86.44 570 GLY A O 1
ATOM 4517 N N . HIS A 1 571 ? -4.833 -7.162 28.431 1.00 88.81 571 HIS A N 1
ATOM 4518 C CA . HIS A 1 571 ? -3.596 -7.749 27.917 1.00 88.81 571 HIS A CA 1
ATOM 4519 C C . HIS A 1 571 ? -3.413 -9.253 28.220 1.00 88.81 571 HIS A C 1
ATOM 4521 O O . HIS A 1 571 ? -2.870 -9.959 27.376 1.00 88.81 571 HIS A O 1
ATOM 4527 N N . GLN A 1 572 ? -3.872 -9.781 29.362 1.00 88.44 572 GLN A N 1
ATOM 4528 C CA . GLN A 1 572 ? -3.871 -11.218 29.683 1.00 88.44 572 GLN A CA 1
ATOM 4529 C C . GLN A 1 57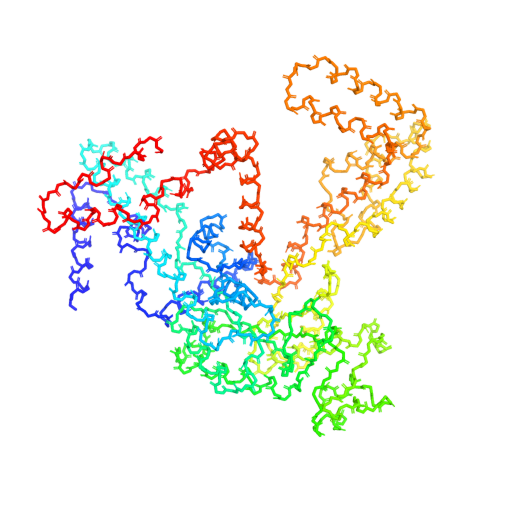2 ? -4.849 -11.972 28.781 1.00 88.44 572 GLN A C 1
ATOM 4531 O O . GLN A 1 572 ? -4.510 -13.010 28.207 1.00 88.44 572 GLN A O 1
ATOM 4536 N N . LYS A 1 573 ? -6.066 -11.443 28.618 1.00 86.12 573 LYS A N 1
ATOM 4537 C CA . LYS A 1 573 ? -7.042 -11.999 27.677 1.00 86.12 573 LYS A CA 1
ATOM 4538 C C . LYS A 1 573 ? -6.487 -12.009 26.251 1.00 86.12 573 LYS A C 1
ATOM 4540 O O . LYS A 1 573 ? -6.508 -13.060 25.611 1.00 86.12 573 LYS A O 1
ATOM 4545 N N . ALA A 1 574 ? -5.932 -10.888 25.793 1.00 88.00 574 ALA A N 1
ATOM 4546 C CA . ALA A 1 574 ? -5.415 -10.702 24.439 1.00 88.00 574 ALA A CA 1
ATOM 4547 C C . ALA A 1 574 ? -4.263 -11.655 24.078 1.00 88.00 574 ALA A C 1
ATOM 4549 O O . ALA A 1 574 ? -4.083 -11.983 22.905 1.00 88.00 574 ALA A O 1
ATOM 4550 N N . VAL A 1 575 ? -3.499 -12.141 25.064 1.00 89.38 575 VAL A N 1
ATOM 4551 C CA . VAL A 1 575 ? -2.435 -13.146 24.859 1.00 89.38 575 VAL A CA 1
ATOM 4552 C C . VAL A 1 575 ? -2.885 -14.584 25.134 1.00 89.38 575 VAL A C 1
ATOM 4554 O O . VAL A 1 575 ? -2.074 -15.507 25.086 1.00 89.38 575 VAL A O 1
ATOM 4557 N N . GLY A 1 576 ? -4.180 -14.807 25.364 1.00 88.50 576 GLY A N 1
ATOM 4558 C CA . GLY A 1 576 ? -4.765 -16.144 25.415 1.00 88.50 576 GLY A CA 1
ATOM 4559 C C . GLY A 1 576 ? -4.777 -16.803 26.789 1.00 88.50 576 GLY A C 1
ATOM 4560 O O . GLY A 1 576 ? -4.997 -18.014 26.858 1.00 88.50 576 GLY A O 1
ATOM 4561 N N . THR A 1 577 ? -4.629 -16.050 27.881 1.00 87.62 577 THR A N 1
ATOM 4562 C CA . THR A 1 577 ? -4.731 -16.596 29.247 1.00 87.62 577 THR A CA 1
ATOM 4563 C C . THR A 1 577 ? -6.063 -17.329 29.472 1.00 87.62 577 THR A C 1
ATOM 4565 O O . THR A 1 577 ? -6.103 -18.367 30.132 1.00 87.62 577 THR A O 1
ATOM 4568 N N . GLY A 1 578 ? -7.158 -16.866 28.856 1.00 84.50 578 GLY A N 1
ATOM 4569 C CA . GLY A 1 578 ? -8.449 -17.567 28.885 1.00 84.50 578 GLY A CA 1
ATOM 4570 C C . GLY A 1 578 ? -8.483 -18.878 28.106 1.00 84.50 578 GLY A C 1
ATOM 4571 O O . GLY A 1 578 ? -9.102 -19.846 28.548 1.00 84.50 578 GLY A O 1
ATOM 4572 N N . VAL A 1 579 ? -7.758 -18.950 26.990 1.00 85.56 579 VAL A N 1
ATOM 4573 C CA . VAL A 1 579 ? -7.603 -20.187 26.215 1.00 85.56 579 VAL A CA 1
ATOM 4574 C C . VAL A 1 579 ? -6.835 -21.226 27.028 1.00 85.56 579 VAL A C 1
ATOM 4576 O O . VAL A 1 579 ? -7.217 -22.398 27.062 1.00 85.56 579 VAL A O 1
ATOM 4579 N N . GLU A 1 580 ? -5.786 -20.795 27.726 1.00 83.31 580 GLU A N 1
ATOM 4580 C CA . GLU A 1 580 ? -5.041 -21.647 28.644 1.00 83.31 580 GLU A CA 1
ATOM 4581 C C . GLU A 1 580 ? -5.919 -22.098 29.822 1.00 83.31 580 GLU A C 1
ATOM 4583 O O . GLU A 1 580 ? -6.017 -23.297 30.081 1.00 83.31 580 GLU A O 1
ATOM 4588 N N . ALA A 1 581 ? -6.640 -21.185 30.479 1.00 82.56 581 ALA A N 1
ATOM 4589 C CA . ALA A 1 581 ? -7.560 -21.530 31.563 1.00 82.56 581 ALA A CA 1
ATOM 4590 C C . ALA A 1 581 ? -8.599 -22.580 31.128 1.00 82.56 581 ALA A C 1
ATOM 4592 O O . ALA A 1 581 ? -8.775 -23.591 31.807 1.00 82.56 581 ALA A O 1
ATOM 4593 N N . GLN A 1 582 ? -9.199 -22.415 29.945 1.00 81.62 582 GLN A N 1
ATOM 4594 C CA . GLN A 1 582 ? -10.146 -23.380 29.384 1.00 81.62 582 GLN A CA 1
ATOM 4595 C C . GLN A 1 582 ? -9.511 -24.759 29.129 1.00 81.62 582 GLN A C 1
ATOM 4597 O O . GLN A 1 582 ? -10.180 -25.789 29.268 1.00 81.62 582 GLN A O 1
ATOM 4602 N N . LEU A 1 583 ? -8.230 -24.816 28.755 1.00 75.81 583 LEU A N 1
ATOM 4603 C CA . LEU A 1 583 ? -7.496 -26.077 28.646 1.00 75.81 583 LEU A CA 1
ATOM 4604 C C . LEU A 1 583 ? -7.349 -26.752 30.017 1.00 75.81 583 LEU A C 1
ATOM 4606 O O . LEU A 1 583 ? -7.608 -27.953 30.121 1.00 75.81 583 LEU A O 1
ATOM 4610 N N . TYR A 1 584 ? -6.974 -26.004 31.059 1.00 75.00 584 TYR A N 1
ATOM 4611 C CA . TYR A 1 584 ? -6.867 -26.538 32.422 1.00 75.00 584 TYR A CA 1
ATOM 4612 C C . TYR A 1 584 ? -8.205 -27.076 32.932 1.00 75.00 584 TYR A C 1
ATOM 4614 O O . TYR A 1 584 ? -8.239 -28.189 33.463 1.00 75.00 584 TYR A O 1
ATOM 4622 N N . ASP A 1 585 ? -9.300 -26.351 32.714 1.00 75.88 585 ASP A N 1
ATOM 4623 C CA . ASP A 1 585 ? -10.643 -26.785 33.114 1.00 75.88 585 ASP A CA 1
ATOM 4624 C C . ASP A 1 585 ? -11.006 -28.130 32.479 1.00 75.88 585 ASP A C 1
ATOM 4626 O O . ASP A 1 585 ? -11.481 -29.048 33.152 1.00 75.88 585 ASP A O 1
ATOM 4630 N N . ASN A 1 586 ? -10.697 -28.280 31.188 1.00 73.94 586 ASN A N 1
ATOM 4631 C CA . ASN A 1 586 ? -10.951 -29.505 30.437 1.00 73.94 586 ASN A CA 1
ATOM 4632 C C . ASN A 1 586 ? -10.065 -30.681 30.878 1.00 73.94 586 ASN A C 1
ATOM 4634 O O . ASN A 1 586 ? -10.513 -31.826 30.843 1.00 73.94 586 ASN A O 1
ATOM 4638 N N . LEU A 1 587 ? -8.808 -30.427 31.258 1.00 69.75 587 LEU A N 1
ATOM 4639 C CA . LEU A 1 587 ? -7.865 -31.476 31.664 1.00 69.75 587 LEU A CA 1
ATOM 4640 C C . LEU A 1 587 ? -8.082 -31.947 33.103 1.00 69.75 587 LEU A C 1
ATOM 4642 O O . LEU A 1 587 ? -7.926 -33.134 33.386 1.00 69.75 587 LEU A O 1
ATOM 4646 N N . PHE A 1 588 ? -8.414 -31.027 34.007 1.00 76.56 588 PHE A N 1
ATOM 4647 C CA . PHE A 1 588 ? -8.430 -31.289 35.447 1.00 76.56 588 PHE A CA 1
ATOM 4648 C C . PHE A 1 588 ? -9.832 -31.278 36.063 1.00 76.56 588 PHE A C 1
ATOM 4650 O O . PHE A 1 588 ? -9.946 -31.500 37.267 1.00 76.56 588 PHE A O 1
ATOM 4657 N N . ALA A 1 589 ? -10.882 -31.039 35.266 1.00 67.19 589 ALA A N 1
ATOM 4658 C CA . ALA A 1 589 ? -12.282 -31.017 35.701 1.00 67.19 589 ALA A CA 1
ATOM 4659 C C . ALA A 1 589 ? -12.527 -30.130 36.940 1.00 67.19 589 ALA A C 1
ATOM 4661 O O . ALA A 1 589 ? -13.368 -30.433 37.788 1.00 67.19 589 ALA A O 1
ATOM 4662 N N . ARG A 1 590 ? -11.768 -29.036 37.054 1.00 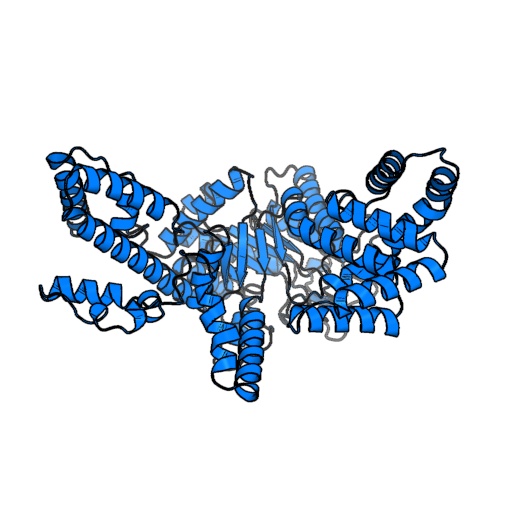70.38 590 ARG A N 1
ATOM 4663 C CA . ARG A 1 590 ? -11.882 -28.022 38.107 1.00 70.38 590 ARG A CA 1
ATOM 4664 C C . ARG A 1 590 ? -11.897 -26.649 37.458 1.00 70.38 590 ARG A C 1
ATOM 4666 O O . ARG A 1 590 ? -11.176 -26.459 36.489 1.00 70.38 590 ARG A O 1
ATOM 4673 N N . GLN A 1 591 ? -12.667 -25.718 38.010 1.00 63.53 591 GLN A N 1
ATOM 4674 C CA . GLN A 1 591 ? -12.686 -24.341 37.528 1.00 63.53 591 GLN A CA 1
ATOM 4675 C C . GLN A 1 591 ? -11.354 -23.656 37.855 1.00 63.53 591 GLN A C 1
ATOM 4677 O O . GLN A 1 591 ? -10.928 -23.616 39.011 1.00 63.53 591 GLN A O 1
ATOM 4682 N N . SER A 1 592 ? -10.682 -23.156 36.828 1.00 65.56 592 SER A N 1
ATOM 4683 C CA . SER A 1 592 ? -9.438 -22.414 36.928 1.00 65.56 592 SER A CA 1
ATOM 4684 C C . SER A 1 592 ? -9.692 -21.031 37.519 1.00 65.56 592 SER A C 1
ATOM 4686 O O . SER A 1 592 ? -10.596 -20.311 37.096 1.00 65.56 592 SER A O 1
ATOM 4688 N N . THR A 1 593 ? -8.862 -20.629 38.482 1.00 68.56 593 THR A N 1
ATOM 4689 C CA . THR A 1 593 ? -8.899 -19.279 39.063 1.00 68.56 593 THR A CA 1
ATOM 4690 C C . THR A 1 593 ? -8.018 -18.282 38.309 1.00 68.56 593 THR A C 1
ATOM 4692 O O . THR A 1 593 ? -8.040 -17.101 38.640 1.00 68.56 593 THR A O 1
ATOM 4695 N N . ILE A 1 594 ? -7.296 -18.722 37.266 1.00 71.31 594 ILE A N 1
ATOM 4696 C CA . ILE A 1 594 ? -6.284 -17.922 36.549 1.00 71.31 594 ILE A CA 1
ATOM 4697 C C . ILE A 1 594 ? -6.857 -16.581 36.056 1.00 71.31 594 ILE A C 1
ATOM 4699 O O . ILE A 1 594 ? -6.237 -15.542 36.259 1.00 71.31 594 ILE A O 1
ATOM 4703 N N . LEU A 1 595 ? -8.048 -16.588 35.445 1.00 63.84 595 LEU A N 1
ATOM 4704 C CA . LEU A 1 595 ? -8.727 -15.354 35.030 1.00 63.84 595 LEU A CA 1
ATOM 4705 C C . LEU A 1 595 ? -9.589 -14.736 36.138 1.00 63.84 595 LEU A C 1
ATOM 4707 O O . LEU A 1 595 ? -9.703 -13.518 36.205 1.00 63.84 595 LEU A O 1
ATOM 4711 N N . ALA A 1 596 ? -10.187 -15.547 37.016 1.00 63.59 596 ALA A N 1
ATOM 4712 C CA . ALA A 1 596 ? -11.082 -15.057 38.068 1.00 63.59 596 ALA A CA 1
ATOM 4713 C C . ALA A 1 596 ? -10.358 -14.185 39.114 1.00 63.59 596 ALA A C 1
ATOM 4715 O O . ALA A 1 596 ? -10.950 -13.277 39.698 1.00 63.59 596 ALA A O 1
ATOM 4716 N N . GLU A 1 597 ? -9.069 -14.447 39.337 1.00 70.88 597 GLU A N 1
ATOM 4717 C CA . GLU A 1 597 ? -8.199 -13.664 40.220 1.00 70.88 597 GLU A CA 1
ATOM 4718 C C . GLU A 1 597 ? -7.442 -12.550 39.482 1.00 70.88 597 GLU A C 1
ATOM 4720 O O . GLU A 1 597 ? -6.734 -11.767 40.118 1.00 70.88 597 GLU A O 1
ATOM 4725 N N . SER A 1 598 ? -7.612 -12.436 38.160 1.00 73.00 598 SER A N 1
ATOM 4726 C CA . SER A 1 598 ? -6.986 -11.380 37.369 1.00 73.00 598 SER A CA 1
ATOM 4727 C C . SER A 1 598 ? -7.499 -10.004 37.793 1.00 73.00 598 SER A C 1
ATOM 4729 O O . SER A 1 598 ? -8.692 -9.794 38.039 1.00 73.00 598 SER A O 1
ATOM 4731 N N . THR A 1 599 ? -6.596 -9.024 37.827 1.00 64.44 599 THR A N 1
ATOM 4732 C CA . THR A 1 599 ? -6.963 -7.613 38.003 1.00 64.44 599 THR A CA 1
ATOM 4733 C C . THR A 1 599 ? -7.751 -7.068 36.812 1.00 64.44 599 THR A C 1
ATOM 4735 O O . THR A 1 599 ? -8.358 -6.011 36.934 1.00 64.44 599 THR A O 1
ATOM 4738 N N . GLU A 1 600 ? -7.796 -7.802 35.693 1.00 71.62 600 GLU A N 1
ATOM 4739 C CA . GLU A 1 600 ? -8.564 -7.434 34.499 1.00 71.62 600 GLU A CA 1
ATOM 4740 C C . GLU A 1 600 ? -10.075 -7.508 34.661 1.00 71.62 600 GLU A C 1
ATOM 4742 O O . GLU A 1 600 ? -10.788 -6.982 33.824 1.00 71.62 600 GLU A O 1
ATOM 4747 N N . LYS A 1 601 ? -10.596 -8.064 35.759 1.00 63.56 601 LYS A N 1
ATOM 4748 C CA . LYS A 1 601 ? -12.034 -7.990 36.081 1.00 63.56 601 LYS A CA 1
ATOM 4749 C C . LYS A 1 601 ? -12.591 -6.556 36.187 1.00 63.56 601 LYS A C 1
ATOM 4751 O O . LYS A 1 601 ? -13.786 -6.385 36.403 1.00 63.56 601 LYS A O 1
ATOM 4756 N N . HIS A 1 602 ? -11.711 -5.555 36.167 1.00 59.84 602 HIS A N 1
ATOM 4757 C CA . HIS A 1 602 ? -12.029 -4.132 36.203 1.00 59.84 602 HIS A CA 1
ATOM 4758 C C . HIS A 1 602 ? -11.963 -3.451 34.825 1.00 59.84 602 HIS A C 1
ATOM 4760 O O . HIS A 1 602 ? -12.246 -2.255 34.772 1.00 59.84 602 HIS A O 1
ATOM 4766 N N . PHE A 1 603 ? -11.569 -4.177 33.772 1.00 61.66 603 PHE A N 1
ATOM 4767 C CA . PHE A 1 603 ? -11.518 -3.703 32.387 1.00 61.66 603 PHE A CA 1
ATOM 4768 C C . PHE A 1 603 ? -12.708 -4.201 31.574 1.00 61.66 603 PHE A C 1
ATOM 4770 O O . PHE A 1 603 ? -13.246 -5.285 31.907 1.00 61.66 603 PHE A O 1
#